Protein AF-A0A2M7N3G8-F1 (afdb_monomer)

pLDDT: mean 84.42, std 13.09, range [42.53, 98.12]

Solvent-accessible surface area (backbone atoms only — not comparable to full-atom values): 21810 Å² total; per-residue (Å²): 131,78,54,72,70,56,49,52,52,51,40,52,51,34,54,52,48,43,53,52,54,56,52,44,46,75,79,49,84,70,46,76,65,57,55,50,49,48,53,51,41,53,49,53,36,49,56,54,59,69,72,47,68,74,86,39,71,68,51,47,54,49,48,60,56,45,49,60,51,51,56,52,51,52,54,50,56,70,44,43,64,60,50,49,56,53,52,56,54,49,50,65,59,56,68,67,64,54,99,64,98,78,33,74,68,60,52,53,52,48,49,49,48,50,53,53,51,48,58,66,65,31,71,63,54,55,51,51,52,50,50,52,54,51,49,49,51,52,49,53,51,49,50,50,50,52,52,51,52,53,50,50,51,51,50,50,53,52,50,51,51,48,54,49,50,53,50,48,49,53,51,50,55,57,48,44,46,52,44,72,76,64,39,53,84,66,67,45,77,68,49,95,56,94,52,13,70,54,26,49,54,49,40,53,50,32,50,54,49,42,53,50,52,50,51,51,51,53,51,49,51,52,50,52,51,54,50,51,53,51,50,54,50,50,53,51,50,51,55,51,50,54,53,49,53,52,54,51,51,55,50,50,54,51,51,53,50,50,55,52,50,54,53,52,51,52,53,50,52,52,51,50,52,52,50,51,55,50,50,53,53,53,42,53,53,49,42,51,52,34,54,52,49,39,54,50,34,54,52,51,44,53,53,45,54,55,48,40,57,51,40,50,52,50,34,52,54,34,50,56,50,43,56,50,37,52,52,50,36,55,50,23,51,52,43,27,53,52,18,49,53,43,26,53,54,17,60,73,50,47,85,84,14,52,71,54,24,56,52,18,50,52,47,24,54,50,18,54,52,48,33,54,53,35,52,54,50,46,53,51,37,52,49,50,41,52,53,32,52,53,49,44,56,52,41,55,55,50,45,52,53,39,53,52,52,30,53,54,39,50,56,54,45,74,74,100

Mean predicted aligned error: 19.58 Å

Secondary structure (DSSP, 8-state):
---HHHHHHHHHHHHHHHHHHHHHHHHS---HHHHHHHHHHHHHHHHHHHTS-TTSHHHHHHHHHHHHHHHHHHHHHHHHHHHHHHHHHHHHHHGGG-SSS--HHHHHHHHHHHHHHHHHTSHHHHHHHHHHHHHHHHHHHHHHHHHHHHHHHHHHHHHHHHHHHHHHHHHHHHHTHHHHTT-TT------SSTTHHHHHHHHHHHHHHHHHHHHHHHHHHHHHHHHHHHHHHHHHHHHHHHHHHHHHHHHHHHHHHHHHHHHHHHHHHHHHHHHHHHHHHHHHHHHHHHHHHHHHHHHHHHHHHHHHHHHHHHHHHHHHHHHHHHHHHHHHHHHHHHHHHHHHHHHHTGGGGHHHHHHHHHHHHHHHHHHHHHHHHHHHHHHHHHHHHHHHHHHHHHHHHHHHHHHHHHHHHH--

Sequence (416 aa):
KMPGGERATHFALLVERIGKDANAMLGGTVSNEMVGALGSDTNEATDLLESFDQGDPAVAKVADLFEGYRNSVYAVISQAQALFGAKRGAGLYFDNVSVTKKGAFVTGSQELKTAYQGTLQNRWTAYVAVLAAVLLIVFVALLSRLYLVEARHRAALAEASNKQNQRAILRLMNELSDLADGDLTVRATVSEDITGAIADSVNYTAEELHKLVSRITEASGQMGAATKDAEQLSQHLLLATQKQVEEIRDAEMSVQLITRSVAEVDAAATKAADVGRHTLDVTAQGALAVRNTIAGMDSIREQIQDTSKRIKRLGESSQEIGEIVDMISDITEQTNVLALNAAIQAASAGEAGRGFSVVAEEVQRLAERSAEATKQIGALVKTIQSDTQDAVAAMEKSTLGVVEGAKLSEASGQSL

Structure (mmCIF, N/CA/C/O backbone):
data_AF-A0A2M7N3G8-F1
#
_entry.id   AF-A0A2M7N3G8-F1
#
loop_
_atom_site.group_PDB
_atom_site.id
_atom_site.type_symbol
_atom_site.label_atom_id
_atom_site.label_alt_id
_atom_site.label_comp_id
_atom_site.label_asym_id
_atom_site.label_entity_id
_atom_site.label_seq_id
_atom_site.pdbx_PDB_ins_code
_atom_site.Cartn_x
_atom_site.Cartn_y
_atom_site.Cartn_z
_atom_site.occupancy
_atom_site.B_iso_or_equiv
_atom_site.auth_seq_id
_atom_site.auth_comp_id
_atom_site.auth_asym_id
_atom_site.auth_atom_id
_atom_site.pdbx_PDB_model_num
ATOM 1 N N . LYS A 1 1 ? 68.136 71.622 -206.152 1.00 56.31 1 LYS A N 1
ATOM 2 C CA . LYS A 1 1 ? 66.958 72.419 -205.726 1.00 56.31 1 LYS A CA 1
ATOM 3 C C . LYS A 1 1 ? 65.754 71.523 -205.906 1.00 56.31 1 LYS A C 1
ATOM 5 O O . LYS A 1 1 ? 65.424 71.243 -207.049 1.00 56.31 1 LYS A O 1
ATOM 10 N N . MET A 1 2 ? 65.222 70.976 -204.816 1.00 48.62 2 MET A N 1
ATOM 11 C CA . MET A 1 2 ? 64.293 69.853 -204.923 1.00 48.62 2 MET A CA 1
ATOM 12 C C . MET A 1 2 ? 62.961 70.307 -205.563 1.00 48.62 2 MET A C 1
ATOM 14 O O . MET A 1 2 ? 62.324 71.229 -205.032 1.00 48.62 2 MET A O 1
ATOM 18 N N . PRO A 1 3 ? 62.546 69.741 -206.714 1.00 61.50 3 PRO A N 1
ATOM 19 C CA . PRO A 1 3 ? 61.221 69.958 -207.297 1.00 61.50 3 PRO A CA 1
ATOM 20 C C . PRO A 1 3 ? 60.108 69.611 -206.293 1.00 61.50 3 PRO A C 1
ATOM 22 O O . PRO A 1 3 ? 60.300 68.780 -205.409 1.00 61.50 3 PRO A O 1
ATOM 25 N N . GLY A 1 4 ? 58.940 70.261 -206.397 1.00 62.88 4 GLY A N 1
ATOM 26 C CA . GLY A 1 4 ? 57.864 70.164 -205.392 1.00 62.88 4 GLY A CA 1
ATOM 27 C C . GLY A 1 4 ? 57.422 68.730 -205.060 1.00 62.88 4 GLY A C 1
ATOM 28 O O . GLY A 1 4 ? 57.145 68.432 -203.902 1.00 62.88 4 GLY A O 1
ATOM 29 N N . GLY A 1 5 ? 57.461 67.818 -206.038 1.00 67.25 5 GLY A N 1
ATOM 30 C CA . GLY A 1 5 ? 57.170 66.394 -205.822 1.00 67.25 5 GLY A CA 1
ATOM 31 C C . GLY A 1 5 ? 58.229 65.641 -205.002 1.00 67.25 5 GLY A C 1
ATOM 32 O O . GLY A 1 5 ? 57.877 64.794 -204.183 1.00 67.25 5 GLY A O 1
ATOM 33 N N . GLU A 1 6 ? 59.518 65.974 -205.147 1.00 72.81 6 GLU A N 1
ATOM 34 C CA . GLU A 1 6 ? 60.579 65.388 -204.309 1.00 72.81 6 GLU A CA 1
ATOM 35 C C . GLU A 1 6 ? 60.475 65.878 -202.867 1.00 72.81 6 GLU A C 1
ATOM 37 O O . GLU A 1 6 ? 60.616 65.085 -201.941 1.00 72.81 6 GLU A O 1
ATOM 42 N N . ARG A 1 7 ? 60.150 67.162 -202.663 1.00 75.94 7 ARG A N 1
ATOM 43 C CA . ARG A 1 7 ? 59.942 67.714 -201.316 1.00 75.94 7 ARG A CA 1
ATOM 44 C C . ARG A 1 7 ? 58.759 67.055 -200.606 1.00 75.94 7 ARG A C 1
ATOM 46 O O . ARG A 1 7 ? 58.862 66.756 -199.422 1.00 75.94 7 ARG A O 1
ATOM 53 N N . ALA A 1 8 ? 57.662 66.790 -201.321 1.00 74.25 8 ALA A N 1
ATOM 54 C CA . ALA A 1 8 ? 56.489 66.132 -200.741 1.00 74.25 8 ALA A CA 1
ATOM 55 C C . ALA A 1 8 ? 56.797 64.675 -200.352 1.00 74.25 8 ALA A C 1
ATOM 57 O O . ALA A 1 8 ? 56.384 64.207 -199.293 1.00 74.25 8 ALA A O 1
ATOM 58 N N . THR A 1 9 ? 57.592 63.982 -201.173 1.00 80.50 9 THR A N 1
ATOM 59 C CA . THR A 1 9 ? 58.062 62.618 -200.881 1.00 80.50 9 THR A CA 1
ATOM 60 C C . THR A 1 9 ? 59.025 62.603 -199.689 1.00 80.50 9 THR A C 1
ATOM 62 O O . THR A 1 9 ? 58.934 61.727 -198.834 1.00 80.50 9 THR A O 1
ATOM 65 N N . HIS A 1 10 ? 59.915 63.596 -199.589 1.00 82.00 10 HIS A N 1
ATOM 66 C CA . HIS A 1 10 ? 60.839 63.731 -198.463 1.00 82.00 10 HIS A CA 1
ATOM 67 C C . HIS A 1 10 ? 60.105 64.022 -197.149 1.00 82.00 10 HIS A C 1
ATOM 69 O O . HIS A 1 10 ? 60.403 63.401 -196.133 1.00 82.00 10 HIS A O 1
ATOM 75 N N . PHE A 1 11 ? 59.093 64.896 -197.180 1.00 83.50 11 PHE A N 1
ATOM 76 C CA . PHE A 1 11 ? 58.222 65.133 -196.031 1.00 83.50 11 PHE A CA 1
ATOM 77 C C . PHE A 1 11 ? 57.510 63.844 -195.590 1.00 83.50 11 PHE A C 1
ATOM 79 O O . PHE A 1 11 ? 57.541 63.504 -194.412 1.00 83.50 11 PHE A O 1
ATOM 86 N N . ALA A 1 12 ? 56.941 63.076 -196.526 1.00 80.50 12 ALA A N 1
ATOM 87 C CA . ALA A 1 12 ? 56.287 61.805 -196.205 1.00 80.50 12 ALA A CA 1
ATOM 88 C C . ALA A 1 12 ? 57.248 60.786 -195.556 1.00 80.50 12 ALA A C 1
ATOM 90 O O . ALA A 1 12 ? 56.887 60.153 -194.565 1.00 80.50 12 ALA A O 1
ATOM 91 N N . LEU A 1 13 ? 58.483 60.673 -196.062 1.00 83.81 13 LEU A N 1
ATOM 92 C CA . LEU A 1 13 ? 59.514 59.801 -195.486 1.00 83.81 13 LEU A CA 1
ATOM 93 C C . LEU A 1 13 ? 59.949 60.248 -194.086 1.00 83.81 13 LEU A C 1
ATOM 95 O O . LEU A 1 13 ? 60.158 59.402 -193.218 1.00 83.81 13 LEU A O 1
ATOM 99 N N . LEU A 1 14 ? 60.072 61.558 -193.851 1.00 83.94 14 LEU A N 1
ATOM 100 C CA . LEU A 1 14 ? 60.383 62.094 -192.525 1.00 83.94 14 LEU A CA 1
ATOM 101 C C . LEU A 1 14 ? 59.259 61.785 -191.533 1.00 83.94 14 LEU A C 1
ATOM 103 O O . LEU A 1 14 ? 59.536 61.285 -190.450 1.00 83.94 14 LEU A O 1
ATOM 107 N N . VAL A 1 15 ? 57.993 61.985 -191.912 1.00 82.50 15 VAL A N 1
ATOM 108 C CA . VAL A 1 15 ? 56.836 61.645 -191.062 1.00 82.50 15 VAL A CA 1
ATOM 109 C C . VAL A 1 15 ? 56.800 60.148 -190.731 1.00 82.50 15 VAL A C 1
ATOM 111 O O . VAL A 1 15 ? 56.560 59.775 -189.582 1.00 82.50 15 VAL A O 1
ATOM 114 N N . GLU A 1 16 ? 57.082 59.278 -191.703 1.00 80.25 16 GLU A N 1
ATOM 115 C CA . GLU A 1 16 ? 57.157 57.831 -191.475 1.00 80.25 16 GLU A CA 1
ATOM 116 C C . GLU A 1 16 ? 58.314 57.456 -190.534 1.00 80.25 16 GLU A C 1
ATOM 118 O O . GLU A 1 16 ? 58.139 56.639 -189.623 1.00 80.25 16 GLU A O 1
ATOM 123 N N . ARG A 1 17 ? 59.485 58.085 -190.706 1.00 81.50 17 ARG A N 1
ATOM 124 C CA . ARG A 1 17 ? 60.657 57.862 -189.849 1.00 81.50 17 ARG A CA 1
ATOM 125 C C . ARG A 1 17 ? 60.402 58.321 -188.414 1.00 81.50 17 ARG A C 1
ATOM 127 O O . ARG A 1 17 ? 60.636 57.539 -187.496 1.00 81.50 17 ARG A O 1
ATOM 134 N N . ILE A 1 18 ? 59.809 59.503 -188.228 1.00 80.62 18 ILE A N 1
ATOM 135 C CA . ILE A 1 18 ? 59.400 60.016 -186.911 1.00 80.62 18 ILE A CA 1
ATOM 136 C C . ILE A 1 18 ? 58.445 59.026 -186.228 1.00 80.62 18 ILE A C 1
ATOM 138 O O . ILE A 1 18 ? 58.625 58.692 -185.056 1.00 80.62 18 ILE A O 1
ATOM 142 N N . GLY A 1 19 ? 57.463 58.491 -186.959 1.00 73.94 19 GLY A N 1
ATOM 143 C CA . GLY A 1 19 ? 56.517 57.512 -186.416 1.00 73.94 19 GLY A CA 1
ATOM 144 C C . GLY A 1 19 ? 57.175 56.199 -186.003 1.00 73.94 19 GLY A C 1
ATOM 145 O O . GLY A 1 19 ? 56.851 55.639 -184.952 1.00 73.94 19 GLY A O 1
ATOM 146 N N . LYS A 1 20 ? 58.132 55.719 -186.800 1.00 77.50 20 LYS A N 1
ATOM 147 C CA . LYS A 1 20 ? 58.891 54.502 -186.505 1.00 77.50 20 LYS A CA 1
ATOM 148 C C . LYS A 1 20 ? 59.786 54.671 -185.277 1.00 77.50 20 LYS A C 1
ATOM 150 O O . LYS A 1 20 ? 59.785 53.793 -184.411 1.00 77.50 20 LYS A O 1
ATOM 155 N N . ASP A 1 21 ? 60.490 55.793 -185.176 1.00 76.06 21 ASP A N 1
ATOM 156 C CA . ASP A 1 21 ? 61.419 56.066 -184.079 1.00 76.06 21 ASP A CA 1
ATOM 157 C C . ASP A 1 21 ? 60.671 56.322 -182.762 1.00 76.06 21 ASP A C 1
ATOM 159 O O . ASP A 1 21 ? 61.035 55.761 -181.725 1.00 76.06 21 ASP A O 1
ATOM 163 N N . ALA A 1 22 ? 59.542 57.040 -182.798 1.00 73.19 22 ALA A N 1
ATOM 164 C CA . ALA A 1 22 ? 58.668 57.207 -181.635 1.00 73.19 22 ALA A CA 1
ATOM 165 C C . ALA A 1 22 ? 58.116 55.861 -181.118 1.00 73.19 22 ALA A C 1
ATOM 167 O O . ALA A 1 22 ? 58.096 55.611 -179.910 1.00 73.19 22 ALA A O 1
ATOM 168 N N . ASN A 1 23 ? 57.714 54.952 -182.016 1.00 72.69 23 ASN A N 1
ATOM 169 C CA . ASN A 1 23 ? 57.232 53.621 -181.633 1.00 72.69 23 ASN A CA 1
ATOM 170 C C . ASN A 1 23 ? 58.359 52.724 -181.079 1.00 72.69 23 ASN A C 1
ATOM 172 O O . ASN A 1 23 ? 58.158 51.984 -180.111 1.00 72.69 23 ASN A O 1
ATOM 176 N N . ALA A 1 24 ? 59.570 52.821 -181.638 1.00 70.69 24 ALA A N 1
ATOM 177 C CA . ALA A 1 24 ? 60.743 52.110 -181.130 1.00 70.69 24 ALA A CA 1
ATOM 178 C C . ALA A 1 24 ? 61.102 52.532 -179.693 1.00 70.69 24 ALA A C 1
ATOM 180 O O . ALA A 1 24 ? 61.529 51.695 -178.894 1.00 70.69 24 ALA A O 1
ATOM 181 N N . MET A 1 25 ? 60.858 53.794 -179.322 1.00 70.12 25 MET A N 1
ATOM 182 C CA . MET A 1 25 ? 61.071 54.280 -177.955 1.00 70.12 25 MET A CA 1
ATOM 183 C C . MET A 1 25 ? 60.069 53.709 -176.941 1.00 70.12 25 MET A C 1
ATOM 185 O O . MET A 1 25 ? 60.436 53.470 -175.787 1.00 70.12 25 MET A O 1
ATOM 189 N N . LEU A 1 26 ? 58.827 53.441 -177.356 1.00 67.44 26 LEU A N 1
ATOM 190 C CA . LEU A 1 26 ? 57.812 52.828 -176.491 1.00 67.44 26 LEU A CA 1
ATOM 191 C C . LEU A 1 26 ? 58.104 51.341 -176.234 1.00 67.44 26 LEU A C 1
ATOM 193 O O . LEU A 1 26 ? 57.961 50.872 -175.104 1.00 67.44 26 LEU A O 1
ATOM 197 N N . GLY A 1 27 ? 58.562 50.607 -177.253 1.00 61.78 27 GLY A N 1
ATOM 198 C CA . GLY A 1 27 ? 58.825 49.165 -177.156 1.00 61.78 27 GLY A CA 1
ATOM 199 C C . GLY A 1 27 ? 60.241 48.773 -176.711 1.00 61.78 27 GLY A C 1
ATOM 200 O O . GLY A 1 27 ? 60.422 47.704 -176.131 1.00 61.78 27 GLY A O 1
ATOM 201 N N . GLY A 1 28 ? 61.252 49.611 -176.960 1.00 65.44 28 GLY A N 1
ATOM 202 C CA . GLY A 1 28 ? 62.665 49.223 -176.903 1.00 65.44 28 GLY A CA 1
ATOM 203 C C . GLY A 1 28 ? 63.540 50.018 -175.931 1.00 65.44 28 GLY A C 1
ATOM 204 O O . GLY A 1 28 ? 63.076 50.750 -175.051 1.00 65.44 28 GLY A O 1
ATOM 205 N N . THR A 1 29 ? 64.852 49.836 -176.059 1.00 59.53 29 THR A N 1
ATOM 206 C CA . THR A 1 29 ? 65.866 50.618 -175.343 1.00 59.53 29 THR A CA 1
ATOM 207 C C . THR A 1 29 ? 65.967 52.009 -175.961 1.00 59.53 29 THR A C 1
ATOM 209 O O . THR A 1 29 ? 66.506 52.172 -177.052 1.00 59.53 29 THR A O 1
ATOM 212 N N . VAL A 1 30 ? 65.448 53.008 -175.251 1.00 64.50 30 VAL A N 1
ATOM 213 C CA . VAL A 1 30 ? 65.551 54.423 -175.627 1.00 64.50 30 VAL A CA 1
ATOM 214 C C . VAL A 1 30 ? 67.022 54.854 -175.560 1.00 64.50 30 VAL A C 1
ATOM 216 O O . VAL A 1 30 ? 67.628 54.755 -174.493 1.00 64.50 30 VAL A O 1
ATOM 219 N N . SER A 1 31 ? 67.604 55.317 -176.672 1.00 68.38 31 SER A N 1
ATOM 220 C CA . SER A 1 31 ? 68.980 55.839 -176.734 1.00 68.38 31 SER A CA 1
ATOM 221 C C . SER A 1 31 ? 69.001 57.358 -176.933 1.00 68.38 31 SER A C 1
ATOM 223 O O . SER A 1 31 ? 68.048 57.941 -177.450 1.00 68.38 31 SER A O 1
ATOM 225 N N . ASN A 1 32 ? 70.101 58.006 -176.537 1.00 68.81 32 ASN A N 1
ATOM 226 C CA . ASN A 1 32 ? 70.269 59.454 -176.708 1.00 68.81 32 ASN A CA 1
ATOM 227 C C . ASN A 1 32 ? 70.294 59.863 -178.196 1.00 68.81 32 ASN A C 1
ATOM 229 O O . ASN A 1 32 ? 69.822 60.938 -178.548 1.00 68.81 32 ASN A O 1
ATOM 233 N N . GLU A 1 33 ? 70.786 58.980 -179.074 1.00 70.62 33 GLU A N 1
ATOM 234 C CA . GLU A 1 33 ? 70.732 59.171 -180.530 1.00 70.62 33 GLU A CA 1
ATOM 235 C C . GLU A 1 33 ? 69.298 59.148 -181.069 1.00 70.62 33 GLU A C 1
ATOM 237 O O . GLU A 1 33 ? 68.953 60.011 -181.869 1.00 70.62 33 GLU A O 1
ATOM 242 N N . MET A 1 34 ? 68.440 58.231 -180.599 1.00 70.69 34 MET A N 1
ATOM 243 C CA . MET A 1 34 ? 67.036 58.158 -181.036 1.00 70.69 34 MET A CA 1
ATOM 244 C C . MET A 1 34 ? 66.245 59.418 -180.663 1.00 70.69 34 MET A C 1
ATOM 246 O O . MET A 1 34 ? 65.477 59.922 -181.474 1.00 70.69 34 MET A O 1
ATOM 250 N N . VAL A 1 35 ? 66.456 59.961 -179.457 1.00 72.75 35 VAL A N 1
ATOM 251 C CA . VAL A 1 35 ? 65.812 61.217 -179.021 1.00 72.75 35 VAL A CA 1
ATOM 252 C C . VAL A 1 35 ? 66.255 62.392 -179.904 1.00 72.75 35 VAL A C 1
ATOM 254 O O . VAL A 1 35 ? 65.433 63.220 -180.294 1.00 72.75 35 VAL A O 1
ATOM 257 N N . GLY A 1 36 ? 67.555 62.465 -180.217 1.00 74.50 36 GLY A N 1
ATOM 258 C CA . GLY A 1 36 ? 68.127 63.519 -181.055 1.00 74.50 36 GLY A CA 1
ATOM 259 C C . GLY A 1 36 ? 67.644 63.460 -182.505 1.00 74.50 36 GLY A C 1
ATOM 260 O O . GLY A 1 36 ? 67.260 64.492 -183.055 1.00 74.50 36 GLY A O 1
ATOM 261 N N . ALA A 1 37 ? 67.604 62.262 -183.095 1.00 74.88 37 ALA A N 1
ATOM 262 C CA . ALA A 1 37 ? 67.085 62.038 -184.444 1.00 74.88 37 ALA A CA 1
ATOM 263 C C . ALA A 1 37 ? 65.606 62.440 -184.552 1.00 74.88 37 ALA A C 1
ATOM 265 O O . ALA A 1 37 ? 65.247 63.211 -185.435 1.00 74.88 37 ALA A O 1
ATOM 266 N N . LEU A 1 38 ? 64.774 62.040 -183.582 1.00 79.56 38 LEU A N 1
ATOM 267 C CA . LEU A 1 38 ? 63.350 62.384 -183.552 1.00 79.56 38 LEU A CA 1
ATOM 268 C C . LEU A 1 38 ? 63.109 63.906 -183.546 1.00 79.56 38 LEU A C 1
ATOM 270 O O . LEU A 1 38 ? 62.225 64.406 -184.242 1.00 79.56 38 LEU A O 1
ATOM 274 N N . GLY A 1 39 ? 63.911 64.653 -182.780 1.00 77.12 39 GLY A N 1
ATOM 275 C CA . GLY A 1 39 ? 63.849 66.117 -182.747 1.00 77.12 39 GLY A CA 1
ATOM 276 C C . GLY A 1 39 ? 64.332 66.769 -184.044 1.00 77.12 39 GLY A C 1
ATOM 277 O O . GLY A 1 39 ? 63.685 67.689 -184.542 1.00 77.12 39 GLY A O 1
ATOM 278 N N . SER A 1 40 ? 65.440 66.276 -184.607 1.00 81.62 40 SER A N 1
ATOM 279 C CA . SER A 1 40 ? 65.984 66.766 -185.881 1.00 81.62 40 SER A CA 1
ATOM 280 C C . SER A 1 40 ? 64.997 66.567 -187.030 1.00 81.62 40 SER A C 1
ATOM 282 O O . SER A 1 40 ? 64.728 67.505 -187.773 1.00 81.62 40 SER A O 1
ATOM 284 N N . ASP A 1 41 ? 64.404 65.380 -187.131 1.00 83.00 41 ASP A N 1
ATOM 285 C CA . ASP A 1 41 ? 63.492 65.014 -188.216 1.00 83.00 41 ASP A CA 1
ATOM 286 C C . ASP A 1 41 ? 62.186 65.798 -188.160 1.00 83.00 41 ASP A C 1
ATOM 288 O O . ASP A 1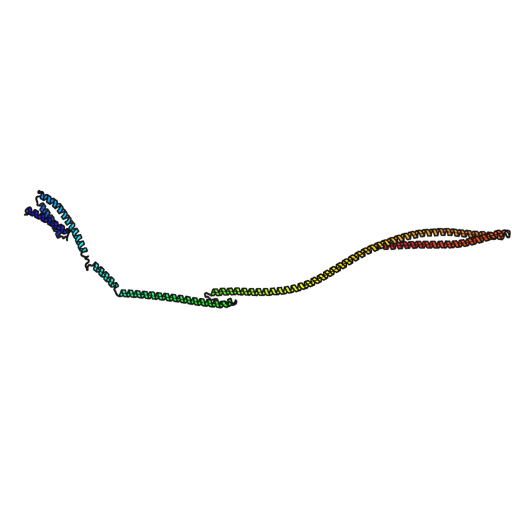 41 ? 61.640 66.190 -189.188 1.00 83.00 41 ASP A O 1
ATOM 292 N N . THR A 1 42 ? 61.693 66.058 -186.947 1.00 82.56 42 THR A N 1
ATOM 293 C CA . THR A 1 42 ? 60.482 66.858 -186.733 1.00 82.56 42 THR A CA 1
ATOM 294 C C . THR A 1 42 ? 60.707 68.316 -187.127 1.00 82.56 42 THR A C 1
ATOM 296 O O . THR A 1 42 ? 59.829 68.929 -187.740 1.00 82.56 42 THR A O 1
ATOM 299 N N . ASN A 1 43 ? 61.886 68.867 -186.826 1.00 82.44 43 ASN A N 1
ATOM 300 C CA . ASN A 1 43 ? 62.264 70.210 -187.264 1.00 82.44 43 ASN A CA 1
ATOM 301 C C . ASN A 1 43 ? 62.417 70.264 -188.789 1.00 82.44 43 ASN A C 1
ATOM 303 O O . ASN A 1 43 ? 61.820 71.120 -189.429 1.00 82.44 43 ASN A O 1
ATOM 307 N N . GLU A 1 44 ? 63.127 69.305 -189.385 1.00 83.06 44 GLU A N 1
ATOM 308 C CA . GLU A 1 44 ? 63.346 69.259 -190.834 1.00 83.06 44 GLU A CA 1
ATOM 309 C C . GLU A 1 44 ? 62.033 69.083 -191.614 1.00 83.06 44 GLU A C 1
ATOM 311 O O . GLU A 1 44 ? 61.829 69.716 -192.650 1.00 83.06 44 GLU A O 1
ATOM 316 N N . ALA A 1 45 ? 61.098 68.280 -191.097 1.00 80.94 45 ALA A N 1
ATOM 317 C CA . ALA A 1 45 ? 59.757 68.146 -191.657 1.00 80.94 45 ALA A CA 1
ATOM 318 C C . ALA A 1 45 ? 58.946 69.447 -191.532 1.00 80.94 45 ALA A C 1
ATOM 320 O O . ALA A 1 45 ? 58.220 69.797 -192.462 1.00 80.94 45 ALA A O 1
ATOM 321 N N . THR A 1 46 ? 59.094 70.181 -190.423 1.00 81.50 46 THR A N 1
ATOM 322 C CA . THR A 1 46 ? 58.457 71.495 -190.231 1.00 81.50 46 THR A CA 1
ATOM 323 C C . THR A 1 46 ? 58.981 72.504 -191.255 1.00 81.50 46 THR A C 1
ATOM 325 O O . THR A 1 46 ? 58.187 73.104 -191.977 1.00 81.50 46 THR A O 1
ATOM 328 N N . ASP A 1 47 ? 60.303 72.609 -191.399 1.00 82.12 47 ASP A N 1
ATOM 329 C CA . ASP A 1 47 ? 60.954 73.518 -192.349 1.00 82.12 47 ASP A CA 1
ATOM 330 C C . ASP A 1 47 ? 60.562 73.200 -193.803 1.00 82.12 47 ASP A C 1
ATOM 332 O O . ASP A 1 47 ? 60.310 74.091 -194.621 1.00 82.12 47 ASP A O 1
ATOM 336 N N . LEU A 1 48 ? 60.466 71.909 -194.144 1.00 82.31 48 LEU A N 1
ATOM 337 C CA . LEU A 1 48 ? 59.993 71.465 -195.454 1.00 82.31 48 LEU A CA 1
ATOM 338 C C . LEU A 1 48 ? 58.544 71.858 -195.700 1.00 82.31 48 LEU A C 1
ATOM 340 O O . LEU A 1 48 ? 58.225 72.289 -196.812 1.00 82.31 48 LEU A O 1
ATOM 344 N N . LEU A 1 49 ? 57.691 71.726 -194.685 1.00 80.69 49 LEU A N 1
ATOM 345 C CA . LEU A 1 49 ? 56.284 72.068 -194.792 1.00 80.69 49 LEU A CA 1
ATOM 346 C C . LEU A 1 49 ? 56.075 73.573 -194.994 1.00 80.69 49 LEU A C 1
ATOM 348 O O . LEU A 1 49 ? 55.300 73.978 -195.858 1.00 80.69 49 LEU A O 1
ATOM 352 N N . GLU A 1 50 ? 56.830 74.397 -194.269 1.00 78.19 50 GLU A N 1
ATOM 353 C CA . GLU A 1 50 ? 56.818 75.855 -194.421 1.00 78.19 50 GLU A CA 1
ATOM 354 C C . GLU A 1 50 ? 57.349 76.322 -195.786 1.00 78.19 50 GLU A C 1
ATOM 356 O O . GLU A 1 50 ? 56.999 77.406 -196.250 1.00 78.19 50 GLU A O 1
ATOM 361 N N . SER A 1 51 ? 58.153 75.494 -196.466 1.00 78.00 51 SER A N 1
ATOM 362 C CA . SER A 1 51 ? 58.692 75.786 -197.802 1.00 78.00 51 SER A CA 1
ATOM 363 C C . SER A 1 51 ? 57.698 75.593 -198.960 1.00 78.00 51 SER A C 1
ATOM 365 O O . SER A 1 51 ? 58.039 75.889 -200.117 1.00 78.00 51 SER A O 1
ATOM 367 N N . PHE A 1 52 ? 56.510 75.047 -198.686 1.00 79.75 52 PHE A N 1
ATOM 368 C CA . PHE A 1 52 ? 55.431 74.910 -199.664 1.00 79.75 52 PHE A CA 1
ATOM 369 C C . PHE A 1 52 ? 54.542 76.156 -199.707 1.00 79.75 52 PHE A C 1
ATOM 371 O O . PHE A 1 52 ? 54.546 76.979 -198.796 1.00 79.75 52 PHE A O 1
ATOM 378 N N . ASP A 1 53 ? 53.788 76.312 -200.796 1.00 77.00 53 ASP A N 1
ATOM 379 C CA . ASP A 1 53 ? 52.861 77.433 -200.937 1.00 77.00 53 ASP A CA 1
ATOM 380 C C . ASP A 1 53 ? 51.700 77.286 -199.944 1.00 77.00 53 ASP A C 1
ATOM 382 O O . ASP A 1 53 ? 50.837 76.419 -200.085 1.00 77.00 53 ASP A O 1
ATOM 386 N N . GLN A 1 54 ? 51.695 78.145 -198.928 1.00 71.44 54 GLN A N 1
ATOM 387 C CA . GLN A 1 54 ? 50.701 78.172 -197.851 1.00 71.44 54 GLN A CA 1
ATOM 388 C C . GLN A 1 54 ? 49.286 78.525 -198.357 1.00 71.44 54 GLN A C 1
ATOM 390 O O . GLN A 1 54 ? 48.314 78.351 -197.626 1.00 71.44 54 GLN A O 1
ATOM 395 N N . GLY A 1 55 ? 49.150 79.018 -199.596 1.00 66.50 55 GLY A N 1
ATOM 396 C CA . GLY A 1 55 ? 47.858 79.274 -200.238 1.00 66.50 55 GLY A CA 1
ATOM 397 C C . GLY A 1 55 ? 47.151 78.028 -200.793 1.00 66.50 55 GLY A C 1
ATOM 398 O O . GLY A 1 55 ? 45.970 78.115 -201.132 1.00 66.50 55 GLY A O 1
ATOM 399 N N . ASP A 1 56 ? 47.832 76.877 -200.892 1.00 77.06 56 ASP A N 1
ATOM 400 C CA . ASP A 1 56 ? 47.246 75.621 -201.379 1.00 77.06 56 ASP A CA 1
ATOM 401 C C . ASP A 1 56 ? 46.418 74.929 -200.268 1.00 77.06 56 ASP A C 1
ATOM 403 O O . ASP A 1 56 ? 46.967 74.578 -199.213 1.00 77.06 56 ASP A O 1
ATOM 407 N N . PRO A 1 57 ? 45.110 74.663 -200.481 1.00 77.50 57 PRO A N 1
ATOM 408 C CA . PRO A 1 57 ? 44.256 73.984 -199.503 1.00 77.50 57 PRO A CA 1
ATOM 409 C C . PRO A 1 57 ? 44.791 72.625 -199.030 1.00 77.50 57 PRO A C 1
ATOM 411 O O . PRO A 1 57 ? 44.511 72.213 -197.902 1.00 77.50 57 PRO A O 1
ATOM 414 N N . ALA A 1 58 ? 45.541 71.906 -199.872 1.00 76.56 58 ALA A N 1
ATOM 415 C CA . ALA A 1 58 ? 46.128 70.622 -199.502 1.00 76.56 58 ALA A CA 1
ATOM 416 C C . ALA A 1 58 ? 47.282 70.792 -198.503 1.00 76.56 58 ALA A C 1
ATOM 418 O O . ALA A 1 58 ? 47.365 70.036 -197.535 1.00 76.56 58 ALA A O 1
ATOM 419 N N . VAL A 1 59 ? 48.126 71.809 -198.693 1.00 80.44 59 VAL A N 1
ATOM 420 C CA . VAL A 1 59 ? 49.251 72.115 -197.796 1.00 80.44 59 VAL A CA 1
ATOM 421 C C . VAL A 1 59 ? 48.732 72.593 -196.441 1.00 80.44 59 VAL A C 1
ATOM 423 O O . VAL A 1 59 ? 49.182 72.088 -195.414 1.00 80.44 59 VAL A O 1
ATOM 426 N N . ALA A 1 60 ? 47.713 73.459 -196.424 1.00 75.81 60 ALA A N 1
ATOM 427 C CA . ALA A 1 60 ? 47.079 73.923 -195.187 1.00 75.81 60 ALA A CA 1
ATOM 428 C C . ALA A 1 60 ? 46.499 72.765 -194.353 1.00 75.81 60 ALA A C 1
ATOM 430 O O . ALA A 1 60 ? 46.653 72.723 -193.133 1.00 75.81 60 ALA A O 1
ATOM 431 N N . LYS A 1 61 ? 45.884 71.774 -195.011 1.00 79.50 61 LYS A N 1
ATOM 432 C CA . LYS A 1 61 ? 45.350 70.586 -194.332 1.00 79.50 61 LYS A CA 1
ATOM 433 C C . LYS A 1 61 ? 46.449 69.680 -193.769 1.00 79.50 61 LYS A C 1
ATOM 435 O O . LYS A 1 61 ? 46.270 69.100 -192.701 1.00 79.50 61 LYS A O 1
ATOM 440 N N . VAL A 1 62 ? 47.572 69.539 -194.476 1.00 81.19 62 VAL A N 1
ATOM 441 C CA . VAL A 1 62 ? 48.729 68.774 -193.983 1.00 81.19 62 VAL A CA 1
ATOM 442 C C . VAL A 1 62 ? 49.409 69.503 -192.822 1.00 81.19 62 VAL A C 1
ATOM 444 O O . VAL A 1 62 ? 49.819 68.840 -191.876 1.00 81.19 62 VAL A O 1
ATOM 447 N N . ALA A 1 63 ? 49.464 70.837 -192.839 1.00 79.19 63 ALA A N 1
ATOM 448 C CA . ALA A 1 63 ? 49.995 71.638 -191.735 1.00 79.19 63 ALA A CA 1
ATOM 449 C C . ALA A 1 63 ? 49.191 71.488 -190.448 1.00 79.19 63 ALA A C 1
ATOM 451 O O . ALA A 1 63 ? 49.781 71.205 -189.408 1.00 79.19 63 ALA A O 1
ATOM 452 N N . ASP A 1 64 ? 47.865 71.562 -190.533 1.00 80.00 64 ASP A N 1
ATOM 453 C CA . ASP A 1 64 ? 46.978 71.359 -189.382 1.00 80.00 64 ASP A CA 1
ATOM 454 C C . ASP A 1 64 ? 47.120 69.940 -188.790 1.00 80.00 64 ASP A C 1
ATOM 456 O O . ASP A 1 64 ? 47.290 69.754 -187.583 1.00 80.00 64 ASP A O 1
ATOM 460 N N . LEU A 1 65 ? 47.168 68.912 -189.650 1.00 80.75 65 LEU A N 1
ATOM 461 C CA . LEU A 1 65 ? 47.399 67.527 -189.218 1.00 80.75 65 LEU A CA 1
ATOM 462 C C . LEU A 1 65 ? 48.792 67.324 -188.603 1.00 80.75 65 LEU A C 1
ATOM 464 O O . LEU A 1 65 ? 48.941 66.597 -187.616 1.00 80.75 65 LEU A O 1
ATOM 468 N N . PHE A 1 66 ? 49.818 67.945 -189.183 1.00 82.75 66 PHE A N 1
ATOM 469 C CA . PHE A 1 66 ? 51.193 67.808 -188.720 1.00 82.75 66 PHE A CA 1
ATOM 470 C C . PHE A 1 66 ? 51.455 68.599 -187.434 1.00 82.75 66 PHE A C 1
ATOM 472 O O . PHE A 1 66 ? 52.273 68.176 -186.623 1.00 82.75 66 PHE A O 1
ATOM 479 N N . GLU A 1 67 ? 50.726 69.685 -187.173 1.00 78.12 67 GLU A N 1
ATOM 480 C CA . GLU A 1 67 ? 50.853 70.454 -185.933 1.00 78.12 67 GLU A CA 1
ATOM 481 C C . GLU A 1 67 ? 50.488 69.618 -184.694 1.00 78.12 67 GLU A C 1
ATOM 483 O O . GLU A 1 67 ? 51.245 69.584 -183.716 1.00 78.12 67 GLU A O 1
ATOM 488 N N . GLY A 1 68 ? 49.383 68.867 -184.751 1.00 75.88 68 GLY A N 1
ATOM 489 C CA . GLY A 1 68 ? 49.010 67.931 -183.683 1.00 75.88 68 GLY A CA 1
ATOM 490 C C . GLY A 1 68 ? 50.044 66.814 -183.485 1.00 75.88 68 GLY A C 1
ATOM 491 O O . GLY A 1 68 ? 50.352 66.421 -182.352 1.00 75.88 68 GLY A O 1
ATOM 492 N N . TYR A 1 69 ? 50.635 66.343 -184.584 1.00 77.00 69 TYR A N 1
ATOM 493 C CA . TYR A 1 69 ? 51.693 65.336 -184.569 1.00 77.00 69 TYR A CA 1
ATOM 494 C C . TYR A 1 69 ? 52.988 65.868 -183.932 1.00 77.00 69 TYR A C 1
ATOM 496 O O . TYR A 1 69 ? 53.527 65.255 -183.008 1.00 77.00 69 TYR A O 1
ATOM 504 N N . ARG A 1 70 ? 53.425 67.067 -184.330 1.00 80.31 70 ARG A N 1
ATOM 505 C CA . ARG A 1 70 ? 54.592 67.782 -183.793 1.00 80.31 70 ARG A CA 1
ATOM 506 C C . ARG A 1 70 ? 54.482 68.003 -182.286 1.00 80.31 70 ARG A C 1
ATOM 508 O O . ARG A 1 70 ? 55.426 67.720 -181.549 1.00 80.31 70 ARG A O 1
ATOM 515 N N . ASN A 1 71 ? 53.322 68.454 -181.810 1.00 79.81 71 ASN A N 1
ATOM 516 C CA . ASN A 1 71 ? 53.096 68.680 -180.379 1.00 79.81 71 ASN A CA 1
ATOM 517 C C . ASN A 1 71 ? 53.222 67.385 -179.560 1.00 79.81 71 ASN A C 1
ATOM 519 O O . ASN A 1 71 ? 53.795 67.386 -178.469 1.00 79.81 71 ASN A O 1
ATOM 523 N N . SER A 1 72 ? 52.750 66.265 -180.111 1.00 75.62 72 SER A N 1
ATOM 524 C CA . SER A 1 72 ? 52.879 64.945 -179.483 1.00 75.62 72 SER A CA 1
ATOM 525 C C . SER A 1 72 ? 54.339 64.483 -179.413 1.00 75.62 72 SER A C 1
ATOM 527 O O . SER A 1 72 ? 54.776 63.960 -178.388 1.00 75.62 72 SER A O 1
ATOM 529 N N . VAL A 1 73 ? 55.124 64.730 -180.466 1.00 76.19 73 VAL A N 1
ATOM 530 C CA . VAL A 1 73 ? 56.550 64.372 -180.510 1.00 76.19 73 VAL A CA 1
ATOM 531 C C . VAL A 1 73 ? 57.370 65.184 -179.502 1.00 76.19 73 VAL A C 1
ATOM 533 O O . VAL A 1 73 ? 58.170 64.607 -178.763 1.00 76.19 73 VAL A O 1
ATOM 536 N N . TYR A 1 74 ? 57.132 66.493 -179.371 1.00 77.88 74 TYR A N 1
ATOM 537 C CA . TYR A 1 74 ? 57.823 67.297 -178.352 1.00 77.88 74 TYR A CA 1
ATOM 538 C C . TYR A 1 74 ? 57.464 66.890 -176.922 1.00 77.88 74 TYR A C 1
ATOM 540 O O . TYR A 1 74 ? 58.337 66.899 -176.050 1.00 77.88 74 TYR A O 1
ATOM 548 N N . ALA A 1 75 ? 56.217 66.476 -176.671 1.00 74.94 75 ALA A N 1
ATOM 549 C CA . ALA A 1 75 ? 55.835 65.920 -175.376 1.00 74.94 75 ALA A CA 1
ATOM 550 C C . ALA A 1 75 ? 56.662 64.662 -175.044 1.00 74.94 75 ALA A C 1
ATOM 552 O O . ALA A 1 75 ? 57.200 64.563 -173.938 1.00 74.94 75 ALA A O 1
ATOM 553 N N . VAL A 1 76 ? 56.855 63.758 -176.015 1.00 72.50 76 VAL A N 1
ATOM 554 C CA . VAL A 1 76 ? 57.702 62.560 -175.864 1.00 72.50 76 VAL A CA 1
ATOM 555 C C . VAL A 1 76 ? 59.165 62.932 -175.612 1.00 72.50 76 VAL A C 1
ATOM 557 O O . VAL A 1 76 ? 59.769 62.400 -174.683 1.00 72.50 76 VAL A O 1
ATOM 560 N N . ILE A 1 77 ? 59.727 63.879 -176.369 1.00 75.25 77 ILE A N 1
ATOM 561 C CA . ILE A 1 77 ? 61.121 64.330 -176.199 1.00 75.25 77 ILE A CA 1
ATOM 562 C C . ILE A 1 77 ? 61.331 64.958 -174.813 1.00 75.25 77 ILE A C 1
ATOM 564 O O . 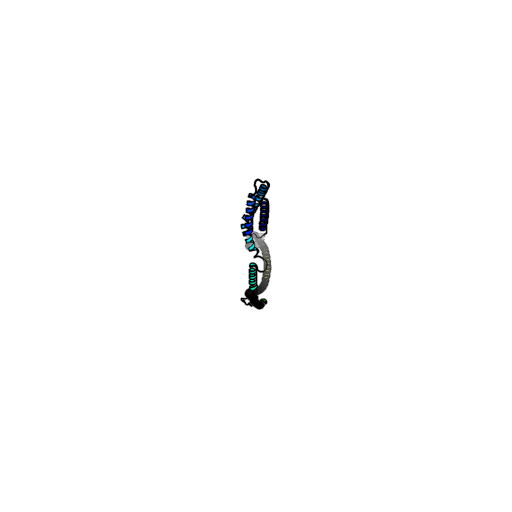ILE A 1 77 ? 62.307 64.631 -174.136 1.00 75.25 77 ILE A O 1
ATOM 568 N N . SER A 1 78 ? 60.399 65.798 -174.348 1.00 73.94 78 SER A N 1
ATOM 569 C CA . SER A 1 78 ? 60.497 66.444 -173.029 1.00 73.94 78 SER A CA 1
ATOM 570 C C . SER A 1 78 ? 60.470 65.441 -171.868 1.00 73.94 78 SER A C 1
ATOM 572 O O . SER A 1 78 ? 61.154 65.632 -170.863 1.00 73.94 78 SER A O 1
ATOM 574 N N . GLN A 1 79 ? 59.733 64.335 -172.017 1.00 71.12 79 GLN A N 1
ATOM 575 C CA . GLN A 1 79 ? 59.662 63.270 -171.015 1.00 71.12 79 GLN A CA 1
ATOM 576 C C . GLN A 1 79 ? 60.744 62.195 -171.195 1.00 71.12 79 GLN A C 1
ATOM 578 O O . GLN A 1 79 ? 60.970 61.402 -170.278 1.00 71.12 79 GLN A O 1
ATOM 583 N N . ALA A 1 80 ? 61.460 62.169 -172.323 1.00 66.50 80 ALA A N 1
ATOM 584 C CA . ALA A 1 80 ? 62.445 61.133 -172.626 1.00 66.50 80 ALA A CA 1
ATOM 585 C C . ALA A 1 80 ? 63.607 61.094 -171.619 1.00 66.50 80 ALA A C 1
ATOM 587 O O . ALA A 1 80 ? 64.069 60.009 -171.269 1.00 66.50 80 ALA A O 1
ATOM 588 N N . GLN A 1 81 ? 64.045 62.243 -171.086 1.00 66.00 81 GLN A N 1
ATOM 589 C CA . GLN A 1 81 ? 65.072 62.281 -170.033 1.00 66.00 81 GLN A CA 1
ATOM 590 C C . GLN A 1 81 ? 64.598 61.618 -168.731 1.00 66.00 81 GLN A C 1
ATOM 592 O O . GLN A 1 81 ? 65.347 60.849 -168.123 1.00 66.00 81 GLN A O 1
ATOM 597 N N . ALA A 1 82 ? 63.346 61.857 -168.329 1.00 65.12 82 ALA A N 1
ATOM 598 C CA . ALA A 1 82 ? 62.751 61.200 -167.167 1.00 65.12 82 ALA A CA 1
ATOM 599 C C . ALA A 1 82 ? 62.566 59.691 -167.414 1.00 65.12 82 ALA A C 1
ATOM 601 O O . ALA A 1 82 ? 62.868 58.875 -166.539 1.00 65.12 82 ALA A O 1
ATOM 602 N N . LEU A 1 83 ? 62.166 59.307 -168.632 1.00 64.06 83 LEU A N 1
ATOM 603 C CA . LEU A 1 83 ? 62.031 57.907 -169.036 1.00 64.06 83 LEU A CA 1
ATOM 604 C C . LEU A 1 83 ? 63.383 57.173 -169.031 1.00 64.06 83 LEU A C 1
ATOM 606 O O . LEU A 1 83 ? 63.459 56.025 -168.595 1.00 64.06 83 LEU A O 1
ATOM 610 N N . PHE A 1 84 ? 64.463 57.833 -169.458 1.00 64.25 84 PHE A N 1
ATOM 611 C CA . PHE A 1 84 ? 65.815 57.271 -169.454 1.00 64.25 84 PHE A CA 1
ATOM 612 C C . PHE A 1 84 ? 66.325 57.031 -168.026 1.00 64.25 84 PHE A C 1
ATOM 614 O O . PHE A 1 84 ? 66.878 55.967 -167.738 1.00 64.25 84 PHE A O 1
ATOM 621 N N . GLY A 1 85 ? 66.071 57.971 -167.108 1.00 63.22 85 GLY A N 1
ATOM 622 C CA . GLY A 1 85 ? 66.370 57.801 -165.684 1.00 63.22 85 GLY A CA 1
ATOM 623 C C . GLY A 1 85 ? 65.604 56.630 -165.060 1.00 63.22 85 GLY A C 1
ATOM 624 O O . GLY A 1 85 ? 66.202 55.779 -164.399 1.00 63.22 85 GLY A O 1
ATOM 625 N N . ALA A 1 86 ? 64.301 56.526 -165.340 1.00 60.78 86 ALA A N 1
ATOM 626 C CA . ALA A 1 86 ? 63.456 55.457 -164.812 1.00 60.78 86 ALA A CA 1
ATOM 627 C C . ALA A 1 86 ? 63.831 54.068 -165.369 1.00 60.78 86 ALA A C 1
ATOM 629 O O . ALA A 1 86 ? 63.933 53.103 -164.610 1.00 60.78 86 ALA A O 1
ATOM 630 N N . LYS A 1 87 ? 64.104 53.950 -166.678 1.00 57.59 87 LYS A N 1
ATOM 631 C CA . LYS A 1 87 ? 64.410 52.656 -167.321 1.00 57.59 87 LYS A CA 1
ATOM 632 C C . LYS A 1 87 ? 65.826 52.159 -166.996 1.00 57.59 87 LYS A C 1
ATOM 634 O O . LYS A 1 87 ? 66.021 50.957 -166.827 1.00 57.59 87 LYS A O 1
ATOM 639 N N . ARG A 1 88 ? 66.805 53.059 -166.816 1.00 61.53 88 ARG A N 1
ATOM 640 C CA . ARG A 1 88 ? 68.169 52.694 -166.378 1.00 61.53 88 ARG A CA 1
ATOM 641 C C . ARG A 1 88 ? 68.214 52.298 -164.895 1.00 61.53 88 ARG A C 1
ATOM 643 O O . ARG A 1 88 ? 68.971 51.401 -164.533 1.00 61.53 88 ARG A O 1
ATOM 650 N N . GLY A 1 89 ? 67.350 52.892 -164.067 1.00 56.41 89 GLY A N 1
ATOM 651 C CA . GLY A 1 89 ? 67.109 52.437 -162.694 1.00 56.41 89 GLY A CA 1
ATOM 652 C C . GLY A 1 89 ? 66.461 51.049 -162.632 1.00 56.41 89 GLY A C 1
ATOM 653 O O . GLY A 1 89 ? 66.889 50.208 -161.844 1.00 56.41 89 GLY A O 1
ATOM 654 N N . ALA A 1 90 ? 65.494 50.772 -163.514 1.00 52.28 90 ALA A N 1
ATOM 655 C CA . ALA A 1 90 ? 64.851 49.459 -163.600 1.00 52.28 90 ALA A CA 1
ATOM 656 C C . ALA A 1 90 ? 65.811 48.355 -164.091 1.00 52.28 90 ALA A C 1
ATOM 658 O O . ALA A 1 90 ? 65.794 47.253 -163.546 1.00 52.28 90 ALA A O 1
ATOM 659 N N . GLY A 1 91 ? 66.697 48.653 -165.052 1.00 52.00 91 GLY A N 1
ATOM 660 C CA . GLY A 1 91 ? 67.687 47.690 -165.554 1.00 52.00 91 GLY A CA 1
ATOM 661 C C . GLY A 1 91 ? 68.716 47.251 -164.505 1.00 52.00 91 GLY A C 1
ATOM 662 O O . GLY A 1 91 ? 69.031 46.070 -164.413 1.00 52.00 91 GLY A O 1
ATOM 663 N N . LEU A 1 92 ? 69.189 48.166 -163.651 1.00 54.22 92 LEU A N 1
ATOM 664 C CA . LEU A 1 92 ? 70.194 47.839 -162.627 1.00 54.22 92 LEU A CA 1
ATOM 665 C C . LEU A 1 92 ? 69.647 47.006 -161.456 1.00 54.22 92 LEU A C 1
ATOM 667 O O . LEU A 1 92 ? 70.414 46.278 -160.827 1.00 54.22 92 LEU A O 1
ATOM 671 N N . TYR A 1 93 ? 68.345 47.077 -161.168 1.00 48.56 93 TYR A N 1
ATOM 672 C CA . TYR A 1 93 ? 67.736 46.259 -160.113 1.00 48.56 93 TYR A CA 1
ATOM 673 C C . TYR A 1 93 ? 67.234 44.901 -160.613 1.00 48.56 93 TYR A C 1
ATOM 675 O O . TYR A 1 93 ? 67.324 43.924 -159.870 1.00 48.56 93 TYR A O 1
ATOM 683 N N . PHE A 1 94 ? 66.749 44.810 -161.857 1.00 50.78 94 PHE A N 1
ATOM 684 C CA . PHE A 1 94 ? 66.205 43.553 -162.380 1.00 50.78 94 PHE A CA 1
ATOM 685 C C . PHE A 1 94 ? 67.258 42.593 -162.963 1.00 50.78 94 PHE A C 1
ATOM 687 O O . PHE A 1 94 ? 67.043 41.387 -162.875 1.00 50.78 94 PHE A O 1
ATOM 694 N N . ASP A 1 95 ? 68.427 43.056 -163.434 1.00 51.81 95 ASP A N 1
ATOM 695 C CA . ASP A 1 95 ? 69.485 42.135 -163.907 1.00 51.81 95 ASP A CA 1
ATOM 696 C C . ASP A 1 95 ? 70.295 41.475 -162.773 1.00 51.81 95 ASP A C 1
ATOM 698 O O . ASP A 1 95 ? 70.796 40.360 -162.930 1.00 51.81 95 ASP A O 1
ATOM 702 N N . ASN A 1 96 ? 70.370 42.094 -161.588 1.00 45.88 96 ASN A N 1
ATOM 703 C CA . ASN A 1 96 ? 71.083 41.519 -160.435 1.00 45.88 96 ASN A CA 1
ATOM 704 C C . ASN A 1 96 ? 70.245 40.528 -159.603 1.00 45.88 96 ASN A C 1
ATOM 706 O O . ASN A 1 96 ? 70.736 39.981 -158.612 1.00 45.88 96 ASN A O 1
ATOM 710 N N . VAL A 1 97 ? 69.000 40.261 -160.009 1.00 43.25 97 VAL A N 1
ATOM 711 C CA . VAL A 1 97 ? 68.099 39.284 -159.375 1.00 43.25 97 VAL A CA 1
ATOM 712 C C . VAL A 1 97 ? 67.608 38.285 -160.427 1.00 43.25 97 VAL A C 1
ATOM 714 O O . VAL A 1 97 ? 66.423 38.000 -160.565 1.00 43.25 97 VAL A O 1
ATOM 717 N N . SER A 1 98 ? 68.538 37.708 -161.189 1.00 42.53 98 SER A N 1
ATOM 718 C CA . SER A 1 98 ? 68.269 36.459 -161.896 1.00 42.53 98 SER A CA 1
ATOM 719 C C . SER A 1 98 ? 68.476 35.292 -160.928 1.00 42.53 98 SER A C 1
ATOM 721 O O . SER A 1 98 ? 69.537 35.101 -160.330 1.00 42.53 98 SER A O 1
ATOM 723 N N . VAL A 1 99 ? 67.406 34.518 -160.749 1.00 46.81 99 VAL A N 1
ATOM 724 C CA . VAL A 1 99 ? 67.263 33.323 -159.901 1.00 46.81 99 VAL A CA 1
ATOM 725 C C . VAL A 1 99 ? 68.057 32.145 -160.503 1.00 46.81 99 VAL A C 1
ATOM 727 O O . VAL A 1 99 ? 67.571 31.031 -160.678 1.00 46.81 99 VAL A O 1
ATOM 730 N N . THR A 1 100 ? 69.330 32.395 -160.819 1.00 44.19 100 THR A N 1
ATOM 731 C CA . THR A 1 100 ? 70.235 31.470 -161.501 1.00 44.19 100 THR A CA 1
ATOM 732 C C . THR A 1 100 ? 71.610 31.505 -160.819 1.00 44.19 100 THR A C 1
ATOM 734 O O . THR A 1 100 ? 72.526 32.219 -161.204 1.00 44.19 100 THR A O 1
ATOM 737 N N . LYS A 1 101 ? 71.750 30.708 -159.755 1.00 44.06 101 LYS A N 1
ATOM 738 C CA . LYS A 1 101 ? 72.998 30.202 -159.138 1.00 44.06 101 LYS A CA 1
ATOM 739 C C . LYS A 1 101 ? 74.144 31.146 -158.698 1.00 44.06 101 LYS A C 1
ATOM 741 O O . LYS A 1 101 ? 75.045 30.605 -158.064 1.00 44.06 101 LYS A O 1
ATOM 746 N N . LYS A 1 102 ? 74.175 32.469 -158.928 1.00 47.44 102 LYS A N 1
ATOM 747 C CA . LYS A 1 102 ? 75.298 33.339 -158.468 1.00 47.44 102 LYS A CA 1
ATOM 748 C C . LYS A 1 102 ? 74.926 34.819 -158.212 1.00 47.44 102 LYS A C 1
ATOM 750 O O . LYS A 1 102 ? 75.515 35.710 -158.812 1.00 47.44 102 LYS A O 1
ATOM 755 N N . GLY A 1 103 ? 73.985 35.100 -157.306 1.00 46.81 103 GLY A N 1
ATOM 756 C CA . GLY A 1 103 ? 73.662 36.469 -156.856 1.00 46.81 103 GLY A CA 1
ATOM 757 C C . GLY A 1 103 ? 74.012 36.695 -155.379 1.00 46.81 103 GLY A C 1
ATOM 758 O O . GLY A 1 103 ? 73.747 35.822 -154.555 1.00 46.81 103 GLY A O 1
ATOM 759 N N . ALA A 1 104 ? 74.572 37.860 -155.028 1.00 56.72 104 ALA A N 1
ATOM 760 C CA . ALA A 1 104 ? 75.166 38.167 -153.714 1.00 56.72 104 ALA A CA 1
ATOM 761 C C . ALA A 1 104 ? 74.251 37.927 -152.491 1.00 56.72 104 ALA A C 1
ATOM 763 O O . ALA A 1 104 ? 74.740 37.589 -151.416 1.00 56.72 104 ALA A O 1
ATOM 764 N N . PHE A 1 105 ? 72.928 38.027 -152.644 1.00 55.06 105 PHE A N 1
ATOM 765 C CA . PHE A 1 105 ? 71.970 37.727 -151.572 1.00 55.06 105 PHE A CA 1
ATOM 766 C C . PHE A 1 105 ? 71.783 36.213 -151.342 1.00 55.06 105 PHE A C 1
ATOM 768 O O . PHE A 1 105 ? 71.638 35.756 -150.207 1.00 55.06 105 PHE A O 1
ATOM 775 N N . VAL A 1 106 ? 71.845 35.406 -152.408 1.00 55.94 106 VAL A N 1
ATOM 776 C CA . VAL A 1 106 ? 71.817 33.936 -152.319 1.00 55.94 106 VAL A CA 1
ATOM 777 C C . VAL A 1 106 ? 73.165 33.410 -151.829 1.00 55.94 106 VAL A C 1
ATOM 779 O O . VAL A 1 106 ? 73.179 32.511 -150.999 1.00 55.94 106 VAL A O 1
ATOM 782 N N . THR A 1 107 ? 74.282 34.022 -152.233 1.00 59.41 107 THR A N 1
ATOM 783 C CA . THR A 1 107 ? 75.613 33.679 -151.706 1.00 59.41 107 THR A CA 1
ATOM 784 C C . THR A 1 107 ? 75.743 34.042 -150.225 1.00 59.41 107 THR A C 1
ATOM 786 O O . THR A 1 107 ? 76.154 33.195 -149.445 1.00 59.41 107 THR A O 1
ATOM 789 N N . GLY A 1 108 ? 75.295 35.229 -149.797 1.00 61.75 108 GLY A N 1
ATOM 790 C CA . GLY A 1 108 ? 75.328 35.627 -148.383 1.00 61.75 108 GLY A CA 1
ATOM 791 C C . GLY A 1 108 ? 74.372 34.826 -147.490 1.00 61.75 108 GLY A C 1
ATOM 792 O O . GLY A 1 108 ? 74.712 34.493 -146.357 1.00 61.75 108 GLY A O 1
ATOM 793 N N . SER A 1 109 ? 73.192 34.444 -147.994 1.00 59.41 109 SER A N 1
ATOM 794 C CA . SER A 1 109 ? 72.263 33.579 -147.247 1.00 59.41 109 SER A CA 1
ATOM 795 C C . SER A 1 109 ? 72.680 32.105 -147.249 1.00 59.41 109 SER A C 1
ATOM 797 O O . SER A 1 109 ? 72.454 31.411 -146.255 1.00 59.41 109 SER A O 1
ATOM 799 N N . GLN A 1 110 ? 73.338 31.619 -148.309 1.00 59.53 110 GLN A N 1
ATOM 800 C CA . GLN A 1 110 ? 73.938 30.285 -148.323 1.00 59.53 110 GLN A CA 1
ATOM 801 C C . GLN A 1 110 ? 75.185 30.218 -147.449 1.00 59.53 110 GLN A C 1
ATOM 803 O O . GLN A 1 110 ? 75.272 29.255 -146.703 1.00 59.53 110 GLN A O 1
ATOM 808 N N . GLU A 1 111 ? 76.064 31.226 -147.443 1.00 62.28 111 GLU A N 1
ATOM 809 C CA . GLU A 1 111 ? 77.210 31.318 -146.522 1.00 62.28 111 GLU A CA 1
ATOM 810 C C . GLU A 1 111 ? 76.771 31.437 -145.063 1.00 62.28 111 GLU A C 1
ATOM 812 O O . GLU A 1 111 ? 77.354 30.784 -144.203 1.00 62.28 111 GLU A O 1
ATOM 817 N N . LEU A 1 112 ? 75.697 32.177 -144.764 1.00 69.06 112 LEU A N 1
ATOM 818 C CA . LEU A 1 112 ? 75.128 32.202 -143.417 1.00 69.06 112 LEU A CA 1
ATOM 819 C C . LEU A 1 112 ? 74.549 30.832 -143.032 1.00 69.06 112 LEU A C 1
ATOM 821 O O . LEU A 1 112 ? 74.754 30.373 -141.910 1.00 69.06 112 LEU A O 1
ATOM 825 N N . LYS A 1 113 ? 73.878 30.134 -143.959 1.00 64.88 113 LYS A N 1
ATOM 826 C CA . LYS A 1 113 ? 73.351 28.782 -143.722 1.00 64.88 113 LYS A CA 1
ATOM 827 C C . LYS A 1 113 ? 74.468 27.743 -143.566 1.00 64.88 113 LYS A C 1
ATOM 829 O O . LYS A 1 113 ? 74.359 26.918 -142.664 1.00 64.88 113 LYS A O 1
ATOM 834 N N . THR A 1 114 ? 75.546 27.778 -144.355 1.00 64.25 114 THR A N 1
ATOM 835 C CA . THR A 1 114 ? 76.708 26.886 -144.178 1.00 64.25 114 THR A CA 1
ATOM 836 C C . THR A 1 114 ? 77.567 27.264 -142.975 1.00 64.25 114 THR A C 1
ATOM 838 O O . THR A 1 114 ? 78.090 26.359 -142.336 1.00 64.25 114 THR A O 1
ATOM 841 N N . ALA A 1 115 ? 77.663 28.536 -142.582 1.00 64.06 115 ALA A N 1
ATOM 842 C CA . ALA A 1 115 ? 78.313 28.936 -141.331 1.00 64.06 115 ALA A CA 1
ATOM 843 C C . ALA A 1 115 ? 77.510 28.474 -140.102 1.00 64.06 115 ALA A C 1
ATOM 845 O O . ALA A 1 115 ? 78.085 27.957 -139.142 1.00 64.06 115 ALA A O 1
ATOM 846 N N . TYR A 1 116 ? 76.176 28.567 -140.143 1.00 60.47 116 TYR A N 1
ATOM 847 C CA . TYR A 1 116 ? 75.308 28.091 -139.061 1.00 60.47 116 TYR A CA 1
ATOM 848 C C . TYR A 1 116 ? 75.254 26.553 -139.000 1.00 60.47 116 TYR A C 1
ATOM 850 O O . TYR A 1 116 ? 75.391 25.967 -137.925 1.00 60.47 116 TYR A O 1
ATOM 858 N N . GLN A 1 117 ? 75.140 25.876 -140.150 1.00 60.91 117 GLN A N 1
ATOM 859 C CA . GLN A 1 117 ? 75.171 24.409 -140.225 1.00 60.91 117 GLN A CA 1
ATOM 860 C C . GLN A 1 117 ? 76.568 23.841 -139.929 1.00 60.91 117 GLN A C 1
ATOM 862 O O . GLN A 1 117 ? 76.658 22.823 -139.254 1.00 60.91 117 GLN A O 1
ATOM 867 N N . GLY A 1 118 ? 77.652 24.515 -140.321 1.00 59.53 118 GLY A N 1
ATOM 868 C CA . GLY A 1 118 ? 79.029 24.131 -139.992 1.00 59.53 118 GLY A CA 1
ATOM 869 C C . GLY A 1 118 ? 79.377 24.315 -138.512 1.00 59.53 118 GLY A C 1
ATOM 870 O O . GLY A 1 118 ? 80.090 23.492 -137.944 1.00 59.53 118 GLY A O 1
ATOM 871 N N . THR A 1 119 ? 78.814 25.331 -137.848 1.00 59.72 119 THR A N 1
ATOM 872 C CA . THR A 1 119 ? 78.987 25.527 -136.395 1.00 59.72 119 THR A CA 1
ATOM 873 C C . THR A 1 119 ? 78.197 24.491 -135.583 1.00 59.72 119 THR A C 1
ATOM 875 O O . THR A 1 119 ? 78.681 24.005 -134.563 1.00 59.72 119 THR A O 1
ATOM 878 N N . LEU A 1 120 ? 77.016 24.076 -136.057 1.00 54.47 120 LEU A N 1
ATOM 879 C CA . LEU A 1 120 ? 76.243 22.979 -135.455 1.00 54.47 120 LEU A CA 1
ATOM 880 C C . LEU A 1 120 ? 76.821 21.588 -135.775 1.00 54.47 120 LEU A C 1
ATOM 882 O O . LEU A 1 120 ? 76.700 20.684 -134.955 1.00 54.47 120 LEU A O 1
ATOM 886 N N . GLN A 1 121 ? 77.503 21.424 -136.912 1.00 55.12 121 GLN A N 1
ATOM 887 C CA . GLN A 1 121 ? 78.218 20.203 -137.310 1.00 55.12 121 GLN A CA 1
ATOM 888 C C . GLN A 1 121 ? 79.676 20.173 -136.807 1.00 55.12 121 GLN A C 1
ATOM 890 O O . GLN A 1 121 ? 80.467 19.305 -137.183 1.00 55.12 121 GLN A O 1
ATOM 895 N N . ASN A 1 122 ? 80.049 21.103 -135.928 1.00 53.94 122 ASN A N 1
ATOM 896 C CA . ASN A 1 122 ? 81.351 21.098 -135.286 1.00 53.94 122 ASN A CA 1
ATOM 897 C C . ASN A 1 122 ? 81.342 20.025 -134.185 1.00 53.94 122 ASN A C 1
ATOM 899 O O . ASN A 1 122 ? 80.554 20.109 -133.247 1.00 53.94 122 ASN A O 1
ATOM 903 N N . ARG A 1 123 ? 82.216 19.008 -134.268 1.00 60.84 123 ARG A N 1
ATOM 904 C CA . ARG A 1 123 ? 82.250 17.861 -133.324 1.00 60.84 123 ARG A CA 1
ATOM 905 C C . ARG A 1 123 ? 82.217 18.280 -131.843 1.00 60.84 123 ARG A C 1
ATOM 907 O O . ARG A 1 123 ? 81.705 17.537 -131.015 1.00 60.84 123 ARG A O 1
ATOM 914 N N . TRP A 1 124 ? 82.715 19.472 -131.510 1.00 62.69 124 TRP A N 1
ATOM 915 C CA . TRP A 1 124 ? 82.702 20.020 -130.153 1.00 62.69 124 TRP A CA 1
ATOM 916 C C . TRP A 1 124 ? 81.302 20.316 -129.588 1.00 62.69 124 TRP A C 1
ATOM 918 O O . TRP A 1 124 ? 81.082 20.052 -128.411 1.00 62.69 124 TRP A O 1
ATOM 928 N N . THR A 1 125 ? 80.326 20.779 -130.379 1.00 67.19 125 THR A N 1
ATOM 929 C CA . THR A 1 125 ? 78.957 21.029 -129.871 1.00 67.19 125 THR A CA 1
ATOM 930 C C . THR A 1 125 ? 78.229 19.723 -129.551 1.00 67.19 125 THR A C 1
ATOM 932 O O . THR A 1 125 ? 77.535 19.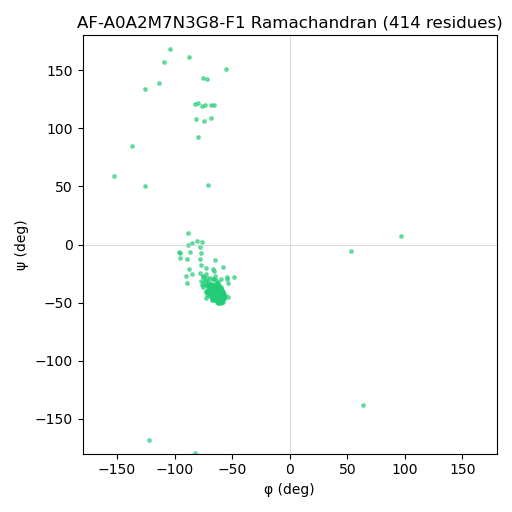641 -128.540 1.00 67.19 125 THR A O 1
ATOM 935 N N . ALA A 1 126 ? 78.466 18.668 -130.338 1.00 67.06 126 ALA A N 1
ATOM 936 C CA . ALA A 1 126 ? 78.000 17.318 -130.031 1.00 67.06 126 ALA A CA 1
ATOM 937 C C . ALA A 1 126 ? 78.647 16.765 -128.746 1.00 67.06 126 ALA A C 1
ATOM 939 O O . ALA A 1 126 ? 77.948 16.189 -127.915 1.00 67.06 126 ALA A O 1
ATOM 940 N N . TYR A 1 127 ? 79.951 16.992 -128.527 1.00 73.31 127 TYR A N 1
ATOM 941 C CA . TYR A 1 127 ? 80.610 16.607 -127.270 1.00 73.31 127 TYR A CA 1
ATOM 942 C C . TYR A 1 127 ? 80.072 17.382 -126.058 1.00 73.31 127 TYR A C 1
ATOM 944 O O . TYR A 1 127 ? 79.861 16.777 -125.011 1.00 73.31 127 TYR A O 1
ATOM 952 N N . VAL A 1 128 ? 79.776 18.680 -126.193 1.00 76.69 128 VAL A N 1
ATOM 953 C CA . VAL A 1 128 ? 79.169 19.491 -125.121 1.00 76.69 128 VAL A CA 1
ATOM 954 C C . VAL A 1 128 ? 77.733 19.049 -124.821 1.00 76.69 128 VAL A C 1
ATOM 956 O O . VAL A 1 128 ? 77.365 18.948 -123.654 1.00 76.69 128 VAL A O 1
ATOM 959 N N . ALA A 1 129 ? 76.932 18.717 -125.838 1.00 74.94 129 ALA A N 1
ATOM 960 C CA . ALA A 1 129 ? 75.574 18.203 -125.647 1.00 74.94 129 ALA A CA 1
ATOM 961 C C . ALA A 1 129 ? 75.561 16.826 -124.956 1.00 74.94 129 ALA A C 1
ATOM 963 O O . ALA A 1 129 ? 74.767 16.603 -124.042 1.00 74.94 129 ALA A O 1
ATOM 964 N N . VAL A 1 130 ? 76.474 15.920 -125.332 1.00 79.62 130 VAL A N 1
ATOM 965 C CA . VAL A 1 130 ? 76.643 14.621 -124.656 1.00 79.62 130 VAL A CA 1
ATOM 966 C C . VAL A 1 130 ? 77.139 14.813 -123.221 1.00 79.62 130 VAL A C 1
ATOM 968 O O . VAL A 1 130 ? 76.605 14.183 -122.313 1.00 79.62 130 VAL A O 1
ATOM 971 N N . LEU A 1 131 ? 78.096 15.716 -122.982 1.00 82.25 131 LEU A N 1
ATOM 972 C CA . LEU A 1 131 ? 78.570 16.042 -121.634 1.00 82.25 131 LEU A CA 1
ATOM 973 C C . LEU A 1 131 ? 77.440 16.612 -120.762 1.00 82.25 131 LEU A C 1
ATOM 975 O O . LEU A 1 131 ? 77.300 16.204 -119.614 1.00 82.25 131 LEU A O 1
ATOM 979 N N . ALA A 1 132 ? 76.602 17.501 -121.302 1.00 81.19 132 ALA A N 1
ATOM 980 C CA . ALA A 1 132 ? 75.447 18.054 -120.598 1.00 81.19 132 ALA A CA 1
ATOM 981 C C . ALA A 1 132 ? 74.393 16.981 -120.278 1.00 81.19 132 ALA A C 1
ATOM 983 O O . ALA A 1 132 ? 73.871 16.958 -119.166 1.00 81.19 132 ALA A O 1
ATOM 984 N N . ALA A 1 133 ? 74.121 16.053 -121.202 1.00 80.94 133 ALA A N 1
ATOM 985 C CA . ALA A 1 133 ? 73.224 14.923 -120.956 1.00 80.94 133 ALA A CA 1
ATOM 986 C C . ALA A 1 133 ? 73.782 13.964 -119.888 1.00 80.94 133 ALA A C 1
ATOM 988 O O . ALA A 1 133 ? 73.046 13.532 -119.003 1.00 80.94 133 ALA A O 1
ATOM 989 N N . VAL A 1 134 ? 75.088 13.677 -119.914 1.00 84.31 134 VAL A N 1
ATOM 990 C CA . VAL A 1 134 ? 75.756 12.862 -118.886 1.00 84.31 134 VAL A CA 1
ATOM 991 C C . VAL A 1 134 ? 75.735 13.572 -117.532 1.00 84.31 134 VAL A C 1
ATOM 993 O O . VAL A 1 134 ? 75.402 12.943 -116.533 1.00 84.31 134 VAL A O 1
ATOM 996 N N . LEU A 1 135 ? 76.011 14.878 -117.480 1.00 85.56 135 LEU A N 1
ATOM 997 C CA . LEU A 1 135 ? 75.916 15.671 -116.252 1.00 85.56 135 LEU A CA 1
ATOM 998 C C . LEU A 1 135 ? 74.484 15.721 -115.710 1.00 85.56 135 LEU A C 1
ATOM 1000 O O . LEU A 1 135 ? 74.307 15.619 -114.501 1.00 85.56 135 LEU A O 1
ATOM 1004 N N . LEU A 1 136 ? 73.466 15.801 -116.573 1.00 85.44 136 LEU A N 1
ATOM 1005 C CA . LEU A 1 136 ? 72.060 15.725 -116.171 1.00 85.44 136 LEU A CA 1
ATOM 1006 C C . LEU A 1 136 ? 71.725 14.353 -115.568 1.00 85.44 136 LEU A C 1
ATOM 1008 O O . LEU A 1 136 ? 71.100 14.284 -114.513 1.00 85.44 136 LEU A O 1
ATOM 1012 N N . ILE A 1 137 ? 72.179 13.260 -116.192 1.00 86.50 137 ILE A N 1
ATOM 1013 C CA . ILE A 1 137 ? 71.987 11.898 -115.670 1.00 86.50 137 ILE A CA 1
ATOM 1014 C C . ILE A 1 137 ? 72.705 11.731 -114.326 1.00 86.50 137 ILE A C 1
ATOM 1016 O O . ILE A 1 137 ? 72.120 11.201 -113.384 1.00 86.50 137 ILE A O 1
ATOM 1020 N N . VAL A 1 138 ? 73.941 12.221 -114.203 1.00 86.50 138 VAL A N 1
ATOM 1021 C CA . VAL A 1 138 ? 74.705 12.201 -112.945 1.00 86.50 138 VAL A CA 1
ATOM 1022 C C . VAL A 1 138 ? 74.019 13.050 -111.873 1.00 86.50 138 VAL A C 1
ATOM 1024 O O . VAL A 1 138 ? 73.949 12.624 -110.723 1.00 86.50 138 VAL A O 1
ATOM 1027 N N . PHE A 1 139 ? 73.457 14.204 -112.233 1.00 85.75 139 PHE A N 1
ATOM 1028 C CA . PHE A 1 139 ? 72.714 15.074 -111.323 1.00 85.75 139 PHE A CA 1
ATOM 1029 C C . PHE A 1 139 ? 71.422 14.413 -110.823 1.00 85.75 139 PHE A C 1
ATOM 1031 O O . PHE A 1 139 ? 71.174 14.384 -109.619 1.00 85.75 139 PHE A O 1
ATOM 1038 N N . VAL A 1 140 ? 70.640 13.793 -111.714 1.00 87.19 140 VAL A N 1
ATOM 1039 C CA . VAL A 1 140 ? 69.444 13.014 -111.345 1.00 87.19 140 VAL A CA 1
ATOM 1040 C C . VAL A 1 140 ? 69.820 11.802 -110.488 1.00 87.19 140 VAL A C 1
ATOM 1042 O O . VAL A 1 140 ? 69.149 11.525 -109.495 1.00 87.19 140 VAL A O 1
ATOM 1045 N N . ALA A 1 141 ? 70.913 11.104 -110.810 1.00 85.56 141 ALA A N 1
ATOM 1046 C CA . ALA A 1 141 ? 71.407 9.983 -110.014 1.00 85.56 141 ALA A CA 1
ATOM 1047 C C . ALA A 1 141 ? 71.866 10.426 -108.612 1.00 85.56 141 ALA A C 1
ATOM 1049 O O . ALA A 1 141 ? 71.570 9.748 -107.629 1.00 85.56 141 ALA A O 1
ATOM 1050 N N . LEU A 1 142 ? 72.532 11.580 -108.496 1.00 85.25 142 LEU A N 1
ATOM 1051 C CA . LEU A 1 142 ? 72.918 12.182 -107.216 1.00 85.25 142 LEU A CA 1
ATOM 1052 C C . LEU A 1 142 ? 71.700 12.590 -106.385 1.00 85.25 142 LEU A C 1
ATOM 1054 O O . LEU A 1 142 ? 71.649 12.259 -105.202 1.00 85.25 142 LEU A O 1
ATOM 1058 N N . LEU A 1 143 ? 70.703 13.238 -106.996 1.00 85.31 143 LEU A N 1
ATOM 1059 C CA . LEU A 1 143 ? 69.444 13.587 -106.331 1.00 85.31 143 LEU A CA 1
ATOM 1060 C C . LEU A 1 143 ? 68.673 12.343 -105.880 1.00 85.31 143 LEU A C 1
ATOM 1062 O O . LEU A 1 143 ? 68.187 12.302 -104.753 1.00 85.31 143 LEU A O 1
ATOM 1066 N N . SER A 1 144 ? 68.613 11.304 -106.717 1.00 84.88 144 SER A N 1
ATOM 1067 C CA . SER A 1 144 ? 68.009 10.018 -106.359 1.00 84.88 144 SER A CA 1
ATOM 1068 C C . SER A 1 144 ? 68.727 9.386 -105.167 1.00 84.88 144 SER A C 1
ATOM 1070 O O . SER A 1 144 ? 68.080 8.941 -104.219 1.00 84.88 144 SER A O 1
ATOM 1072 N N . ARG A 1 145 ? 70.065 9.410 -105.151 1.00 86.44 145 ARG A N 1
ATOM 1073 C CA . ARG A 1 145 ? 70.852 8.875 -104.035 1.00 86.44 145 ARG A CA 1
ATOM 1074 C C . ARG A 1 145 ? 70.646 9.680 -102.750 1.00 86.44 145 ARG A C 1
ATOM 1076 O O . ARG A 1 145 ? 70.450 9.068 -101.705 1.00 86.44 145 ARG A O 1
ATOM 1083 N N . LEU A 1 146 ? 70.639 11.013 -102.827 1.00 82.69 146 LEU A N 1
ATOM 1084 C CA . LEU A 1 146 ? 70.333 11.902 -101.699 1.00 82.69 146 LEU A CA 1
ATOM 1085 C C . LEU A 1 146 ? 68.933 11.627 -101.138 1.00 82.69 146 LEU A C 1
ATOM 1087 O O . LEU A 1 146 ? 68.786 11.422 -99.936 1.00 82.69 146 LEU A O 1
ATOM 1091 N N . TYR A 1 147 ? 67.921 11.524 -102.003 1.00 84.94 147 TYR A N 1
ATOM 1092 C CA . TYR A 1 147 ? 66.546 11.248 -101.588 1.00 84.94 147 TYR A CA 1
ATOM 1093 C C . TYR A 1 147 ? 66.394 9.855 -100.958 1.00 84.94 147 TYR A C 1
ATOM 1095 O O . TYR A 1 147 ? 65.720 9.704 -99.941 1.00 84.94 147 TYR A O 1
ATOM 1103 N N . LEU A 1 148 ? 67.050 8.832 -101.521 1.00 80.31 148 LEU A N 1
ATOM 1104 C CA . LEU A 1 148 ? 67.017 7.465 -100.991 1.00 80.31 148 LEU A CA 1
ATOM 1105 C C . LEU A 1 148 ? 67.748 7.332 -99.650 1.00 80.31 148 LEU A C 1
ATOM 1107 O O . LEU A 1 148 ? 67.290 6.584 -98.788 1.00 80.31 148 LEU A O 1
ATOM 1111 N N . VAL A 1 149 ? 68.869 8.032 -99.457 1.00 84.81 149 VAL A N 1
ATOM 1112 C CA . VAL A 1 149 ? 69.588 8.051 -98.173 1.00 84.81 149 VAL A CA 1
ATOM 1113 C C . VAL A 1 149 ? 68.746 8.743 -97.104 1.00 84.81 149 VAL A C 1
ATOM 1115 O O . VAL A 1 149 ? 68.566 8.180 -96.027 1.00 84.81 149 VAL A O 1
ATOM 1118 N N . GLU A 1 150 ? 68.149 9.891 -97.425 1.00 83.50 150 GLU A N 1
ATOM 1119 C CA . GLU A 1 150 ? 67.259 10.625 -96.519 1.00 83.50 150 GLU A CA 1
ATOM 1120 C C . GLU A 1 150 ? 66.007 9.808 -96.153 1.00 83.50 150 GLU A C 1
ATOM 1122 O O . GLU A 1 150 ? 65.581 9.762 -94.998 1.00 83.50 150 GLU A O 1
ATOM 1127 N N . ALA A 1 151 ? 65.417 9.107 -97.128 1.00 79.88 151 ALA A N 1
ATOM 1128 C CA . ALA A 1 151 ? 64.277 8.223 -96.897 1.00 79.88 151 ALA A CA 1
ATOM 1129 C C . ALA A 1 151 ? 64.645 7.029 -96.001 1.00 79.88 151 ALA A C 1
ATOM 1131 O O . ALA A 1 151 ? 63.894 6.695 -95.085 1.00 79.88 151 ALA A O 1
ATOM 1132 N N . ARG A 1 152 ? 65.815 6.411 -96.216 1.00 81.06 152 ARG A N 1
ATOM 1133 C CA . ARG A 1 152 ? 66.312 5.314 -95.370 1.00 81.06 152 ARG A CA 1
ATOM 1134 C C . ARG A 1 152 ? 66.646 5.779 -93.957 1.00 81.06 152 ARG A C 1
ATOM 1136 O O . ARG A 1 152 ? 66.363 5.045 -93.018 1.00 81.06 152 ARG A O 1
ATOM 1143 N N . HIS A 1 153 ? 67.204 6.977 -93.793 1.00 79.12 153 HIS A N 1
ATOM 1144 C CA . HIS A 1 153 ? 67.498 7.531 -92.474 1.00 79.12 153 HIS A CA 1
ATOM 1145 C C . HIS A 1 153 ? 66.213 7.799 -91.682 1.00 79.12 153 HIS A C 1
ATOM 1147 O O . HIS A 1 153 ? 66.095 7.354 -90.542 1.00 79.12 153 HIS A O 1
ATOM 1153 N N . ARG A 1 154 ? 65.198 8.407 -92.313 1.00 80.25 154 ARG A N 1
ATOM 1154 C CA . ARG A 1 154 ? 63.871 8.595 -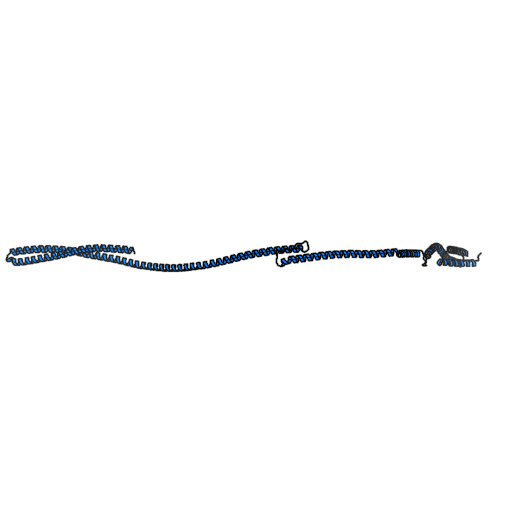91.701 1.00 80.25 154 ARG A CA 1
ATOM 1155 C C . ARG A 1 154 ? 63.184 7.273 -91.364 1.00 80.25 154 ARG A C 1
ATOM 1157 O O . ARG A 1 154 ? 62.625 7.149 -90.279 1.00 80.25 154 ARG A O 1
ATOM 1164 N N . ALA A 1 155 ? 63.264 6.277 -92.248 1.00 80.19 155 ALA A N 1
ATOM 1165 C CA . ALA A 1 155 ? 62.728 4.943 -91.981 1.00 80.19 155 ALA A CA 1
ATOM 1166 C C . ALA A 1 155 ? 63.446 4.254 -90.806 1.00 80.19 155 ALA A C 1
ATOM 1168 O O . ALA A 1 155 ? 62.785 3.690 -89.941 1.00 80.19 155 ALA A O 1
ATOM 1169 N N . ALA A 1 156 ? 64.777 4.355 -90.727 1.00 80.69 156 ALA A N 1
ATOM 1170 C CA . ALA A 1 156 ? 65.561 3.788 -89.631 1.00 80.69 156 ALA A CA 1
ATOM 1171 C C . ALA A 1 156 ? 65.277 4.478 -88.286 1.00 80.69 156 ALA A C 1
ATOM 1173 O O . ALA A 1 156 ? 65.149 3.795 -87.271 1.00 80.69 156 ALA A O 1
ATOM 1174 N N . LEU A 1 157 ? 65.128 5.809 -88.270 1.00 81.19 157 LEU A N 1
ATOM 1175 C CA . LEU A 1 157 ? 64.724 6.563 -87.076 1.00 81.19 157 LEU A CA 1
ATOM 1176 C C . LEU A 1 157 ? 63.303 6.193 -86.627 1.00 81.19 157 LEU A C 1
ATOM 1178 O O . LEU A 1 157 ? 63.073 5.981 -85.437 1.00 81.19 157 LEU A O 1
ATOM 1182 N N . ALA A 1 158 ? 62.366 6.052 -87.568 1.00 79.31 158 ALA A N 1
ATOM 1183 C CA . ALA A 1 158 ? 61.002 5.619 -87.276 1.00 79.31 158 ALA A CA 1
ATOM 1184 C C . ALA A 1 158 ? 60.956 4.178 -86.742 1.00 79.31 158 ALA A C 1
ATOM 1186 O O . ALA A 1 158 ? 60.253 3.904 -85.773 1.00 79.31 158 ALA A O 1
ATOM 1187 N N . GLU A 1 159 ? 61.730 3.256 -87.321 1.00 82.50 159 GLU A N 1
ATOM 1188 C CA . GLU A 1 159 ? 61.808 1.868 -86.856 1.00 82.50 159 GLU A CA 1
ATOM 1189 C C . GLU A 1 159 ? 62.474 1.766 -85.476 1.00 82.50 159 GLU A C 1
ATOM 1191 O O . GLU A 1 159 ? 62.006 1.012 -84.623 1.00 82.50 159 GLU A O 1
ATOM 1196 N N . ALA A 1 160 ? 63.532 2.543 -85.224 1.00 81.44 160 ALA A N 1
ATOM 1197 C CA . ALA A 1 160 ? 64.184 2.610 -83.919 1.00 81.44 160 ALA A CA 1
ATOM 1198 C C . ALA A 1 160 ? 63.239 3.163 -82.842 1.00 81.44 160 ALA A C 1
ATOM 1200 O O . ALA A 1 160 ? 63.112 2.553 -81.780 1.00 81.44 160 ALA A O 1
ATOM 1201 N N . SER A 1 161 ? 62.520 4.250 -83.142 1.00 80.69 161 SER A N 1
ATOM 1202 C CA . SER A 1 161 ? 61.494 4.810 -82.256 1.00 80.69 161 SER A CA 1
ATOM 1203 C C . SER A 1 161 ? 60.356 3.814 -82.013 1.00 80.69 161 SER A C 1
ATOM 1205 O O . SER A 1 161 ? 59.954 3.611 -80.872 1.00 80.69 161 SER A O 1
ATOM 1207 N N . ASN A 1 162 ? 59.894 3.100 -83.044 1.00 84.00 162 ASN A N 1
ATOM 1208 C CA . ASN A 1 162 ? 58.844 2.093 -82.891 1.00 84.00 162 ASN A CA 1
ATOM 1209 C C . ASN A 1 162 ? 59.308 0.904 -82.028 1.00 84.00 162 ASN A C 1
ATOM 1211 O O . ASN A 1 162 ? 58.599 0.487 -81.116 1.00 84.00 162 ASN A O 1
ATOM 1215 N N . LYS A 1 163 ? 60.534 0.401 -82.232 1.00 85.75 163 LYS A N 1
ATOM 1216 C CA . LYS A 1 163 ? 61.122 -0.647 -81.375 1.00 85.75 163 LYS A CA 1
ATOM 1217 C C . LYS A 1 163 ? 61.293 -0.180 -79.930 1.00 85.75 163 LYS A C 1
ATOM 1219 O O . LYS A 1 163 ? 61.076 -0.970 -79.013 1.00 85.75 163 LYS A O 1
ATOM 1224 N N . GLN A 1 164 ? 61.681 1.077 -79.717 1.00 84.62 164 GLN A N 1
ATOM 1225 C CA . GLN A 1 164 ? 61.769 1.671 -78.383 1.00 84.62 164 GLN A CA 1
ATOM 1226 C C . GLN A 1 164 ? 60.387 1.749 -77.725 1.00 84.62 164 GLN A C 1
ATOM 1228 O O . GLN A 1 164 ? 60.237 1.281 -76.600 1.00 84.62 164 GLN A O 1
ATOM 1233 N N . ASN A 1 165 ? 59.372 2.231 -78.447 1.00 85.75 165 ASN A N 1
ATOM 1234 C CA . ASN A 1 165 ? 57.997 2.316 -77.957 1.00 85.75 165 ASN A CA 1
ATOM 1235 C C . ASN A 1 165 ? 57.426 0.932 -77.622 1.00 85.75 165 ASN A C 1
ATOM 1237 O O . ASN A 1 165 ? 56.856 0.750 -76.554 1.00 85.75 165 ASN A O 1
ATOM 1241 N N . GLN A 1 166 ? 57.625 -0.071 -78.482 1.00 87.69 166 GLN A N 1
ATOM 1242 C CA . GLN A 1 166 ? 57.180 -1.444 -78.216 1.00 87.69 166 GLN A CA 1
ATOM 1243 C C . GLN A 1 166 ? 57.832 -2.032 -76.960 1.00 87.69 166 GLN A C 1
ATOM 1245 O O . GLN A 1 166 ? 57.159 -2.681 -76.166 1.00 87.69 166 GLN A O 1
ATOM 1250 N N . ARG A 1 167 ? 59.132 -1.792 -76.749 1.00 87.25 167 ARG A N 1
ATOM 1251 C CA . ARG A 1 167 ? 59.830 -2.242 -75.534 1.00 87.25 167 ARG A CA 1
ATOM 1252 C C . ARG A 1 167 ? 59.335 -1.521 -74.284 1.00 87.25 167 ARG A C 1
ATOM 1254 O O . ARG A 1 167 ? 59.164 -2.179 -73.263 1.00 87.25 167 ARG A O 1
ATOM 1261 N N . ALA A 1 168 ? 59.106 -0.212 -74.372 1.00 87.06 168 ALA A N 1
ATOM 1262 C CA . ALA A 1 168 ? 58.546 0.580 -73.281 1.00 87.06 168 ALA A CA 1
ATOM 1263 C C . ALA A 1 168 ? 57.146 0.074 -72.895 1.00 87.06 168 ALA A C 1
ATOM 1265 O O . ALA A 1 168 ? 56.894 -0.206 -71.728 1.00 87.06 168 ALA A O 1
ATOM 1266 N N . ILE A 1 169 ? 56.285 -0.185 -73.886 1.00 88.31 169 ILE A N 1
ATOM 1267 C CA . ILE A 1 169 ? 54.942 -0.744 -73.675 1.00 88.31 169 ILE A CA 1
ATOM 1268 C C . ILE A 1 169 ? 55.008 -2.141 -73.049 1.00 88.31 169 ILE A C 1
ATOM 1270 O O . ILE A 1 169 ? 54.300 -2.395 -72.083 1.00 88.31 169 ILE A O 1
ATOM 1274 N N . LEU A 1 170 ? 55.856 -3.045 -73.549 1.00 89.56 170 LEU A N 1
ATOM 1275 C CA . LEU A 1 170 ? 55.974 -4.397 -72.987 1.00 89.56 170 LEU A CA 1
ATOM 1276 C C . LEU A 1 170 ? 56.523 -4.394 -71.556 1.00 89.56 170 LEU A C 1
ATOM 1278 O O . LEU A 1 170 ? 56.072 -5.185 -70.733 1.00 89.56 170 LEU A O 1
ATOM 1282 N N . ARG A 1 171 ? 57.480 -3.508 -71.248 1.00 87.38 171 ARG A N 1
ATOM 1283 C CA . ARG A 1 171 ? 57.963 -3.328 -69.874 1.00 87.38 171 ARG A CA 1
ATOM 1284 C C . ARG A 1 171 ? 56.827 -2.853 -68.976 1.00 87.38 171 ARG A C 1
ATOM 1286 O O . ARG A 1 171 ? 56.596 -3.490 -67.957 1.00 87.38 171 ARG A O 1
ATOM 1293 N N . LEU A 1 172 ? 56.108 -1.805 -69.382 1.00 89.12 172 LEU A N 1
ATOM 1294 C CA . LEU A 1 172 ? 54.972 -1.295 -68.620 1.00 89.12 172 LEU A CA 1
ATOM 1295 C C . LEU A 1 172 ? 53.911 -2.386 -68.421 1.00 89.12 172 LEU A C 1
ATOM 1297 O O . LEU A 1 172 ? 53.475 -2.605 -67.305 1.00 89.12 172 LEU A O 1
ATOM 1301 N N . MET A 1 173 ? 53.537 -3.131 -69.465 1.00 88.56 173 MET A N 1
ATOM 1302 C CA . MET A 1 173 ? 52.574 -4.232 -69.343 1.00 88.56 173 MET A CA 1
ATOM 1303 C C . MET A 1 173 ? 53.014 -5.300 -68.336 1.00 88.56 173 MET A C 1
ATOM 1305 O O . MET A 1 173 ? 52.180 -5.781 -67.576 1.00 88.56 173 MET A O 1
ATOM 1309 N N . ASN A 1 174 ? 54.301 -5.656 -68.311 1.00 88.38 174 ASN A N 1
ATOM 1310 C CA . ASN A 1 174 ? 54.825 -6.612 -67.337 1.00 88.38 174 ASN A CA 1
ATOM 1311 C C . ASN A 1 174 ? 54.811 -6.038 -65.913 1.00 88.38 174 ASN A C 1
ATOM 1313 O O . ASN A 1 174 ? 54.396 -6.729 -64.994 1.00 88.38 174 ASN A O 1
ATOM 1317 N N . GLU A 1 175 ? 55.216 -4.778 -65.732 1.00 87.31 175 GLU A N 1
ATOM 1318 C CA . GLU A 1 175 ? 55.187 -4.095 -64.427 1.00 87.31 175 GLU A CA 1
ATOM 1319 C C . GLU A 1 175 ? 53.755 -3.904 -63.895 1.00 87.31 175 GLU A C 1
ATOM 1321 O O . GLU A 1 175 ? 53.543 -3.857 -62.687 1.00 87.31 175 GLU A O 1
ATOM 1326 N N . LEU A 1 176 ? 52.760 -3.827 -64.785 1.00 88.06 176 LEU A N 1
ATOM 1327 C CA . LEU A 1 176 ? 51.344 -3.743 -64.424 1.00 88.06 176 LEU A CA 1
ATOM 1328 C C . LEU A 1 176 ? 50.671 -5.104 -64.207 1.00 88.06 176 LEU A C 1
ATOM 1330 O O . LEU A 1 176 ? 49.519 -5.131 -63.775 1.00 88.06 176 LEU A O 1
ATOM 1334 N N . SER A 1 177 ? 51.350 -6.220 -64.489 1.00 88.25 177 SER A N 1
ATOM 1335 C CA . SER A 1 177 ? 50.782 -7.560 -64.300 1.00 88.25 177 SER A CA 1
ATOM 1336 C C . SER A 1 177 ? 50.458 -7.819 -62.829 1.00 88.25 177 SER A C 1
ATOM 1338 O O . SER A 1 177 ? 49.337 -8.196 -62.507 1.00 88.25 177 SER A O 1
ATOM 1340 N N . ASP A 1 178 ? 51.403 -7.526 -61.935 1.00 85.81 178 ASP A N 1
ATOM 1341 C CA . ASP A 1 178 ? 51.232 -7.747 -60.495 1.00 85.81 178 ASP A CA 1
ATOM 1342 C C . ASP A 1 178 ? 50.141 -6.829 -59.911 1.00 85.81 178 ASP A C 1
ATOM 1344 O O . ASP A 1 178 ? 49.361 -7.230 -59.045 1.00 85.81 178 ASP A O 1
ATOM 1348 N N . LEU A 1 179 ? 50.015 -5.610 -60.454 1.00 87.81 179 LEU A N 1
ATOM 1349 C CA . LEU A 1 179 ? 48.934 -4.691 -60.097 1.00 87.81 179 LEU A CA 1
ATOM 1350 C C . LEU A 1 179 ? 47.559 -5.244 -60.510 1.00 87.81 179 LEU A C 1
ATOM 1352 O O . LEU A 1 179 ? 46.587 -5.089 -59.770 1.00 87.81 179 LEU A O 1
ATOM 1356 N N . ALA A 1 180 ? 47.470 -5.891 -61.677 1.00 84.62 180 ALA A N 1
ATOM 1357 C CA . ALA A 1 180 ? 46.243 -6.534 -62.147 1.00 84.62 180 ALA A CA 1
ATOM 1358 C C . ALA A 1 180 ? 45.841 -7.742 -61.281 1.00 84.62 180 ALA A C 1
ATOM 1360 O O . ALA A 1 180 ? 44.647 -7.991 -61.114 1.00 84.62 180 ALA A O 1
ATOM 1361 N N . ASP A 1 181 ? 46.815 -8.425 -60.675 1.00 87.50 181 ASP A N 1
ATOM 1362 C CA . ASP A 1 181 ? 46.596 -9.503 -59.702 1.00 87.50 181 ASP A CA 1
ATOM 1363 C C . ASP A 1 181 ? 46.226 -8.986 -58.294 1.00 87.50 181 ASP A C 1
ATOM 1365 O O . ASP A 1 181 ? 45.915 -9.768 -57.393 1.00 87.50 181 ASP A O 1
ATOM 1369 N N . GLY A 1 182 ? 46.185 -7.661 -58.107 1.00 86.19 182 GLY A N 1
ATOM 1370 C CA . GLY A 1 182 ? 45.744 -7.004 -56.877 1.00 86.19 182 GLY A CA 1
ATOM 1371 C C . GLY A 1 182 ? 46.874 -6.598 -55.931 1.00 86.19 182 GLY A C 1
ATOM 1372 O O . GLY A 1 182 ? 46.587 -6.132 -54.824 1.00 86.19 182 GLY A O 1
ATOM 1373 N N . ASP A 1 183 ? 48.140 -6.725 -56.342 1.00 89.81 183 ASP A N 1
ATOM 1374 C CA . ASP A 1 183 ? 49.269 -6.209 -55.572 1.00 89.81 183 ASP A CA 1
ATOM 1375 C C . ASP A 1 183 ? 49.437 -4.698 -55.794 1.00 89.81 183 ASP A C 1
ATOM 1377 O O . ASP A 1 183 ? 50.113 -4.224 -56.707 1.00 89.81 183 ASP A O 1
ATOM 1381 N N . LEU A 1 184 ? 48.814 -3.919 -54.909 1.00 90.56 184 LEU A N 1
ATOM 1382 C CA . LEU A 1 184 ? 48.894 -2.456 -54.916 1.00 90.56 184 LEU A CA 1
ATOM 1383 C C . LEU A 1 184 ? 50.227 -1.912 -54.358 1.00 90.56 184 LEU A C 1
ATOM 1385 O O . LEU A 1 184 ? 50.377 -0.696 -54.229 1.00 90.56 184 LEU A O 1
ATOM 1389 N N . THR A 1 185 ? 51.179 -2.776 -53.976 1.00 88.12 185 THR A N 1
ATOM 1390 C CA . THR A 1 185 ? 52.505 -2.357 -53.485 1.00 88.12 185 THR A CA 1
ATOM 1391 C C . THR A 1 185 ? 53.518 -2.164 -54.613 1.00 88.12 185 THR A C 1
ATOM 1393 O O . THR A 1 185 ? 54.491 -1.420 -54.445 1.00 88.12 185 THR A O 1
ATOM 1396 N N . VAL A 1 186 ? 53.267 -2.770 -55.776 1.00 87.50 186 VAL A N 1
ATOM 1397 C CA . VAL A 1 186 ? 54.115 -2.662 -56.966 1.00 87.50 186 VAL A CA 1
ATOM 1398 C C . VAL A 1 186 ? 53.927 -1.302 -57.641 1.00 87.50 186 VAL A C 1
ATOM 1400 O O . VAL A 1 186 ? 52.830 -0.743 -57.682 1.00 87.50 186 VAL A O 1
ATOM 1403 N N . ARG A 1 187 ? 55.023 -0.746 -58.171 1.00 88.12 187 ARG A N 1
ATOM 1404 C CA . ARG A 1 187 ? 55.041 0.533 -58.894 1.00 88.12 187 ARG A CA 1
ATOM 1405 C C . ARG A 1 187 ? 55.661 0.361 -60.268 1.00 88.12 187 ARG A C 1
ATOM 1407 O O . ARG A 1 187 ? 56.743 -0.209 -60.386 1.00 88.12 187 ARG A O 1
ATOM 1414 N N . ALA A 1 188 ? 55.004 0.920 -61.277 1.00 90.44 188 ALA A N 1
ATOM 1415 C CA . ALA A 1 188 ? 55.559 1.023 -62.616 1.00 90.44 188 ALA A CA 1
ATOM 1416 C C . ALA A 1 188 ? 56.687 2.066 -62.647 1.00 90.44 188 ALA A C 1
ATOM 1418 O O . ALA A 1 188 ? 56.608 3.116 -62.000 1.00 90.44 188 ALA A O 1
ATOM 1419 N N . THR A 1 189 ? 57.738 1.797 -63.412 1.00 89.88 189 THR A N 1
ATOM 1420 C CA . THR A 1 189 ? 58.887 2.691 -63.555 1.00 89.88 189 THR A CA 1
ATOM 1421 C C . THR A 1 189 ? 58.506 3.891 -64.423 1.00 89.88 189 THR A C 1
ATOM 1423 O O . THR A 1 189 ? 58.171 3.736 -65.595 1.00 89.88 189 THR A O 1
ATOM 1426 N N . VAL A 1 190 ? 58.607 5.110 -63.885 1.00 90.94 190 VAL A N 1
ATOM 1427 C CA . VAL A 1 190 ? 58.354 6.340 -64.654 1.00 90.94 190 VAL A CA 1
ATOM 1428 C C . VAL A 1 190 ? 59.600 6.697 -65.470 1.00 90.94 190 VAL A C 1
ATOM 1430 O O . VAL A 1 190 ? 60.621 7.107 -64.919 1.00 90.94 190 VAL A O 1
ATOM 1433 N N . SER A 1 191 ? 59.532 6.512 -66.786 1.00 86.50 191 SER A N 1
ATOM 1434 C CA . SER A 1 191 ? 60.583 6.875 -67.745 1.00 86.50 191 SER A CA 1
ATOM 1435 C C . SER A 1 191 ? 60.231 8.154 -68.522 1.00 86.50 191 SER A C 1
ATOM 1437 O O . SER A 1 191 ? 59.097 8.615 -68.504 1.00 86.50 191 SER A O 1
ATOM 1439 N N . GLU A 1 192 ? 61.195 8.737 -69.243 1.00 85.94 192 GLU A N 1
ATOM 1440 C CA . GLU A 1 192 ? 60.960 9.894 -70.135 1.00 85.94 192 GLU A CA 1
ATOM 1441 C C . GLU A 1 192 ? 60.371 9.504 -71.508 1.00 85.94 192 GLU A C 1
ATOM 1443 O O . GLU A 1 192 ? 60.219 10.345 -72.394 1.00 85.94 192 GLU A O 1
ATOM 1448 N N . ASP A 1 193 ? 60.075 8.219 -71.724 1.00 84.75 193 ASP A N 1
ATOM 1449 C CA . ASP A 1 193 ? 59.486 7.740 -72.974 1.00 84.75 193 ASP A CA 1
ATOM 1450 C C . ASP A 1 193 ? 57.957 7.937 -73.014 1.00 84.75 193 ASP A C 1
ATOM 1452 O O . ASP A 1 193 ? 57.333 8.450 -72.085 1.00 84.75 193 ASP A O 1
ATOM 1456 N N . ILE A 1 194 ? 57.332 7.518 -74.118 1.00 81.69 194 ILE A N 1
ATOM 1457 C CA . ILE A 1 194 ? 55.893 7.689 -74.366 1.00 81.69 194 ILE A CA 1
ATOM 1458 C C . ILE A 1 194 ? 54.990 7.042 -73.296 1.00 81.69 194 ILE A C 1
ATOM 1460 O O . ILE A 1 194 ? 53.818 7.400 -73.189 1.00 81.69 194 ILE A O 1
ATOM 1464 N N . THR A 1 195 ? 55.509 6.094 -72.511 1.00 89.38 195 THR A N 1
ATOM 1465 C CA . THR A 1 195 ? 54.755 5.365 -71.483 1.00 89.38 195 THR A CA 1
ATOM 1466 C C . THR A 1 195 ? 54.895 5.955 -70.080 1.00 89.38 195 THR A C 1
ATOM 1468 O O . THR A 1 195 ? 54.088 5.624 -69.213 1.00 89.38 195 THR A O 1
ATOM 1471 N N . GLY A 1 196 ? 55.829 6.885 -69.856 1.00 89.00 196 GLY A N 1
ATOM 1472 C CA . GLY A 1 196 ? 56.092 7.480 -68.542 1.00 89.00 196 GLY A CA 1
ATOM 1473 C C . GLY A 1 196 ? 54.878 8.142 -67.891 1.00 89.00 196 GLY A C 1
ATOM 1474 O O . GLY A 1 196 ? 54.574 7.882 -66.731 1.00 89.00 196 GLY A O 1
ATOM 1475 N N . ALA A 1 197 ? 54.124 8.939 -68.654 1.00 89.19 197 ALA A N 1
ATOM 1476 C CA . ALA A 1 197 ? 52.908 9.590 -68.155 1.00 89.19 197 ALA A CA 1
ATOM 1477 C C . ALA A 1 197 ? 51.793 8.584 -67.797 1.00 89.19 197 ALA A C 1
ATOM 1479 O O . ALA A 1 197 ? 50.984 8.831 -66.899 1.00 89.19 197 ALA A O 1
ATOM 1480 N N . ILE A 1 198 ? 51.757 7.435 -68.485 1.00 90.69 198 ILE A N 1
ATOM 1481 C CA . ILE A 1 198 ? 50.824 6.344 -68.183 1.00 90.69 198 ILE A CA 1
ATOM 1482 C C . ILE A 1 198 ? 51.263 5.645 -66.895 1.00 90.69 198 ILE A C 1
ATOM 1484 O O . ILE A 1 198 ? 50.432 5.448 -66.013 1.00 90.69 198 ILE A O 1
ATOM 1488 N N . ALA A 1 199 ? 52.555 5.333 -66.754 1.00 92.00 199 ALA A N 1
ATOM 1489 C CA . ALA A 1 199 ? 53.115 4.744 -65.538 1.00 92.00 199 ALA A CA 1
ATOM 1490 C C . ALA A 1 199 ? 52.827 5.612 -64.301 1.00 92.00 199 ALA A C 1
ATOM 1492 O O . ALA A 1 199 ? 52.385 5.094 -63.278 1.00 92.00 199 ALA A O 1
ATOM 1493 N N . ASP A 1 200 ? 52.990 6.934 -64.413 1.00 92.62 200 ASP A N 1
ATOM 1494 C CA . ASP A 1 200 ? 52.694 7.883 -63.333 1.00 92.62 200 ASP A CA 1
ATOM 1495 C C . ASP A 1 200 ? 51.201 7.893 -62.950 1.00 92.62 200 ASP A C 1
ATOM 1497 O O . ASP A 1 200 ? 50.844 7.744 -61.781 1.00 92.62 200 ASP A O 1
ATOM 1501 N N . SER A 1 201 ? 50.306 7.947 -63.944 1.00 92.75 201 SER A N 1
ATOM 1502 C CA . SER A 1 201 ? 48.851 7.908 -63.716 1.00 92.75 201 SER A CA 1
ATOM 1503 C C . SER A 1 201 ? 48.389 6.589 -63.081 1.00 92.75 201 SER A C 1
ATOM 1505 O O . SER A 1 201 ? 47.505 6.572 -62.217 1.00 92.75 201 SER A O 1
ATOM 1507 N N . VAL A 1 202 ? 48.991 5.469 -63.492 1.00 91.75 202 VAL A N 1
ATOM 1508 C CA . VAL A 1 202 ? 48.693 4.150 -62.924 1.00 91.75 202 VAL A CA 1
ATOM 1509 C C . VAL A 1 202 ? 49.230 4.036 -61.499 1.00 91.75 202 VAL A C 1
ATOM 1511 O O . VAL A 1 202 ? 48.500 3.576 -60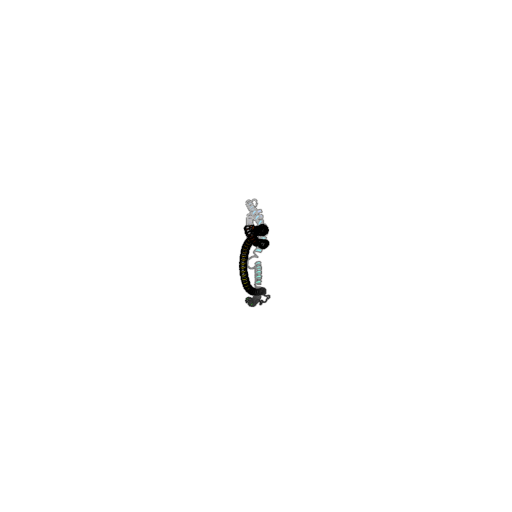.624 1.00 91.75 202 VAL A O 1
ATOM 1514 N N . ASN A 1 203 ? 50.439 4.533 -61.224 1.00 92.62 203 ASN A N 1
ATOM 1515 C CA . ASN A 1 203 ? 50.979 4.598 -59.866 1.00 92.62 203 ASN A CA 1
ATOM 1516 C C . ASN A 1 203 ? 50.091 5.434 -58.939 1.00 92.62 203 ASN A C 1
ATOM 1518 O O . ASN A 1 203 ? 49.801 4.999 -57.825 1.00 92.62 203 ASN A O 1
ATOM 1522 N N . TYR A 1 204 ? 49.616 6.597 -59.393 1.00 94.19 204 TYR A N 1
ATOM 1523 C CA . TYR A 1 204 ? 48.673 7.412 -58.627 1.00 94.19 204 TYR A CA 1
ATOM 1524 C C . TYR A 1 204 ? 47.376 6.646 -58.322 1.00 94.19 204 TYR A C 1
ATOM 1526 O O . TYR A 1 204 ? 46.914 6.620 -57.183 1.00 94.19 204 TYR A O 1
ATOM 1534 N N . THR A 1 205 ? 46.824 5.949 -59.317 1.00 92.25 205 THR A N 1
ATOM 1535 C CA . THR A 1 205 ? 45.612 5.135 -59.141 1.00 92.25 205 THR A CA 1
ATOM 1536 C C . THR A 1 205 ? 45.837 3.987 -58.152 1.00 92.25 205 THR A C 1
ATOM 1538 O O . THR A 1 205 ? 45.009 3.770 -57.270 1.00 92.25 205 THR A O 1
ATOM 1541 N N . ALA A 1 206 ? 46.968 3.282 -58.250 1.00 93.06 206 ALA A N 1
ATOM 1542 C CA . ALA A 1 206 ? 47.336 2.211 -57.328 1.00 93.06 206 ALA A CA 1
ATOM 1543 C C . ALA A 1 206 ? 47.470 2.719 -55.881 1.00 93.06 206 ALA A C 1
ATOM 1545 O O . ALA A 1 206 ? 47.009 2.059 -54.953 1.00 93.06 206 ALA A O 1
ATOM 1546 N N . GLU A 1 207 ? 48.028 3.920 -55.685 1.00 94.31 207 GLU A N 1
ATOM 1547 C CA . GLU A 1 207 ? 48.111 4.561 -54.366 1.00 94.31 207 GLU A CA 1
ATOM 1548 C C . GLU A 1 207 ? 46.727 4.880 -53.785 1.00 94.31 207 GLU A C 1
ATOM 1550 O O . GLU A 1 207 ? 46.454 4.575 -52.623 1.00 94.31 207 GLU A O 1
ATOM 1555 N N . GLU A 1 208 ? 45.825 5.462 -54.577 1.00 94.94 208 GLU A N 1
ATOM 1556 C CA . GLU A 1 208 ? 44.471 5.775 -54.107 1.00 94.94 208 GLU A CA 1
ATOM 1557 C C . GLU A 1 208 ? 43.654 4.506 -53.812 1.00 94.94 208 GLU A C 1
ATOM 1559 O O . GLU A 1 208 ? 42.936 4.453 -52.808 1.00 94.94 208 GLU A O 1
ATOM 1564 N N . LEU A 1 209 ? 43.822 3.445 -54.610 1.00 94.12 209 LEU A N 1
ATOM 1565 C CA . LEU A 1 209 ? 43.246 2.132 -54.313 1.00 94.12 209 LEU A CA 1
ATOM 1566 C C . LEU A 1 209 ? 43.830 1.539 -53.024 1.00 94.12 209 LEU A C 1
ATOM 1568 O O . LEU A 1 209 ? 43.075 1.011 -52.207 1.00 94.12 209 LEU A O 1
ATOM 1572 N N . HIS A 1 210 ? 45.140 1.665 -52.794 1.00 93.94 210 HIS A N 1
ATOM 1573 C CA . HIS A 1 210 ? 45.782 1.158 -51.581 1.00 93.94 210 HIS A CA 1
ATOM 1574 C C . HIS A 1 210 ? 45.227 1.854 -50.332 1.00 93.94 210 HIS A C 1
ATOM 1576 O O . HIS A 1 210 ? 44.843 1.196 -49.361 1.00 93.94 210 HIS A O 1
ATOM 1582 N N . LYS A 1 211 ? 45.082 3.186 -50.379 1.00 95.12 211 LYS A N 1
ATOM 1583 C CA . LYS A 1 211 ? 44.436 3.968 -49.312 1.00 95.12 211 LYS A CA 1
ATOM 1584 C C . LYS A 1 211 ? 42.989 3.538 -49.082 1.00 95.12 211 LYS A C 1
ATOM 1586 O O . LYS A 1 211 ? 42.568 3.440 -47.929 1.00 95.12 211 LYS A O 1
ATOM 1591 N N . LEU A 1 212 ? 42.226 3.284 -50.146 1.00 95.50 212 LEU A N 1
ATOM 1592 C CA . LEU A 1 212 ? 40.842 2.824 -50.039 1.00 95.50 212 LEU A CA 1
ATOM 1593 C C . LEU A 1 212 ? 40.756 1.453 -49.354 1.00 95.50 212 LEU A C 1
ATOM 1595 O O . LEU A 1 212 ? 39.988 1.301 -48.407 1.00 95.50 212 LEU A O 1
ATOM 1599 N N . VAL A 1 213 ? 41.569 0.481 -49.779 1.00 95.31 213 VAL A N 1
ATOM 1600 C CA . VAL A 1 213 ? 41.622 -0.864 -49.176 1.00 95.31 213 VAL A CA 1
ATOM 1601 C C . VAL A 1 213 ? 42.052 -0.795 -47.709 1.00 95.31 213 VAL A C 1
ATOM 1603 O O . VAL A 1 213 ? 41.458 -1.466 -46.862 1.00 95.31 213 VAL A O 1
ATOM 1606 N N . SER A 1 214 ? 43.023 0.062 -47.382 1.00 95.75 214 SER A N 1
ATOM 1607 C CA . SER A 1 214 ? 43.449 0.305 -46.001 1.00 95.75 214 SER A CA 1
ATOM 1608 C C . SER A 1 214 ? 42.296 0.831 -45.134 1.00 95.75 214 SER A C 1
ATOM 1610 O O . SER A 1 214 ? 41.985 0.244 -44.096 1.00 95.75 214 SER A O 1
ATOM 1612 N N . ARG A 1 215 ? 41.559 1.845 -45.611 1.00 97.00 215 ARG A N 1
ATOM 1613 C CA . ARG A 1 215 ? 40.365 2.371 -44.922 1.00 97.00 215 ARG A CA 1
ATOM 1614 C C . ARG A 1 215 ? 39.250 1.333 -44.785 1.00 97.00 215 ARG A C 1
ATOM 1616 O O . ARG A 1 215 ? 38.593 1.289 -43.751 1.00 97.00 215 ARG A O 1
ATOM 1623 N N . ILE A 1 216 ? 39.029 0.492 -45.798 1.00 97.25 216 ILE A N 1
ATOM 1624 C CA . ILE A 1 216 ? 38.041 -0.600 -45.737 1.00 97.25 216 ILE A CA 1
ATOM 1625 C C . ILE A 1 216 ? 38.438 -1.629 -44.676 1.00 97.25 216 ILE A C 1
ATOM 1627 O O . ILE A 1 216 ? 37.583 -2.102 -43.927 1.00 97.25 216 ILE A O 1
ATOM 1631 N N . THR A 1 217 ? 39.724 -1.963 -44.589 1.00 96.62 217 THR A N 1
ATOM 1632 C CA . THR A 1 217 ? 40.244 -2.914 -43.599 1.00 96.62 217 THR A CA 1
ATOM 1633 C C . THR A 1 217 ? 40.101 -2.355 -42.185 1.00 96.62 217 THR A C 1
ATOM 1635 O O . THR A 1 217 ? 39.617 -3.054 -41.296 1.00 96.62 217 THR A O 1
ATOM 1638 N N . GLU A 1 218 ? 40.433 -1.077 -41.986 1.00 97.81 218 GLU A N 1
ATOM 1639 C CA . GLU A 1 218 ? 40.225 -0.374 -40.717 1.00 97.81 218 GLU A CA 1
ATOM 1640 C C . GLU A 1 218 ? 38.739 -0.346 -40.323 1.00 97.81 218 GLU A C 1
ATOM 1642 O O . GLU A 1 218 ? 38.386 -0.759 -39.217 1.00 97.81 218 GLU A O 1
ATOM 1647 N N . ALA A 1 219 ? 37.855 0.056 -41.242 1.00 97.38 219 ALA A N 1
ATOM 1648 C CA . ALA A 1 219 ? 36.411 0.088 -41.011 1.00 97.38 219 ALA A CA 1
ATOM 1649 C C . ALA A 1 219 ? 35.842 -1.307 -40.69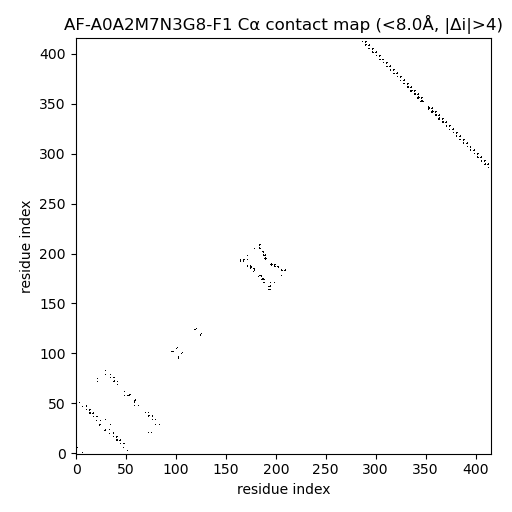7 1.00 97.38 219 ALA A C 1
ATOM 1651 O O . ALA A 1 219 ? 34.999 -1.449 -39.812 1.00 97.38 219 ALA A O 1
ATOM 1652 N N . SER A 1 220 ? 36.334 -2.351 -41.369 1.00 97.81 220 SER A N 1
ATOM 1653 C CA . SER A 1 220 ? 35.942 -3.741 -41.101 1.00 97.81 220 SER A CA 1
ATOM 1654 C C . SER A 1 220 ? 36.396 -4.200 -39.713 1.00 97.81 220 SER A C 1
ATOM 1656 O O . SER A 1 220 ? 35.637 -4.864 -39.008 1.00 97.81 220 SER A O 1
ATOM 1658 N N . GLY A 1 221 ? 37.599 -3.804 -39.284 1.00 97.75 221 GLY A N 1
ATOM 1659 C CA . GLY A 1 221 ? 38.100 -4.061 -37.933 1.00 97.75 221 GLY A CA 1
ATOM 1660 C C . GLY A 1 221 ? 37.264 -3.366 -36.856 1.00 97.75 221 GLY A C 1
ATOM 1661 O O . GLY A 1 221 ? 36.865 -4.002 -35.879 1.00 97.75 221 GLY A O 1
ATOM 1662 N N . GLN A 1 222 ? 36.927 -2.089 -37.064 1.00 97.44 222 GLN A N 1
ATOM 1663 C CA . GLN A 1 222 ? 36.043 -1.331 -36.170 1.00 97.44 222 GLN A CA 1
ATOM 1664 C C . GLN A 1 222 ? 34.640 -1.952 -36.099 1.00 97.44 222 GLN A C 1
ATOM 1666 O O . GLN A 1 222 ? 34.087 -2.102 -35.010 1.00 97.44 222 GLN A O 1
ATOM 1671 N N . MET A 1 223 ? 34.084 -2.380 -37.236 1.00 97.50 223 MET A N 1
ATOM 1672 C CA . MET A 1 223 ? 32.790 -3.066 -37.292 1.00 97.50 223 MET A CA 1
ATOM 1673 C C . MET A 1 223 ? 32.816 -4.411 -36.553 1.00 97.50 223 MET A C 1
ATOM 1675 O O . MET A 1 223 ? 31.867 -4.739 -35.838 1.00 97.50 223 MET A O 1
ATOM 1679 N N . GLY A 1 224 ? 33.907 -5.173 -36.670 1.00 97.75 224 GLY A N 1
ATOM 1680 C CA . GLY A 1 224 ? 34.106 -6.412 -35.917 1.00 97.75 224 GLY A CA 1
ATOM 1681 C C . GLY A 1 224 ? 34.150 -6.180 -34.403 1.00 97.75 224 GLY A C 1
ATOM 1682 O O . GLY A 1 224 ? 33.489 -6.901 -33.655 1.00 97.75 224 GLY A O 1
ATOM 1683 N N . ALA A 1 225 ? 34.864 -5.144 -33.952 1.00 97.62 225 ALA A N 1
ATOM 1684 C CA . ALA A 1 225 ? 34.902 -4.755 -32.542 1.00 97.62 225 ALA A CA 1
ATOM 1685 C C . ALA A 1 225 ? 33.514 -4.337 -32.026 1.00 97.62 225 ALA A C 1
ATOM 1687 O O . ALA A 1 225 ? 33.038 -4.895 -31.041 1.00 97.62 225 ALA A O 1
ATOM 1688 N N . ALA A 1 226 ? 32.817 -3.455 -32.748 1.00 97.69 226 ALA A N 1
ATOM 1689 C CA . ALA A 1 226 ? 31.472 -3.011 -32.382 1.00 97.69 226 ALA A CA 1
ATOM 1690 C C . ALA A 1 226 ? 30.460 -4.170 -32.320 1.00 97.69 226 ALA A C 1
ATOM 1692 O O . ALA A 1 226 ? 29.598 -4.200 -31.445 1.00 97.69 226 ALA A O 1
ATOM 1693 N N . THR A 1 227 ? 30.578 -5.151 -33.221 1.00 97.88 227 THR A N 1
ATOM 1694 C CA . THR A 1 227 ? 29.727 -6.353 -33.214 1.00 97.88 227 THR A CA 1
ATOM 1695 C C . THR A 1 227 ? 29.979 -7.207 -31.971 1.00 97.88 227 THR A C 1
ATOM 1697 O O . THR A 1 227 ? 29.031 -7.683 -31.351 1.00 97.88 227 THR A O 1
ATOM 1700 N N . LYS A 1 228 ? 31.245 -7.365 -31.569 1.00 97.31 228 LYS A N 1
ATOM 1701 C CA . LYS A 1 228 ? 31.614 -8.101 -30.354 1.00 97.31 228 LYS A CA 1
ATOM 1702 C C . LYS A 1 228 ? 31.114 -7.402 -29.088 1.00 97.31 228 LYS A C 1
ATOM 1704 O O . LYS A 1 228 ? 30.584 -8.064 -28.198 1.00 97.31 228 LYS A O 1
ATOM 1709 N N . ASP A 1 229 ? 31.226 -6.078 -29.030 1.00 97.94 229 ASP A N 1
ATOM 1710 C CA . ASP A 1 229 ? 30.694 -5.284 -27.919 1.00 97.94 229 ASP A CA 1
ATOM 1711 C C . ASP A 1 229 ? 29.162 -5.407 -27.842 1.00 97.94 229 ASP A C 1
ATOM 1713 O O . ASP A 1 229 ? 28.600 -5.588 -26.760 1.00 97.94 229 ASP A O 1
ATOM 1717 N N . ALA A 1 230 ? 28.476 -5.388 -28.991 1.00 97.12 230 ALA A N 1
ATOM 1718 C CA . ALA A 1 230 ? 27.030 -5.593 -29.069 1.00 97.12 230 ALA A CA 1
ATOM 1719 C C . ALA A 1 230 ? 26.605 -7.005 -28.624 1.00 97.12 230 ALA A C 1
ATOM 1721 O O . ALA A 1 230 ? 25.582 -7.157 -27.949 1.00 97.12 230 ALA A O 1
ATOM 1722 N N . GLU A 1 231 ? 27.385 -8.037 -28.956 1.00 97.69 231 GLU A N 1
ATOM 1723 C CA . GLU A 1 231 ? 27.160 -9.408 -28.487 1.00 97.69 231 GLU A CA 1
ATOM 1724 C C . GLU A 1 231 ? 27.288 -9.497 -26.959 1.00 97.69 231 GLU A C 1
ATOM 1726 O O . GLU A 1 231 ? 26.389 -10.016 -26.292 1.00 97.69 231 GLU A O 1
ATOM 1731 N N . GLN A 1 232 ? 28.355 -8.930 -26.388 1.00 97.75 232 GLN A N 1
ATOM 1732 C CA . GLN A 1 232 ? 28.559 -8.893 -24.937 1.00 97.75 232 GLN A CA 1
ATOM 1733 C C . GLN A 1 232 ? 27.436 -8.134 -24.227 1.00 97.75 232 GLN A C 1
ATOM 1735 O O . GLN A 1 232 ? 26.879 -8.624 -23.242 1.00 97.75 232 GLN A O 1
ATOM 1740 N N . LEU A 1 233 ? 27.049 -6.967 -24.749 1.00 97.94 233 LEU A N 1
ATOM 1741 C CA . LEU A 1 233 ? 25.935 -6.190 -24.213 1.00 97.94 233 LEU A CA 1
ATOM 1742 C C . LEU A 1 233 ? 24.624 -6.987 -24.250 1.00 97.94 233 LEU A C 1
ATOM 1744 O O . LEU A 1 233 ? 23.871 -6.972 -23.278 1.00 97.94 233 LEU A O 1
ATOM 1748 N N . SER A 1 234 ? 24.371 -7.723 -25.333 1.00 97.88 234 SER A N 1
ATOM 1749 C CA . SER A 1 234 ? 23.178 -8.565 -25.471 1.00 97.88 234 SER A CA 1
ATOM 1750 C C . SER A 1 234 ? 23.153 -9.698 -24.439 1.00 97.88 234 SER A C 1
ATOM 1752 O O . SER A 1 234 ? 22.106 -9.971 -23.852 1.00 97.88 234 SER A O 1
ATOM 1754 N N . GLN A 1 235 ? 24.300 -10.323 -24.156 1.00 97.75 235 GLN A N 1
ATOM 1755 C CA . GLN A 1 235 ? 24.420 -11.342 -23.106 1.00 97.75 235 GLN A CA 1
ATOM 1756 C C . GLN A 1 235 ? 24.178 -10.752 -21.709 1.00 97.75 235 GLN A C 1
ATOM 1758 O O . GLN A 1 235 ? 23.437 -11.330 -20.911 1.00 97.75 235 GLN A O 1
ATOM 1763 N N . HIS A 1 236 ? 24.742 -9.576 -21.422 1.00 97.56 236 HIS A N 1
ATOM 1764 C CA . HIS A 1 236 ? 24.479 -8.864 -20.170 1.00 97.56 236 HIS A CA 1
ATOM 1765 C C . HIS A 1 236 ? 23.000 -8.497 -20.017 1.00 97.56 236 HIS A C 1
ATOM 1767 O O . HIS A 1 236 ? 22.438 -8.673 -18.936 1.00 97.56 236 HIS A O 1
ATOM 1773 N N . LEU A 1 237 ? 22.356 -8.038 -21.092 1.00 97.81 237 LEU A N 1
ATOM 1774 C CA . LEU A 1 237 ? 20.938 -7.693 -21.087 1.00 97.81 237 LEU A CA 1
ATOM 1775 C C . LEU A 1 237 ? 20.053 -8.920 -20.835 1.00 97.81 237 LEU A C 1
ATOM 1777 O O . LEU A 1 237 ? 19.078 -8.825 -20.090 1.00 97.81 237 LEU A O 1
ATOM 1781 N N . LEU A 1 238 ? 20.410 -10.077 -21.402 1.00 97.75 238 LEU A N 1
ATOM 1782 C CA . LEU A 1 238 ? 19.715 -11.339 -21.153 1.00 97.75 238 LEU A CA 1
ATOM 1783 C C . LEU A 1 238 ? 19.782 -11.731 -19.670 1.00 97.75 238 LEU A C 1
ATOM 1785 O O . LEU A 1 238 ? 18.744 -12.012 -19.073 1.00 97.75 238 LEU A O 1
ATOM 1789 N N . LEU A 1 239 ? 20.974 -11.697 -19.064 1.00 97.69 239 LEU A N 1
ATOM 1790 C CA . LEU A 1 239 ? 21.154 -11.995 -17.637 1.00 97.69 239 LEU A CA 1
ATOM 1791 C C . LEU A 1 239 ? 20.403 -10.996 -16.745 1.00 97.69 239 LEU A C 1
ATOM 1793 O O . LEU A 1 239 ? 19.747 -11.393 -15.783 1.00 97.69 239 LEU A O 1
ATOM 1797 N N . ALA A 1 240 ? 20.454 -9.705 -17.081 1.00 97.94 240 ALA A N 1
ATOM 1798 C CA . ALA A 1 240 ? 19.724 -8.670 -16.354 1.00 97.94 240 ALA A CA 1
ATOM 1799 C C . ALA A 1 240 ? 18.205 -8.886 -16.436 1.00 97.94 240 ALA A C 1
ATOM 1801 O O . ALA A 1 240 ? 17.510 -8.768 -15.431 1.00 97.94 240 ALA A O 1
ATOM 1802 N N . THR A 1 241 ? 17.701 -9.275 -17.608 1.00 98.12 241 THR A N 1
ATOM 1803 C CA . THR A 1 241 ? 16.279 -9.566 -17.823 1.00 98.12 241 THR A CA 1
ATOM 1804 C C . THR A 1 241 ? 15.849 -10.822 -17.063 1.00 98.12 241 THR A C 1
ATOM 1806 O O . THR A 1 241 ? 14.770 -10.841 -16.479 1.00 98.12 241 THR A O 1
ATOM 1809 N N . GLN A 1 242 ? 16.689 -11.861 -17.005 1.00 97.75 242 GLN A N 1
ATOM 1810 C CA . GLN A 1 242 ? 16.423 -13.051 -16.187 1.00 97.75 242 GLN A CA 1
ATOM 1811 C C . GLN A 1 242 ? 16.305 -12.697 -14.701 1.00 97.75 242 GLN A C 1
ATOM 1813 O O . GLN A 1 242 ? 15.324 -13.078 -14.065 1.00 97.75 242 GLN A O 1
ATOM 1818 N N . LYS A 1 243 ? 17.241 -11.897 -14.175 1.00 97.62 243 LYS A N 1
ATOM 1819 C CA . LYS A 1 243 ? 17.174 -11.407 -12.793 1.00 97.62 243 LYS A CA 1
ATOM 1820 C C . LYS A 1 243 ? 15.926 -10.554 -12.549 1.00 97.62 243 LYS A C 1
ATOM 1822 O O . LYS A 1 243 ? 15.255 -10.715 -11.537 1.00 97.62 243 LYS A O 1
ATOM 1827 N N . GLN A 1 244 ? 15.572 -9.688 -13.496 1.00 97.81 244 GLN A N 1
ATOM 1828 C CA . GLN A 1 244 ? 14.364 -8.869 -13.406 1.00 97.81 244 GLN A CA 1
ATOM 1829 C C . GLN A 1 244 ? 13.091 -9.727 -13.341 1.00 97.81 244 GLN A C 1
ATOM 1831 O O . GLN A 1 244 ? 12.162 -9.391 -12.613 1.00 97.81 244 GLN A O 1
ATOM 1836 N N . VAL A 1 245 ? 13.036 -10.852 -14.063 1.00 98.12 245 VAL A N 1
ATOM 1837 C CA . VAL A 1 245 ? 11.912 -11.799 -13.976 1.00 98.12 245 VAL A CA 1
ATOM 1838 C C . VAL A 1 245 ? 11.817 -12.437 -12.586 1.00 98.12 245 VAL A C 1
ATOM 1840 O O . VAL A 1 245 ? 10.707 -12.623 -12.088 1.00 98.12 245 VAL A O 1
ATOM 1843 N N . GLU A 1 246 ? 12.942 -12.760 -11.946 1.00 97.81 246 GLU A N 1
ATOM 1844 C CA . GLU A 1 246 ? 12.959 -13.263 -10.563 1.00 97.81 246 GLU A CA 1
ATOM 1845 C C . GLU A 1 246 ? 12.460 -12.200 -9.575 1.00 97.81 246 GLU A C 1
ATOM 1847 O O . GLU A 1 246 ? 11.544 -12.472 -8.802 1.00 97.81 246 GLU A O 1
ATOM 1852 N N . GLU A 1 247 ? 12.957 -10.965 -9.678 1.00 97.88 247 GLU A N 1
ATOM 1853 C CA . GLU A 1 247 ? 12.511 -9.847 -8.834 1.00 97.88 247 GLU A CA 1
ATOM 1854 C C . GLU A 1 247 ? 11.008 -9.550 -9.008 1.00 97.88 247 GLU A C 1
ATOM 1856 O O . GLU A 1 247 ? 10.310 -9.265 -8.034 1.00 97.88 247 GLU A O 1
ATOM 1861 N N . ILE A 1 248 ? 10.471 -9.672 -10.231 1.00 97.88 248 ILE A N 1
ATOM 1862 C CA . ILE A 1 248 ? 9.029 -9.534 -10.495 1.00 97.88 248 ILE A CA 1
ATOM 1863 C C . ILE A 1 248 ? 8.225 -10.642 -9.803 1.00 97.88 248 ILE A C 1
ATOM 1865 O O . ILE A 1 248 ? 7.164 -10.358 -9.249 1.00 97.88 248 ILE A O 1
ATOM 1869 N N . ARG A 1 249 ? 8.711 -11.889 -9.797 1.00 97.69 249 ARG A N 1
ATOM 1870 C CA . ARG A 1 249 ? 8.039 -13.000 -9.098 1.00 97.69 249 ARG A CA 1
ATOM 1871 C C . ARG A 1 249 ? 8.028 -12.794 -7.585 1.00 97.69 249 ARG A C 1
ATOM 1873 O O . ARG A 1 249 ? 7.005 -13.037 -6.948 1.00 97.69 249 ARG A O 1
ATOM 1880 N N . ASP A 1 250 ? 9.123 -12.298 -7.018 1.00 97.44 250 ASP A N 1
ATOM 1881 C CA . ASP A 1 250 ? 9.198 -11.973 -5.589 1.00 97.44 250 ASP A CA 1
ATOM 1882 C C . ASP A 1 250 ? 8.250 -10.826 -5.216 1.00 97.44 250 ASP A C 1
ATOM 1884 O O . ASP A 1 250 ? 7.554 -10.878 -4.191 1.00 97.44 250 ASP A O 1
ATOM 1888 N N . ALA A 1 251 ? 8.158 -9.809 -6.077 1.00 97.06 251 ALA A N 1
ATOM 1889 C CA . ALA A 1 251 ? 7.185 -8.734 -5.930 1.00 97.06 251 ALA A CA 1
ATOM 1890 C C . ALA A 1 251 ? 5.742 -9.261 -6.013 1.00 97.06 251 ALA A C 1
ATOM 1892 O O . ALA A 1 251 ? 4.909 -8.881 -5.190 1.00 97.06 251 ALA A O 1
ATOM 1893 N N . GLU A 1 252 ? 5.443 -10.174 -6.941 1.00 98.06 252 GLU A N 1
ATOM 1894 C CA . GLU A 1 252 ? 4.125 -10.805 -7.066 1.00 98.06 252 GLU A CA 1
ATOM 1895 C C . GLU A 1 252 ? 3.742 -11.572 -5.791 1.00 98.06 252 GLU A C 1
ATOM 1897 O O . GLU A 1 252 ? 2.647 -11.379 -5.256 1.00 98.06 252 GLU A O 1
ATOM 1902 N N . MET A 1 253 ? 4.656 -12.383 -5.247 1.00 97.12 253 MET A N 1
ATOM 1903 C CA . MET A 1 253 ? 4.434 -13.097 -3.983 1.00 97.12 253 MET A CA 1
ATOM 1904 C C . MET A 1 253 ? 4.185 -12.133 -2.817 1.00 97.12 253 MET A C 1
ATOM 1906 O O . MET A 1 253 ? 3.294 -12.363 -1.994 1.00 97.12 253 MET A O 1
ATOM 1910 N N . SER A 1 254 ? 4.929 -11.027 -2.764 1.00 97.75 254 SER A N 1
ATOM 1911 C CA . SER A 1 254 ? 4.757 -9.992 -1.740 1.00 97.75 254 SER A CA 1
ATOM 1912 C C . SER A 1 254 ? 3.392 -9.308 -1.847 1.00 97.75 254 SER A C 1
ATOM 1914 O O . SER A 1 254 ? 2.715 -9.114 -0.838 1.00 97.75 254 SER A O 1
ATOM 1916 N N . VAL A 1 255 ? 2.939 -9.002 -3.067 1.00 97.62 255 VAL A N 1
ATOM 1917 C CA . VAL A 1 255 ? 1.601 -8.447 -3.313 1.00 97.62 255 VAL A CA 1
ATOM 1918 C C . VAL A 1 255 ? 0.516 -9.432 -2.879 1.00 97.62 255 VAL A C 1
ATOM 1920 O O . VAL A 1 255 ? -0.411 -9.029 -2.179 1.00 97.62 255 VAL A O 1
ATOM 1923 N N . GLN A 1 256 ? 0.644 -10.723 -3.202 1.00 97.38 256 GLN A N 1
ATOM 1924 C CA . GLN A 1 256 ? -0.309 -11.745 -2.754 1.00 97.38 256 GLN A CA 1
ATOM 1925 C C . GLN A 1 256 ? -0.381 -11.842 -1.221 1.00 97.38 256 GLN A C 1
ATOM 1927 O O . GLN A 1 256 ? -1.473 -11.976 -0.662 1.00 97.38 256 GLN A O 1
ATOM 1932 N N . LEU A 1 257 ? 0.762 -11.748 -0.532 1.00 97.44 257 LEU A N 1
ATOM 1933 C CA . LEU A 1 257 ? 0.813 -11.729 0.931 1.00 97.44 257 LEU A CA 1
ATOM 1934 C C . LEU A 1 257 ? 0.099 -10.495 1.501 1.00 97.44 257 LEU A C 1
ATOM 1936 O O . LEU A 1 257 ? -0.715 -10.631 2.415 1.00 97.44 257 LEU A O 1
ATOM 1940 N N . ILE A 1 258 ? 0.347 -9.313 0.928 1.00 97.06 258 ILE A N 1
ATOM 1941 C CA . ILE A 1 258 ? -0.329 -8.069 1.320 1.00 97.06 258 ILE A CA 1
ATOM 1942 C C . ILE A 1 258 ? -1.841 -8.196 1.114 1.00 97.06 258 ILE A C 1
ATOM 1944 O O . ILE A 1 258 ? -2.603 -7.855 2.013 1.00 97.06 258 ILE A O 1
ATOM 1948 N N . THR A 1 259 ? -2.297 -8.735 -0.020 1.00 97.75 259 THR A N 1
ATOM 1949 C CA . THR A 1 259 ? -3.731 -8.935 -0.281 1.00 97.75 259 THR A CA 1
ATOM 1950 C C . THR A 1 259 ? -4.387 -9.833 0.769 1.00 97.75 259 THR A C 1
ATOM 1952 O O . THR A 1 259 ? -5.472 -9.509 1.251 1.00 97.75 259 THR A O 1
ATOM 1955 N N . ARG A 1 260 ? -3.731 -10.932 1.170 1.00 97.44 260 ARG A N 1
ATOM 1956 C CA . ARG A 1 260 ? -4.242 -11.802 2.244 1.00 97.44 260 ARG A CA 1
ATOM 1957 C C . ARG A 1 260 ? -4.295 -11.075 3.584 1.00 97.44 260 ARG A C 1
ATOM 1959 O O . ARG A 1 260 ? -5.318 -11.133 4.255 1.00 97.44 260 ARG A O 1
ATOM 1966 N N . SER A 1 261 ? -3.238 -10.344 3.935 1.00 97.88 261 SER A N 1
ATOM 1967 C CA . SER A 1 261 ? -3.188 -9.573 5.180 1.00 97.88 261 SER A CA 1
ATOM 1968 C C . SER A 1 261 ? -4.281 -8.500 5.242 1.00 97.88 261 SER A C 1
ATOM 1970 O O . SER A 1 261 ? -4.932 -8.347 6.272 1.00 97.88 261 SER A O 1
ATOM 1972 N N . VAL A 1 262 ? -4.557 -7.807 4.133 1.00 97.81 262 VAL A N 1
ATOM 1973 C CA . VAL A 1 262 ? -5.658 -6.834 4.051 1.00 97.81 262 VAL A CA 1
ATOM 1974 C C . VAL A 1 262 ? -7.015 -7.507 4.279 1.00 97.81 262 VAL A C 1
ATOM 1976 O O . VAL A 1 262 ? -7.832 -6.971 5.023 1.00 97.81 262 VAL A O 1
ATOM 1979 N N . ALA A 1 263 ? -7.247 -8.691 3.704 1.00 96.94 263 ALA A N 1
ATOM 1980 C CA . ALA A 1 263 ? -8.484 -9.444 3.927 1.00 96.94 263 ALA A CA 1
ATOM 1981 C C . ALA A 1 263 ? -8.639 -9.905 5.391 1.00 96.94 263 ALA A C 1
ATOM 1983 O O . ALA A 1 263 ? -9.738 -9.867 5.942 1.00 96.94 263 ALA A O 1
ATOM 1984 N N . GLU A 1 264 ? -7.545 -10.303 6.046 1.00 97.50 264 GLU A N 1
ATOM 1985 C CA . GLU A 1 264 ? -7.549 -10.650 7.473 1.00 97.50 264 GLU A CA 1
ATOM 1986 C C . GLU A 1 264 ? -7.855 -9.436 8.361 1.00 97.50 264 GLU A C 1
ATOM 1988 O O . GLU A 1 264 ? -8.644 -9.544 9.303 1.00 97.50 264 GLU A O 1
ATOM 1993 N N . VAL A 1 265 ? -7.276 -8.272 8.049 1.00 97.94 265 VAL A N 1
ATOM 1994 C CA . VAL A 1 265 ? -7.551 -7.014 8.760 1.00 97.94 265 VAL A CA 1
ATOM 1995 C C . VAL A 1 265 ? -9.013 -6.593 8.592 1.00 97.94 265 VAL A C 1
ATOM 1997 O O . VAL A 1 265 ? -9.640 -6.205 9.576 1.00 97.94 265 VAL A O 1
ATOM 2000 N N . ASP A 1 266 ? -9.578 -6.713 7.390 1.00 97.88 266 ASP A N 1
ATOM 2001 C CA . ASP A 1 266 ? -10.992 -6.415 7.122 1.00 97.88 266 ASP A CA 1
ATOM 2002 C C . ASP A 1 266 ? -11.941 -7.328 7.923 1.00 97.88 266 ASP A C 1
ATOM 2004 O O . ASP A 1 266 ? -12.865 -6.859 8.599 1.00 97.88 266 ASP A O 1
ATOM 2008 N N . ALA A 1 267 ? -11.653 -8.633 7.953 1.00 97.06 267 ALA A N 1
ATOM 2009 C CA . ALA A 1 267 ? -12.407 -9.593 8.755 1.00 97.06 267 ALA A CA 1
ATOM 2010 C C . ALA A 1 267 ? -12.308 -9.291 10.263 1.00 97.06 267 ALA A C 1
ATOM 2012 O O . ALA A 1 267 ? -13.308 -9.354 10.986 1.00 97.06 267 ALA A O 1
ATOM 2013 N N . ALA A 1 268 ? -11.116 -8.929 10.748 1.00 97.19 268 ALA A N 1
ATOM 2014 C CA . ALA A 1 268 ? -10.903 -8.545 12.140 1.00 97.19 268 ALA A CA 1
ATOM 2015 C C . ALA A 1 268 ? -11.647 -7.250 12.503 1.00 97.19 268 ALA A C 1
ATOM 2017 O O . ALA A 1 268 ? -12.267 -7.184 13.565 1.00 97.19 268 ALA A O 1
ATOM 2018 N N . ALA A 1 269 ? -11.639 -6.249 11.618 1.00 97.56 269 ALA A N 1
ATOM 2019 C CA . ALA A 1 269 ? -12.361 -4.994 11.802 1.00 97.56 269 ALA A CA 1
ATOM 2020 C C . ALA A 1 269 ? -13.880 -5.212 11.845 1.00 97.56 269 ALA A C 1
ATOM 2022 O O . ALA A 1 269 ? -14.553 -4.682 12.730 1.00 97.56 269 ALA A O 1
ATOM 2023 N N . THR A 1 270 ? -14.412 -6.056 10.955 1.00 97.81 270 THR A N 1
ATOM 2024 C CA . THR A 1 270 ? -15.833 -6.437 10.953 1.00 97.81 270 THR A CA 1
ATOM 2025 C C . THR A 1 270 ? -16.218 -7.125 12.261 1.00 97.81 270 THR A C 1
ATOM 2027 O O . THR A 1 270 ? -17.183 -6.731 12.916 1.00 97.81 270 THR A O 1
ATOM 2030 N N . LYS A 1 271 ? -15.409 -8.089 12.717 1.00 97.50 271 LYS A N 1
ATOM 2031 C CA . LYS A 1 271 ? -15.636 -8.769 13.997 1.00 97.50 271 LYS A CA 1
ATOM 2032 C C . LYS A 1 271 ? -15.565 -7.808 15.186 1.00 97.50 271 LYS A C 1
ATOM 2034 O O . LYS A 1 271 ? -16.372 -7.920 16.104 1.00 97.50 271 LYS A O 1
ATOM 2039 N N . ALA A 1 272 ? -14.625 -6.863 15.184 1.00 97.88 272 ALA A N 1
ATOM 2040 C CA . ALA A 1 272 ? -14.520 -5.846 16.228 1.00 97.88 272 ALA A CA 1
ATOM 2041 C C . ALA A 1 272 ? -15.748 -4.922 16.248 1.00 97.88 272 ALA A C 1
ATOM 2043 O O . ALA A 1 272 ? -16.247 -4.597 17.325 1.00 97.88 272 ALA A O 1
ATOM 2044 N N . ALA A 1 273 ? -16.273 -4.548 15.078 1.00 97.62 273 ALA A N 1
ATOM 2045 C CA . ALA A 1 273 ? -17.501 -3.767 14.970 1.00 97.62 273 ALA A CA 1
ATOM 2046 C C . ALA A 1 273 ? -18.717 -4.531 15.519 1.00 97.62 273 ALA A C 1
ATOM 2048 O O . ALA A 1 273 ? -19.521 -3.954 16.252 1.00 97.62 273 ALA A O 1
ATOM 2049 N N . ASP A 1 274 ? -18.831 -5.828 15.225 1.00 97.38 274 ASP A N 1
ATOM 2050 C CA . ASP A 1 274 ? -19.913 -6.668 15.748 1.00 97.38 274 ASP A CA 1
ATOM 2051 C C . ASP A 1 274 ? -19.814 -6.864 17.264 1.00 97.38 274 ASP A C 1
ATOM 2053 O O . ASP A 1 274 ? -20.819 -6.732 17.966 1.00 97.38 274 ASP A O 1
ATOM 2057 N N . VAL A 1 275 ? -18.606 -7.091 17.793 1.00 97.94 275 VAL A N 1
ATOM 2058 C CA . VAL A 1 275 ? -18.370 -7.119 19.245 1.00 97.94 275 VAL A CA 1
ATOM 2059 C C . VAL A 1 275 ? -18.747 -5.777 19.869 1.00 97.94 275 VAL A C 1
ATOM 2061 O O . VAL A 1 275 ? -19.462 -5.765 20.864 1.00 97.94 275 VAL A O 1
ATOM 2064 N N . GLY A 1 276 ? -18.356 -4.653 19.263 1.00 97.75 276 GLY A N 1
ATOM 2065 C CA . GLY A 1 276 ? -18.724 -3.318 19.737 1.00 97.75 276 GLY A CA 1
ATOM 2066 C C . GLY A 1 276 ? -20.239 -3.097 19.786 1.00 97.75 276 GLY A C 1
ATOM 2067 O O . GLY A 1 276 ? -20.756 -2.602 20.787 1.00 97.75 276 GLY A O 1
ATOM 2068 N N . ARG A 1 277 ? -20.976 -3.522 18.749 1.00 96.88 277 ARG A N 1
ATOM 2069 C CA . ARG A 1 277 ? -22.451 -3.481 18.743 1.00 96.88 277 ARG A CA 1
ATOM 2070 C C . ARG A 1 277 ? -23.051 -4.354 19.840 1.00 96.88 277 ARG A C 1
ATOM 2072 O O . ARG A 1 277 ? -23.982 -3.919 20.510 1.00 96.88 277 ARG A O 1
ATOM 2079 N N . HIS A 1 278 ? -22.522 -5.559 20.035 1.00 97.06 278 HIS A N 1
ATOM 2080 C CA . HIS A 1 278 ? -23.004 -6.456 21.079 1.00 97.06 278 HIS A CA 1
ATOM 2081 C C . HIS A 1 278 ? -22.732 -5.899 22.481 1.00 97.06 278 HIS A C 1
ATOM 2083 O O . HIS A 1 278 ? -23.614 -5.937 23.333 1.00 97.06 278 HIS A O 1
ATOM 2089 N N . THR A 1 279 ? -21.556 -5.310 22.714 1.00 97.25 279 THR A N 1
ATOM 2090 C CA . THR A 1 279 ? -21.239 -4.629 23.974 1.00 97.25 279 THR A CA 1
ATOM 2091 C C . THR A 1 279 ? -22.211 -3.486 24.248 1.00 97.25 279 THR A C 1
ATOM 2093 O O . THR A 1 279 ? -22.700 -3.387 25.366 1.00 97.25 279 THR A O 1
ATOM 2096 N N . LEU A 1 280 ? -22.559 -2.671 23.244 1.00 95.94 280 LEU A N 1
ATOM 2097 C CA . LEU A 1 280 ? -23.554 -1.605 23.412 1.00 95.94 280 LEU A CA 1
ATOM 2098 C C . LEU A 1 280 ? -24.935 -2.144 23.815 1.00 95.94 280 LEU A C 1
ATOM 2100 O O . LEU A 1 280 ? -25.573 -1.565 24.693 1.00 95.94 280 LEU A O 1
ATOM 2104 N N . ASP A 1 281 ? -25.385 -3.249 23.214 1.00 95.81 281 ASP A N 1
ATOM 2105 C CA . ASP A 1 281 ? -26.659 -3.887 23.574 1.00 95.81 281 ASP A CA 1
ATOM 2106 C C . ASP A 1 281 ? -26.638 -4.424 25.015 1.00 95.81 281 ASP A C 1
ATOM 2108 O O . ASP A 1 281 ? -27.534 -4.133 25.809 1.00 95.81 281 ASP A O 1
ATOM 2112 N N . VAL A 1 282 ? -25.567 -5.127 25.398 1.00 95.12 282 VAL A N 1
ATOM 2113 C CA . VAL A 1 282 ? -25.394 -5.649 26.763 1.00 95.12 282 VAL A CA 1
ATOM 2114 C C . VAL A 1 282 ? -25.315 -4.516 27.789 1.00 95.12 282 VAL A C 1
ATOM 2116 O O . VAL A 1 282 ? -25.957 -4.597 28.836 1.00 95.12 282 VAL A O 1
ATOM 2119 N N . THR A 1 283 ? -24.590 -3.434 27.497 1.00 94.94 283 THR A N 1
ATOM 2120 C CA . THR A 1 283 ? -24.524 -2.253 28.369 1.00 94.94 283 THR A CA 1
ATOM 2121 C C . THR A 1 283 ? -25.893 -1.585 28.507 1.00 94.94 283 THR A C 1
ATOM 2123 O O . THR A 1 283 ? -26.290 -1.238 29.618 1.00 94.94 283 THR A O 1
ATOM 2126 N N . ALA A 1 284 ? -26.665 -1.464 27.420 1.00 92.56 284 ALA A N 1
ATOM 2127 C CA . ALA A 1 284 ? -28.021 -0.917 27.473 1.00 92.56 284 ALA A CA 1
ATOM 2128 C C . ALA A 1 284 ? -28.956 -1.777 28.342 1.00 92.56 284 ALA A C 1
ATOM 2130 O O . ALA A 1 284 ? -29.708 -1.242 29.163 1.00 92.56 284 ALA A O 1
ATOM 2131 N N . GLN A 1 285 ? -28.877 -3.105 28.221 1.00 94.44 285 GLN A N 1
ATOM 2132 C CA . GLN A 1 285 ? -29.611 -4.036 29.083 1.00 94.44 285 GLN A CA 1
ATOM 2133 C C . GLN A 1 285 ? -29.161 -3.933 30.549 1.00 94.44 285 GLN A C 1
ATOM 2135 O O . GLN A 1 285 ? -30.001 -3.906 31.450 1.00 94.44 285 GLN A O 1
ATOM 2140 N N . GLY A 1 286 ? -27.855 -3.800 30.799 1.00 94.62 286 GLY A N 1
ATOM 2141 C CA . GLY A 1 286 ? -27.292 -3.576 32.132 1.00 94.62 286 GLY A CA 1
ATOM 2142 C C . GLY A 1 286 ? -27.799 -2.282 32.774 1.00 94.62 286 GLY A C 1
ATOM 2143 O O . GLY A 1 286 ? -28.255 -2.295 33.917 1.00 94.62 286 GLY A O 1
ATOM 2144 N N . ALA A 1 287 ? -27.821 -1.179 32.022 1.00 92.06 287 ALA A N 1
ATOM 2145 C CA . ALA A 1 287 ? -28.351 0.101 32.486 1.00 92.06 287 ALA A CA 1
ATOM 2146 C C . ALA A 1 287 ? -29.848 0.016 32.840 1.00 92.06 287 ALA A C 1
ATOM 2148 O O . ALA A 1 287 ? -30.285 0.577 33.849 1.00 92.06 287 ALA A O 1
ATOM 2149 N N . LEU A 1 288 ? -30.642 -0.720 32.051 1.00 94.12 288 LEU A N 1
ATOM 2150 C CA . LEU A 1 288 ? -32.047 -0.994 32.372 1.00 94.12 288 LEU A CA 1
ATOM 2151 C C . LEU A 1 288 ? -32.191 -1.821 33.659 1.00 94.12 288 LEU A C 1
ATOM 2153 O O . LEU A 1 288 ? -33.016 -1.485 34.508 1.00 94.12 288 LEU A O 1
ATOM 2157 N N . ALA A 1 289 ? -31.375 -2.861 33.843 1.00 94.81 289 ALA A N 1
ATOM 2158 C CA . ALA A 1 289 ? -31.390 -3.684 35.053 1.00 94.81 289 ALA A CA 1
ATOM 2159 C C . ALA A 1 289 ? -31.030 -2.880 36.318 1.00 94.81 289 ALA A C 1
ATOM 2161 O O . ALA A 1 289 ? -31.674 -3.037 37.360 1.00 94.81 289 ALA A O 1
ATOM 2162 N N . VAL A 1 290 ? -30.057 -1.968 36.223 1.00 95.06 290 VAL A N 1
ATOM 2163 C CA . VAL A 1 290 ? -29.703 -1.059 37.323 1.00 95.06 290 VAL A CA 1
ATOM 2164 C C . VAL A 1 290 ? -30.856 -0.106 37.645 1.00 95.06 290 VAL A C 1
ATOM 2166 O O . VAL A 1 290 ? -31.221 0.023 38.813 1.00 95.06 290 VAL A O 1
ATOM 2169 N N . ARG A 1 291 ? -31.495 0.506 36.636 1.00 92.69 291 ARG A N 1
ATOM 2170 C CA . ARG A 1 291 ? -32.677 1.365 36.854 1.00 92.69 291 ARG A CA 1
ATOM 2171 C C . ARG A 1 291 ? -33.813 0.618 37.549 1.00 92.69 291 ARG A C 1
ATOM 2173 O O . ARG A 1 291 ? -34.402 1.150 38.486 1.00 92.69 291 ARG A O 1
ATOM 2180 N N . ASN A 1 292 ? -34.085 -0.618 37.132 1.00 94.44 292 ASN A N 1
ATOM 2181 C CA . ASN A 1 292 ? -35.100 -1.457 37.769 1.00 94.44 292 ASN A CA 1
ATOM 2182 C C . ASN A 1 292 ? -34.737 -1.775 39.229 1.00 94.44 292 ASN A C 1
ATOM 2184 O O . ASN A 1 292 ? -35.609 -1.752 40.094 1.00 94.44 292 ASN A O 1
ATOM 2188 N N . THR A 1 293 ? -33.455 -2.017 39.519 1.00 94.75 293 THR A N 1
ATOM 2189 C CA . THR A 1 293 ? -32.966 -2.222 40.893 1.00 94.75 293 THR A CA 1
ATOM 2190 C C . THR A 1 293 ? -33.175 -0.978 41.760 1.00 94.75 293 THR A C 1
ATOM 2192 O O . THR A 1 293 ? -33.671 -1.104 42.877 1.00 94.75 293 THR A O 1
ATOM 2195 N N . ILE A 1 294 ? -32.862 0.220 41.251 1.00 92.69 294 ILE A N 1
ATOM 2196 C CA . ILE A 1 294 ? -33.076 1.488 41.973 1.00 92.69 294 ILE A CA 1
ATOM 2197 C C . ILE A 1 294 ? -34.565 1.681 42.286 1.00 92.69 294 ILE A C 1
ATOM 2199 O O . ILE A 1 294 ? -34.918 1.914 43.440 1.00 92.69 294 ILE A O 1
ATOM 2203 N N . ALA A 1 295 ? -35.441 1.486 41.295 1.00 93.88 295 ALA A N 1
ATOM 2204 C CA . ALA A 1 295 ? -36.888 1.568 41.499 1.00 93.88 295 ALA A CA 1
ATOM 2205 C C . ALA A 1 295 ? -37.392 0.547 42.540 1.00 93.88 295 ALA A C 1
ATOM 2207 O O . ALA A 1 295 ? -38.246 0.863 43.368 1.00 93.88 295 ALA A O 1
ATOM 2208 N N . GLY A 1 296 ? -36.833 -0.668 42.540 1.00 95.50 296 GLY A N 1
ATOM 2209 C CA . GLY A 1 296 ? -37.114 -1.679 43.561 1.00 95.50 296 GLY A CA 1
ATOM 2210 C C . GLY A 1 296 ? -36.682 -1.245 44.965 1.00 95.50 296 GLY A C 1
ATOM 2211 O O . GLY A 1 296 ? -37.433 -1.436 45.920 1.00 95.50 296 GLY A O 1
ATOM 2212 N N . MET A 1 297 ? -35.511 -0.616 45.101 1.00 94.75 297 MET A N 1
ATOM 2213 C CA . MET A 1 297 ? -35.029 -0.084 46.383 1.00 94.75 297 MET A CA 1
ATOM 2214 C C . MET A 1 297 ? -35.921 1.044 46.910 1.00 94.75 297 MET A C 1
ATOM 2216 O O . MET A 1 297 ? -36.219 1.073 48.104 1.00 94.75 297 MET A O 1
ATOM 2220 N N . ASP A 1 298 ? -36.405 1.930 46.040 1.00 92.81 298 ASP A N 1
ATOM 2221 C CA . ASP A 1 298 ? -37.347 2.982 46.435 1.00 92.81 298 ASP A CA 1
ATOM 2222 C C . ASP A 1 298 ? -38.675 2.397 46.940 1.00 92.81 298 ASP A C 1
ATOM 2224 O O . ASP A 1 298 ? -39.179 2.819 47.983 1.00 92.81 298 ASP A O 1
ATOM 2228 N N . SER A 1 299 ? -39.193 1.357 46.276 1.00 95.94 299 SER A N 1
ATOM 2229 C CA . SER A 1 299 ? -40.395 0.644 46.732 1.00 95.94 299 SER A CA 1
ATOM 2230 C C . SER A 1 299 ? -40.190 -0.033 48.095 1.00 95.94 299 SER A C 1
ATOM 2232 O O . SER A 1 299 ? -41.038 0.085 48.982 1.00 95.94 299 SER A O 1
ATOM 2234 N N . ILE A 1 300 ? -39.039 -0.682 48.316 1.00 95.50 300 ILE A N 1
ATOM 2235 C CA . ILE A 1 300 ? -38.700 -1.276 49.620 1.00 95.50 300 ILE A CA 1
ATOM 2236 C C . ILE A 1 300 ? -38.619 -0.190 50.701 1.00 95.50 300 ILE A C 1
ATOM 2238 O O . ILE A 1 300 ? -39.116 -0.393 51.811 1.00 95.50 300 ILE A O 1
ATOM 2242 N N . ARG A 1 301 ? -38.025 0.971 50.396 1.00 93.62 301 ARG A N 1
ATOM 2243 C CA . ARG A 1 301 ? -37.943 2.098 51.336 1.00 93.62 301 ARG A CA 1
ATOM 2244 C C . ARG A 1 301 ? -39.332 2.559 51.771 1.00 93.62 301 ARG A C 1
ATOM 2246 O O . ARG A 1 301 ? -39.552 2.740 52.969 1.00 93.62 301 ARG A O 1
ATOM 2253 N N . GLU A 1 302 ? -40.255 2.736 50.829 1.00 94.69 302 GLU A N 1
ATOM 2254 C CA . GLU A 1 302 ? -41.640 3.125 51.125 1.00 94.69 302 GLU A CA 1
ATOM 2255 C C . GLU A 1 302 ? -42.319 2.096 52.043 1.00 94.69 302 GLU A C 1
ATOM 2257 O O . GLU A 1 302 ? -42.909 2.447 53.068 1.00 94.69 302 GLU A O 1
ATOM 2262 N N . GLN A 1 303 ? -42.137 0.806 51.754 1.00 95.69 303 GLN A N 1
ATOM 2263 C CA . GLN A 1 303 ? -42.732 -0.271 52.540 1.00 95.69 303 GLN A CA 1
ATOM 2264 C C . GLN A 1 303 ? -42.144 -0.384 53.959 1.00 95.69 303 GLN A C 1
ATOM 2266 O O . GLN A 1 303 ? -42.881 -0.656 54.914 1.00 95.69 303 GLN A O 1
ATOM 2271 N N . ILE A 1 304 ? -40.845 -0.115 54.135 1.00 95.62 304 ILE A N 1
ATOM 2272 C CA . ILE A 1 304 ? -40.205 -0.013 55.458 1.00 95.62 304 ILE A CA 1
ATOM 2273 C C . ILE A 1 304 ? -40.784 1.168 56.245 1.00 95.62 304 ILE A C 1
ATOM 2275 O O . ILE A 1 304 ? -41.131 1.006 57.417 1.00 95.62 304 ILE A O 1
ATOM 2279 N N . GLN A 1 305 ? -40.939 2.340 55.619 1.00 92.69 305 GLN A N 1
ATOM 2280 C CA . GLN A 1 305 ? -41.509 3.520 56.279 1.00 92.69 305 GLN A CA 1
ATOM 2281 C C . GLN A 1 305 ? -42.941 3.271 56.757 1.00 92.69 305 GLN A C 1
ATOM 2283 O O . GLN A 1 305 ? -43.285 3.601 57.894 1.00 92.69 305 GLN A O 1
ATOM 2288 N N . ASP A 1 306 ? -43.771 2.650 55.924 1.00 95.69 306 ASP A N 1
ATOM 2289 C CA . ASP A 1 306 ? -45.140 2.307 56.298 1.00 95.69 306 ASP A CA 1
ATOM 2290 C C . ASP A 1 306 ? -45.209 1.243 57.394 1.00 95.69 306 ASP A C 1
ATOM 2292 O O . ASP A 1 306 ? -46.056 1.329 58.292 1.00 95.69 306 ASP A O 1
ATOM 2296 N N . THR A 1 307 ? -44.293 0.276 57.382 1.00 95.62 307 THR A N 1
ATOM 2297 C CA . THR A 1 307 ? -44.190 -0.722 58.452 1.00 95.62 307 THR A CA 1
ATOM 2298 C C . THR A 1 307 ? -43.741 -0.078 59.767 1.00 95.62 307 THR A C 1
ATOM 2300 O O . THR A 1 307 ? -44.354 -0.325 60.804 1.00 95.62 307 THR A O 1
ATOM 2303 N N . SER A 1 308 ? -42.763 0.831 59.729 1.00 94.31 308 SER A N 1
ATOM 2304 C CA . SER A 1 308 ? -42.299 1.591 60.898 1.00 94.31 308 SER A CA 1
ATOM 2305 C C . SER A 1 308 ? -43.425 2.422 61.530 1.00 94.31 308 SER A C 1
ATOM 2307 O O . SER A 1 308 ? -43.639 2.355 62.740 1.00 94.31 308 SER A O 1
ATOM 2309 N N . LYS A 1 309 ? -44.256 3.105 60.723 1.00 94.62 309 LYS A N 1
ATOM 2310 C CA . LYS A 1 309 ? -45.459 3.814 61.218 1.00 94.62 309 LYS A CA 1
ATOM 2311 C C . LYS A 1 309 ? -46.446 2.878 61.925 1.00 94.62 309 LYS A C 1
ATOM 2313 O O . LYS A 1 309 ? -47.086 3.274 62.898 1.00 94.62 309 LYS A O 1
ATOM 2318 N N . ARG A 1 310 ? -46.634 1.652 61.422 1.00 95.88 310 ARG A N 1
ATOM 2319 C CA . ARG A 1 310 ? -47.530 0.653 62.037 1.00 95.88 310 ARG A CA 1
ATOM 2320 C C . ARG A 1 310 ? -46.975 0.151 63.368 1.00 95.88 310 ARG A C 1
ATOM 2322 O O . ARG A 1 310 ? -47.733 0.093 64.329 1.00 95.88 310 ARG A O 1
ATOM 2329 N N . ILE A 1 311 ? -45.679 -0.150 63.432 1.00 95.62 311 ILE A N 1
ATOM 2330 C CA . ILE A 1 311 ? -45.014 -0.595 64.666 1.00 95.62 311 ILE A CA 1
ATOM 2331 C C . ILE A 1 311 ? -45.015 0.521 65.711 1.00 95.62 311 ILE A C 1
ATOM 2333 O O . ILE A 1 311 ? -45.318 0.262 66.868 1.00 95.62 311 ILE A O 1
ATOM 2337 N N . LYS A 1 312 ? -44.763 1.773 65.314 1.00 93.25 312 LYS A N 1
ATOM 2338 C CA . LYS A 1 312 ? -44.814 2.914 66.235 1.00 93.25 312 LYS A CA 1
ATOM 2339 C C . LYS A 1 312 ? -46.194 3.069 66.879 1.00 93.25 312 LYS A C 1
ATOM 2341 O O . LYS A 1 312 ? -46.278 3.185 68.095 1.00 93.25 312 LYS A O 1
ATOM 2346 N N . ARG A 1 313 ? -47.267 2.974 66.084 1.00 95.31 313 ARG A N 1
ATOM 2347 C CA . ARG A 1 313 ? -48.643 2.956 66.612 1.00 95.31 313 ARG A CA 1
ATOM 2348 C C . ARG A 1 313 ? -48.891 1.774 67.551 1.00 95.31 313 ARG A C 1
ATOM 2350 O O . ARG A 1 313 ? -49.577 1.938 68.548 1.00 95.31 313 ARG A O 1
ATOM 2357 N N . LEU A 1 314 ? -48.330 0.597 67.260 1.00 95.25 314 LEU A N 1
ATOM 2358 C CA . LEU A 1 314 ? -48.420 -0.561 68.157 1.00 95.25 314 LEU A CA 1
ATOM 2359 C C . LEU A 1 314 ? -47.695 -0.310 69.489 1.00 95.25 314 LEU A C 1
ATOM 2361 O O . LEU A 1 314 ? -48.213 -0.694 70.535 1.00 95.25 314 LEU A O 1
ATOM 2365 N N . GLY A 1 315 ? -46.536 0.352 69.460 1.00 94.19 315 GLY A N 1
ATOM 2366 C CA . GLY A 1 315 ? -45.813 0.782 70.658 1.00 94.19 315 GLY A CA 1
ATOM 2367 C C . GLY A 1 315 ? -46.618 1.785 71.491 1.00 94.19 315 GLY A C 1
ATOM 2368 O O . GLY A 1 315 ? -46.760 1.593 72.693 1.00 94.19 315 GLY A O 1
ATOM 2369 N N . GLU A 1 316 ? -47.222 2.790 70.846 1.00 94.00 316 GLU A N 1
ATOM 2370 C CA . GLU A 1 316 ? -48.128 3.760 71.487 1.00 94.00 316 GLU A CA 1
ATOM 2371 C C . GLU A 1 316 ? -49.334 3.056 72.138 1.00 94.00 316 GLU A C 1
ATOM 2373 O O . GLU A 1 316 ? -49.579 3.233 73.328 1.00 94.00 316 GLU A O 1
ATOM 2378 N N . SER A 1 317 ? -50.022 2.160 71.418 1.00 95.06 317 SER A N 1
ATOM 2379 C CA . SER A 1 317 ? -51.123 1.369 71.990 1.00 95.06 317 SER A CA 1
ATOM 2380 C C . SER A 1 317 ? -50.672 0.443 73.126 1.00 95.06 317 SER A C 1
ATOM 2382 O O . SER A 1 317 ? -51.415 0.228 74.077 1.00 95.06 317 SER A O 1
ATOM 2384 N N . SER A 1 318 ? -49.457 -0.109 73.062 1.00 95.38 318 SER A N 1
ATOM 2385 C CA . SER A 1 318 ? -48.912 -0.953 74.137 1.00 95.38 318 SER A CA 1
ATOM 2386 C C . SER A 1 318 ? -48.539 -0.136 75.376 1.00 95.38 318 SER A C 1
ATOM 2388 O O . SER A 1 318 ? -48.601 -0.656 76.488 1.00 95.38 318 SER A O 1
ATOM 2390 N N . GLN A 1 319 ? -48.170 1.136 75.212 1.00 93.31 319 GLN A N 1
ATOM 2391 C CA . GLN A 1 319 ? -47.972 2.070 76.321 1.00 93.31 319 GLN A CA 1
ATOM 2392 C C . GLN A 1 319 ? -49.302 2.382 77.017 1.00 93.31 319 GLN A C 1
ATOM 2394 O O . GLN A 1 319 ? -49.387 2.235 78.233 1.00 93.31 319 GLN A O 1
ATOM 2399 N N . GLU A 1 320 ? -50.350 2.701 76.250 1.00 95.31 320 GLU A N 1
ATOM 2400 C CA . GLU A 1 320 ? -51.705 2.921 76.782 1.00 95.31 320 GLU A CA 1
ATOM 2401 C C . GLU A 1 320 ? -52.231 1.685 77.533 1.00 95.31 320 GLU A C 1
ATOM 2403 O O . GLU A 1 320 ? -52.782 1.801 78.627 1.00 95.31 320 GLU A O 1
ATOM 2408 N N . ILE A 1 321 ? -52.019 0.478 76.991 1.00 94.50 321 ILE A N 1
ATOM 2409 C CA . ILE A 1 321 ? -52.385 -0.769 77.683 1.00 94.50 321 ILE A CA 1
ATOM 2410 C C . ILE A 1 321 ? -51.580 -0.932 78.979 1.00 94.50 321 ILE A C 1
ATOM 2412 O O . ILE A 1 321 ? -52.141 -1.371 79.979 1.00 94.50 321 ILE A O 1
ATOM 2416 N N . GLY A 1 322 ? -50.293 -0.574 78.988 1.00 94.44 322 GLY A N 1
ATOM 2417 C CA . GLY A 1 322 ? -49.458 -0.607 80.192 1.00 94.44 322 GLY A CA 1
ATOM 2418 C C . GLY A 1 322 ? -50.019 0.265 81.316 1.00 94.44 322 GLY A C 1
ATOM 2419 O O . GLY A 1 322 ? -50.164 -0.213 82.437 1.00 94.44 322 GLY A O 1
ATOM 2420 N N . GLU A 1 323 ? -50.437 1.491 80.996 1.00 94.38 323 GLU A N 1
ATOM 2421 C CA . GLU A 1 323 ? -51.072 2.408 81.955 1.00 94.38 323 GLU A CA 1
ATOM 2422 C C . GLU A 1 323 ? -52.391 1.845 82.513 1.00 94.38 323 GLU A C 1
ATOM 2424 O O . GLU A 1 323 ? -52.676 1.971 83.706 1.00 94.38 323 GLU A O 1
ATOM 2429 N N . ILE A 1 324 ? -53.184 1.170 81.673 1.00 94.56 324 ILE A N 1
ATOM 2430 C CA . ILE A 1 324 ? -54.413 0.485 82.105 1.00 94.56 324 ILE A CA 1
ATOM 2431 C C . ILE A 1 324 ? -54.087 -0.688 83.039 1.00 94.56 324 ILE A C 1
ATOM 2433 O O . ILE A 1 324 ? -54.773 -0.883 84.040 1.00 94.56 324 ILE A O 1
ATOM 2437 N N . VAL A 1 325 ? -53.057 -1.477 82.729 1.00 95.19 325 VAL A N 1
ATOM 2438 C CA . VAL A 1 325 ? -52.628 -2.620 83.550 1.00 95.19 325 VAL A CA 1
ATOM 2439 C C . VAL A 1 325 ? -52.130 -2.156 84.920 1.00 95.19 325 VAL A C 1
ATOM 2441 O O . VAL A 1 325 ? -52.519 -2.752 85.924 1.00 95.19 325 VAL A O 1
ATOM 2444 N N . ASP A 1 326 ? -51.348 -1.076 84.979 1.00 92.25 326 ASP A N 1
ATOM 2445 C CA . ASP A 1 326 ? -50.895 -0.479 86.240 1.00 92.25 326 ASP A CA 1
ATOM 2446 C C . ASP A 1 326 ? -52.091 0.014 87.076 1.00 92.25 326 ASP A C 1
ATOM 2448 O O . ASP A 1 326 ? -52.208 -0.321 88.254 1.00 92.25 326 ASP A O 1
ATOM 2452 N N . MET A 1 327 ? -53.061 0.691 86.449 1.00 95.31 327 MET A N 1
ATOM 2453 C CA . MET A 1 327 ? -54.301 1.108 87.115 1.00 95.31 327 MET A CA 1
ATOM 2454 C C . MET A 1 327 ? -55.119 -0.081 87.648 1.00 95.31 327 MET A C 1
ATOM 2456 O O . MET A 1 327 ? -55.668 -0.015 88.748 1.00 95.31 327 MET A O 1
ATOM 2460 N N . ILE A 1 328 ? -55.217 -1.181 86.893 1.00 93.12 328 ILE A N 1
ATOM 2461 C CA . ILE A 1 328 ? -55.892 -2.401 87.360 1.00 93.12 328 ILE A CA 1
ATOM 2462 C C . ILE A 1 328 ? -55.133 -2.999 88.547 1.00 93.12 328 ILE A C 1
ATOM 2464 O O . ILE A 1 328 ? -55.774 -3.428 89.506 1.00 93.12 328 ILE A O 1
ATOM 2468 N N . SER A 1 329 ? -53.797 -2.997 88.519 1.00 92.50 329 SER A N 1
ATOM 2469 C CA . SER A 1 329 ? -52.972 -3.475 89.631 1.00 92.50 329 SER A CA 1
ATOM 2470 C C . SER A 1 329 ? -53.289 -2.692 90.906 1.00 92.50 329 SER A C 1
ATOM 2472 O O . SER A 1 329 ? -53.635 -3.307 91.918 1.00 92.50 329 SER A O 1
ATOM 2474 N N . ASP A 1 330 ? -53.313 -1.358 90.829 1.00 93.44 330 ASP A N 1
ATOM 2475 C CA . ASP A 1 330 ? -53.681 -0.476 91.944 1.00 93.44 330 ASP A CA 1
ATOM 2476 C C . ASP A 1 330 ? -55.099 -0.769 92.470 1.00 93.44 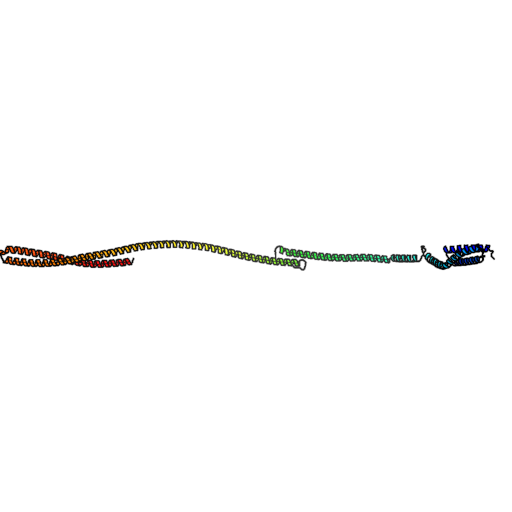330 ASP A C 1
ATOM 2478 O O . ASP A 1 330 ? -55.322 -0.850 93.681 1.00 93.44 330 ASP A O 1
ATOM 2482 N N . ILE A 1 331 ? -56.072 -0.986 91.573 1.00 92.31 331 ILE A N 1
ATOM 2483 C CA . ILE A 1 331 ? -57.449 -1.354 91.947 1.00 92.31 331 ILE A CA 1
ATOM 2484 C C . ILE A 1 331 ? -57.477 -2.715 92.650 1.00 92.31 331 ILE A C 1
ATOM 2486 O O . ILE A 1 331 ? -58.173 -2.869 93.658 1.00 92.31 331 ILE A O 1
ATOM 2490 N N . THR A 1 332 ? -56.746 -3.714 92.149 1.00 91.88 332 THR A N 1
ATOM 2491 C CA . THR A 1 33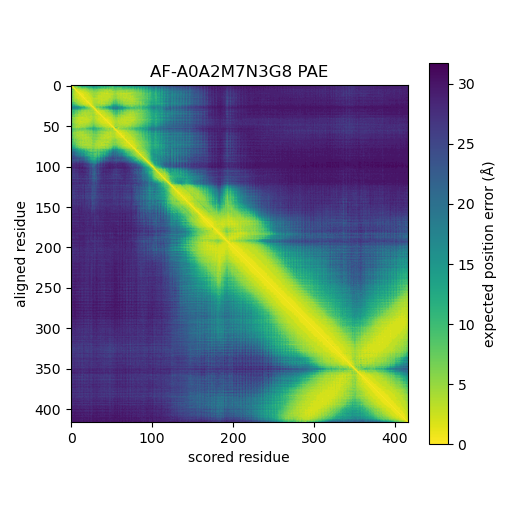2 ? -56.700 -5.050 92.763 1.00 91.88 332 THR A CA 1
ATOM 2492 C C . THR A 1 332 ? -56.027 -5.024 94.131 1.00 91.88 332 THR A C 1
ATOM 2494 O O . THR A 1 332 ? -56.516 -5.683 95.047 1.00 91.88 332 THR A O 1
ATOM 2497 N N . GLU A 1 333 ? -54.987 -4.209 94.319 1.00 90.38 333 GLU A N 1
ATOM 2498 C CA . GLU A 1 333 ? -54.327 -4.015 95.611 1.00 90.38 333 GLU A CA 1
ATOM 2499 C C . GLU A 1 333 ? -55.252 -3.309 96.612 1.00 90.38 333 GLU A C 1
ATOM 2501 O O . GLU A 1 333 ? -55.441 -3.798 97.728 1.00 90.38 333 GLU A O 1
ATOM 2506 N N . GLN A 1 334 ? -55.931 -2.232 96.199 1.00 91.62 334 GLN A N 1
ATOM 2507 C CA . GLN A 1 334 ? -56.954 -1.580 97.026 1.00 91.62 334 GLN A CA 1
ATOM 2508 C C . GLN A 1 334 ? -58.092 -2.540 97.387 1.00 91.62 334 GLN A C 1
ATOM 2510 O O . GLN A 1 334 ? -58.534 -2.572 98.536 1.00 91.62 334 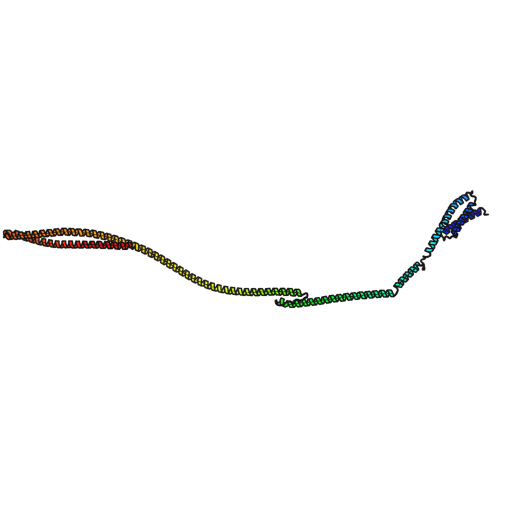GLN A O 1
ATOM 2515 N N . THR A 1 335 ? -58.549 -3.353 96.431 1.00 92.81 335 THR A N 1
ATOM 2516 C CA . THR A 1 335 ? -59.604 -4.353 96.654 1.00 92.81 335 THR A CA 1
ATOM 2517 C C . THR A 1 335 ? -59.147 -5.424 97.643 1.00 92.81 335 THR A C 1
ATOM 2519 O O . THR A 1 335 ? -59.917 -5.801 98.523 1.00 92.81 335 THR A O 1
ATOM 2522 N N . ASN A 1 336 ? -57.890 -5.865 97.559 1.00 89.81 336 ASN A N 1
ATOM 2523 C CA . ASN A 1 336 ? -57.298 -6.821 98.492 1.00 89.81 336 ASN A CA 1
ATOM 2524 C C . ASN A 1 336 ? -57.239 -6.255 99.922 1.00 89.81 336 ASN A C 1
ATOM 2526 O O . ASN A 1 336 ? -57.655 -6.914 100.874 1.00 89.81 336 ASN A O 1
ATOM 2530 N N . VAL A 1 337 ? -56.808 -4.997 100.076 1.00 90.69 337 VAL A N 1
ATOM 2531 C CA . VAL A 1 337 ? -56.782 -4.300 101.375 1.00 90.69 337 VAL A CA 1
ATOM 2532 C C . VAL A 1 337 ? -58.196 -4.108 101.938 1.00 90.69 337 VAL A C 1
ATOM 2534 O O . VAL A 1 337 ? -58.424 -4.325 103.129 1.00 90.69 337 VAL A O 1
ATOM 2537 N N . LEU A 1 338 ? -59.167 -3.732 101.099 1.00 89.94 338 LEU A N 1
ATOM 2538 C CA . LEU A 1 338 ? -60.574 -3.603 101.495 1.00 89.94 338 LEU A CA 1
ATOM 2539 C C . LEU A 1 338 ? -61.166 -4.946 101.942 1.00 89.94 338 LEU A C 1
ATOM 2541 O O . LEU A 1 338 ? -61.846 -4.998 102.967 1.00 89.94 338 LEU A O 1
ATOM 2545 N N . ALA A 1 339 ? -60.881 -6.024 101.209 1.00 90.19 339 ALA A N 1
ATOM 2546 C CA . ALA A 1 339 ? -61.336 -7.372 101.530 1.00 90.19 339 ALA A CA 1
ATOM 2547 C C . ALA A 1 339 ? -60.715 -7.892 102.834 1.00 90.19 339 ALA A C 1
ATOM 2549 O O . ALA A 1 339 ? -61.437 -8.413 103.682 1.00 90.19 339 ALA A O 1
ATOM 2550 N N . LEU A 1 340 ? -59.416 -7.661 103.052 1.00 87.06 340 LEU A N 1
ATOM 2551 C CA . LEU A 1 340 ? -58.731 -8.004 104.299 1.00 87.06 340 LEU A CA 1
ATOM 2552 C C . LEU A 1 340 ? -59.317 -7.241 105.497 1.00 87.06 340 LEU A C 1
ATOM 2554 O O . LEU A 1 340 ? -59.609 -7.837 106.533 1.00 87.06 340 LEU A O 1
ATOM 2558 N N . ASN A 1 341 ? -59.553 -5.933 105.352 1.00 86.44 341 ASN A N 1
ATOM 2559 C CA . ASN A 1 341 ? -60.195 -5.127 106.393 1.00 86.44 341 ASN A CA 1
ATOM 2560 C C . ASN A 1 341 ? -61.617 -5.625 106.702 1.00 86.44 341 ASN A C 1
ATOM 2562 O O . ASN A 1 341 ? -62.005 -5.690 107.870 1.00 86.44 341 ASN A O 1
ATOM 2566 N N . ALA A 1 342 ? -62.380 -6.017 105.677 1.00 86.38 342 ALA A N 1
ATOM 2567 C CA . ALA A 1 342 ? -63.706 -6.606 105.844 1.00 86.38 342 ALA A CA 1
ATOM 2568 C C . ALA A 1 342 ? -63.651 -7.979 106.540 1.00 86.38 342 ALA A C 1
ATOM 2570 O O . ALA A 1 342 ? -64.466 -8.234 107.424 1.00 86.38 342 ALA A O 1
ATOM 2571 N N . ALA A 1 343 ? -62.673 -8.829 106.209 1.00 84.06 343 ALA A N 1
ATOM 2572 C CA . ALA A 1 343 ? -62.462 -10.127 106.851 1.00 84.06 343 ALA A CA 1
ATOM 2573 C C . ALA A 1 343 ? -62.090 -9.977 108.338 1.00 84.06 343 ALA A C 1
ATOM 2575 O O . ALA A 1 343 ? -62.660 -10.662 109.188 1.00 84.06 343 ALA A O 1
ATOM 2576 N N . ILE A 1 344 ? -61.216 -9.018 108.679 1.00 82.94 344 ILE A N 1
ATOM 2577 C CA . ILE A 1 344 ? -60.857 -8.690 110.071 1.00 82.94 344 ILE A CA 1
ATOM 2578 C C . ILE A 1 344 ? -62.090 -8.222 110.861 1.00 82.94 344 ILE A C 1
ATOM 2580 O O . ILE A 1 344 ? -62.339 -8.702 111.969 1.00 82.94 344 ILE A O 1
ATOM 2584 N N . GLN A 1 345 ? -62.884 -7.305 110.297 1.00 84.31 345 GLN A N 1
ATOM 2585 C CA . GLN A 1 345 ? -64.103 -6.804 110.946 1.00 84.31 345 GLN A CA 1
ATOM 2586 C C . GLN A 1 345 ? -65.165 -7.903 111.102 1.00 84.31 345 GLN A C 1
ATOM 2588 O O . GLN A 1 345 ? -65.815 -7.990 112.145 1.00 84.31 345 GLN A O 1
ATOM 2593 N N . ALA A 1 346 ? -65.306 -8.788 110.112 1.00 82.81 346 ALA A N 1
ATOM 2594 C CA . ALA A 1 346 ? -66.210 -9.931 110.181 1.00 82.81 346 ALA A CA 1
ATOM 2595 C C . ALA A 1 346 ? -65.782 -10.949 111.257 1.00 82.81 346 ALA A C 1
ATOM 2597 O O . ALA A 1 346 ? -66.633 -11.434 112.003 1.00 82.81 346 ALA A O 1
ATOM 2598 N N . ALA A 1 347 ? -64.478 -11.211 111.406 1.00 78.69 347 ALA A N 1
ATOM 2599 C CA . ALA A 1 347 ? -63.933 -12.047 112.479 1.00 78.69 347 ALA A CA 1
ATOM 2600 C C . ALA A 1 347 ? -64.154 -11.432 113.875 1.00 78.69 347 ALA A C 1
ATOM 2602 O O . ALA A 1 347 ? -64.477 -12.145 114.827 1.00 78.69 347 ALA A O 1
ATOM 2603 N N . SER A 1 348 ? -64.062 -10.102 113.994 1.00 79.56 348 SER A N 1
ATOM 2604 C CA . SER A 1 348 ? -64.338 -9.366 115.236 1.00 79.56 348 SER A CA 1
ATOM 2605 C C . SER A 1 348 ? -65.813 -9.415 115.677 1.00 79.56 348 SER A C 1
ATOM 2607 O O . SER A 1 348 ? -66.094 -9.192 116.855 1.00 79.56 348 SER A O 1
ATOM 2609 N N . ALA A 1 349 ? -66.755 -9.699 114.771 1.00 81.62 349 ALA A N 1
ATOM 2610 C CA . ALA A 1 349 ? -68.196 -9.768 115.049 1.00 81.62 349 ALA A CA 1
ATOM 2611 C C . ALA A 1 349 ? -68.685 -11.163 115.512 1.00 81.62 349 ALA A C 1
ATOM 2613 O O . ALA A 1 349 ? -69.875 -11.345 115.784 1.00 81.62 349 ALA A O 1
ATOM 2614 N N . GLY A 1 350 ? -67.790 -12.155 115.618 1.00 76.81 350 GLY A N 1
ATOM 2615 C CA . GLY A 1 350 ? -68.106 -13.501 116.113 1.00 76.81 350 GLY A CA 1
ATOM 2616 C C . GLY A 1 350 ? -69.107 -14.266 115.232 1.00 76.81 350 GLY A C 1
ATOM 2617 O O . GLY A 1 350 ? -69.034 -14.224 114.006 1.00 76.81 350 GLY A O 1
ATOM 2618 N N . GLU A 1 351 ? -70.066 -14.974 115.844 1.00 73.56 351 GLU A N 1
ATOM 2619 C CA . GLU A 1 351 ? -71.065 -15.805 115.135 1.00 73.56 351 GLU A CA 1
ATOM 2620 C C . GLU A 1 351 ? -71.947 -15.005 114.152 1.00 73.56 351 GLU A C 1
ATOM 2622 O O . GLU A 1 351 ? -72.339 -15.536 113.114 1.00 73.56 351 GLU A O 1
ATOM 2627 N N . ALA A 1 352 ? -72.200 -13.713 114.409 1.00 71.94 352 ALA A N 1
ATOM 2628 C CA . ALA A 1 352 ? -72.979 -12.849 113.511 1.00 71.94 352 ALA A CA 1
ATOM 2629 C C . ALA A 1 352 ? -72.222 -12.465 112.220 1.00 71.94 352 ALA A C 1
ATOM 2631 O O . ALA A 1 352 ? -72.846 -12.097 111.225 1.00 71.94 352 ALA A O 1
ATOM 2632 N N . GLY A 1 353 ? -70.885 -12.564 112.219 1.00 78.06 353 GLY A N 1
ATOM 2633 C CA . GLY A 1 353 ? -70.012 -12.169 111.109 1.00 78.06 353 GLY A CA 1
ATOM 2634 C C . GLY A 1 353 ? -69.611 -13.297 110.153 1.00 78.06 353 GLY A C 1
ATOM 2635 O O . GLY A 1 353 ? -69.032 -13.010 109.106 1.00 78.06 353 GLY A O 1
ATOM 2636 N N . ARG A 1 354 ? -69.936 -14.570 110.443 1.00 77.31 354 ARG A N 1
ATOM 2637 C CA . ARG A 1 354 ? -69.480 -15.731 109.641 1.00 77.31 354 ARG A CA 1
ATOM 2638 C C . ARG A 1 354 ? -69.805 -15.621 108.150 1.00 77.31 354 ARG A C 1
ATOM 2640 O O . ARG A 1 354 ? -68.940 -15.896 107.327 1.00 77.31 354 ARG A O 1
ATOM 2647 N N . GLY A 1 355 ? -71.028 -15.219 107.798 1.00 79.81 355 GLY A N 1
ATOM 2648 C CA . GLY A 1 355 ? -71.443 -15.083 106.395 1.00 79.81 355 GLY A CA 1
ATOM 2649 C C . GLY A 1 355 ? -70.670 -13.992 105.646 1.00 79.81 355 GLY A C 1
ATOM 2650 O O . GLY A 1 355 ? -70.269 -14.196 104.505 1.00 79.81 355 GLY A O 1
ATOM 2651 N N . PHE A 1 356 ? -70.395 -12.867 106.313 1.00 83.31 356 PHE A N 1
ATOM 2652 C CA . PHE A 1 356 ? -69.591 -11.775 105.756 1.00 83.31 356 PHE A CA 1
ATOM 2653 C C . PHE A 1 356 ? -68.104 -12.128 105.663 1.00 83.31 356 PHE A C 1
ATOM 2655 O O . PHE A 1 356 ? -67.460 -11.742 104.694 1.00 83.31 356 PHE A O 1
ATOM 2662 N N . SER A 1 357 ? -67.575 -12.907 106.612 1.00 83.69 357 SER A N 1
ATOM 2663 C CA . SER A 1 357 ? -66.183 -13.373 106.595 1.00 83.69 357 SER A CA 1
ATOM 2664 C C . SER A 1 357 ? -65.892 -14.241 105.371 1.00 83.69 357 SER A C 1
ATOM 2666 O O . SER A 1 357 ? -64.874 -14.044 104.720 1.00 83.69 357 SER A O 1
ATOM 2668 N N . VAL A 1 358 ? -66.810 -15.150 105.017 1.00 84.88 358 VAL A N 1
ATOM 2669 C CA . VAL A 1 358 ? -66.662 -16.024 103.836 1.00 84.88 358 VAL A CA 1
ATOM 2670 C C . VAL A 1 358 ? -66.684 -15.216 102.536 1.00 84.88 358 VAL A C 1
ATOM 2672 O O . VAL A 1 358 ? -65.903 -15.483 101.626 1.00 84.88 358 VAL A O 1
ATOM 2675 N N . VAL A 1 359 ? -67.557 -14.207 102.437 1.00 87.00 359 VAL A N 1
ATOM 2676 C CA . VAL A 1 359 ? -67.599 -13.322 101.261 1.00 87.00 359 VAL A CA 1
ATOM 2677 C C . VAL A 1 359 ? -66.329 -12.473 101.176 1.00 87.00 359 VAL A C 1
ATOM 2679 O O . VAL A 1 359 ? -65.774 -12.330 100.092 1.00 87.00 359 VAL A O 1
ATOM 2682 N N . ALA A 1 360 ? -65.841 -11.945 102.301 1.00 87.94 360 ALA A N 1
ATOM 2683 C CA . ALA A 1 360 ? -64.609 -11.164 102.345 1.00 87.94 360 ALA A CA 1
ATOM 2684 C C . ALA A 1 360 ? -63.374 -11.995 101.945 1.00 87.94 360 ALA A C 1
ATOM 2686 O O . ALA A 1 360 ? -62.577 -11.519 101.140 1.00 87.94 360 ALA A O 1
ATOM 2687 N N . GLU A 1 361 ? -63.253 -13.244 102.411 1.00 87.00 361 GLU A N 1
ATOM 2688 C CA . GLU A 1 361 ? -62.194 -14.172 101.976 1.00 87.00 361 GLU A CA 1
ATOM 2689 C C . GLU A 1 361 ? -62.273 -14.490 100.474 1.00 87.00 361 GLU A C 1
ATOM 2691 O O . GLU A 1 361 ? -61.243 -14.514 99.801 1.00 87.00 361 GLU A O 1
ATOM 2696 N N . GLU A 1 362 ? -63.468 -14.689 99.903 1.00 90.50 362 GLU A N 1
ATOM 2697 C CA . GLU A 1 362 ? -63.594 -14.960 98.461 1.00 90.50 362 GLU A CA 1
ATOM 2698 C C . GLU A 1 362 ? -63.288 -13.715 97.608 1.00 90.50 362 GLU A C 1
ATOM 2700 O O . GLU A 1 362 ? -62.668 -13.839 96.550 1.00 90.50 362 GLU A O 1
ATOM 2705 N N . VAL A 1 363 ? -63.644 -12.509 98.075 1.00 91.75 363 VAL A N 1
ATOM 2706 C CA . VAL A 1 363 ? -63.247 -11.244 97.427 1.00 91.75 363 VAL A CA 1
ATOM 2707 C C . VAL A 1 363 ? -61.733 -11.043 97.516 1.00 91.75 363 VAL A C 1
ATOM 2709 O O . VAL A 1 363 ? -61.123 -10.666 96.517 1.00 91.75 363 VAL A O 1
ATOM 2712 N N . GLN A 1 364 ? -61.112 -11.350 98.659 1.00 87.75 364 GLN A N 1
ATOM 2713 C CA . GLN A 1 364 ? -59.658 -11.302 98.824 1.00 87.75 364 GLN A CA 1
ATOM 2714 C C . GLN A 1 364 ? -58.970 -12.261 97.844 1.00 87.75 364 GLN A C 1
ATOM 2716 O O . GLN A 1 364 ? -58.093 -11.864 97.080 1.00 87.75 364 GLN A O 1
ATOM 2721 N N . ARG A 1 365 ? -59.441 -13.511 97.777 1.00 89.56 365 ARG A N 1
ATOM 2722 C CA . ARG A 1 365 ? -58.916 -14.530 96.861 1.00 89.56 365 ARG A CA 1
ATOM 2723 C C . ARG A 1 365 ? -59.086 -14.136 95.391 1.00 89.56 365 ARG A C 1
ATOM 2725 O O . ARG A 1 365 ? -58.216 -14.420 94.566 1.00 89.56 365 ARG A O 1
ATOM 2732 N N . LEU A 1 366 ? -60.197 -13.485 95.039 1.00 91.62 366 LEU A N 1
ATOM 2733 C CA . LEU A 1 366 ? -60.428 -12.963 93.691 1.00 91.62 366 LEU A CA 1
ATOM 2734 C C . LEU A 1 366 ? -59.501 -11.781 93.369 1.00 91.62 366 LEU A C 1
ATOM 2736 O O . LEU A 1 366 ? -58.994 -11.707 92.247 1.00 91.62 366 LEU A O 1
ATOM 2740 N N . ALA A 1 367 ? -59.247 -10.898 94.338 1.00 90.75 367 ALA A N 1
ATOM 2741 C CA . ALA A 1 367 ? -58.312 -9.785 94.207 1.00 90.75 367 ALA A CA 1
ATOM 2742 C C . ALA A 1 367 ? -56.871 -10.283 94.023 1.00 90.75 367 ALA A C 1
ATOM 2744 O O . ALA A 1 367 ? -56.208 -9.856 93.083 1.00 90.75 367 ALA A O 1
ATOM 2745 N N . GLU A 1 368 ? -56.420 -11.258 94.820 1.00 90.00 368 GLU A N 1
ATOM 2746 C CA . GLU A 1 368 ? -55.100 -11.895 94.679 1.00 90.00 368 GLU A CA 1
ATOM 2747 C C . GLU A 1 368 ? -54.930 -12.568 93.307 1.00 90.00 368 GLU A C 1
ATOM 2749 O O . GLU A 1 368 ? -53.920 -12.371 92.629 1.00 90.00 368 GLU A O 1
ATOM 2754 N N . ARG A 1 369 ? -55.944 -13.311 92.838 1.00 92.19 369 ARG A N 1
ATOM 2755 C CA . ARG A 1 369 ? -55.930 -13.908 91.489 1.00 92.19 369 ARG A CA 1
ATOM 2756 C C . ARG A 1 369 ? -55.916 -12.860 90.377 1.00 92.19 369 ARG A C 1
ATOM 2758 O O . ARG A 1 369 ? -55.266 -13.077 89.356 1.00 92.19 369 ARG A O 1
ATOM 2765 N N . SER A 1 370 ? -56.636 -11.753 90.554 1.00 93.25 370 SER A N 1
ATOM 2766 C CA . SER A 1 370 ? -56.672 -10.658 89.577 1.00 93.25 370 SER A CA 1
ATOM 2767 C C . SER A 1 370 ? -55.347 -9.898 89.547 1.00 93.25 370 SER A C 1
ATOM 2769 O O . SER A 1 370 ? -54.872 -9.575 88.462 1.00 93.25 370 SER A O 1
ATOM 2771 N N . ALA A 1 371 ? -54.706 -9.687 90.699 1.00 91.00 371 ALA A N 1
ATOM 2772 C CA . ALA A 1 371 ? -53.379 -9.085 90.796 1.00 91.00 371 ALA A CA 1
ATOM 2773 C C . ALA A 1 371 ? -52.320 -9.951 90.095 1.00 91.00 371 ALA A C 1
ATOM 2775 O O . ALA A 1 371 ? -51.538 -9.446 89.292 1.00 91.00 371 ALA A O 1
ATOM 2776 N N . GLU A 1 372 ? -52.338 -11.271 90.312 1.00 92.62 372 GLU A N 1
ATOM 2777 C CA . GLU A 1 372 ? -51.416 -12.192 89.635 1.00 92.62 372 GLU A CA 1
ATOM 2778 C C . GLU A 1 372 ? -51.639 -12.217 88.112 1.00 92.62 372 GLU A C 1
ATOM 2780 O O . GLU A 1 372 ? -50.679 -12.138 87.344 1.00 92.62 372 GLU A O 1
ATOM 2785 N N . ALA A 1 373 ? -52.894 -12.243 87.647 1.00 93.00 373 ALA A N 1
ATOM 2786 C CA . ALA A 1 373 ? -53.202 -12.149 86.217 1.00 93.00 373 ALA A CA 1
ATOM 2787 C C . ALA A 1 373 ? -52.744 -10.808 85.613 1.00 93.00 373 ALA A C 1
ATOM 2789 O O . ALA A 1 373 ? -52.153 -10.782 84.534 1.00 93.00 373 ALA A O 1
ATOM 2790 N N . THR A 1 374 ? -52.958 -9.700 86.326 1.00 93.19 374 THR A N 1
ATOM 2791 C CA . THR A 1 374 ? -52.539 -8.353 85.906 1.00 93.19 374 THR A CA 1
ATOM 2792 C C . THR A 1 374 ? -51.019 -8.251 85.820 1.00 93.19 374 THR A C 1
ATOM 2794 O O . THR A 1 374 ? -50.493 -7.725 84.844 1.00 93.19 374 THR A O 1
ATOM 2797 N N . LYS A 1 375 ? -50.290 -8.856 86.763 1.00 92.56 375 LYS A N 1
ATOM 2798 C CA . LYS A 1 375 ? -48.825 -8.952 86.733 1.00 92.56 375 LYS A CA 1
ATOM 2799 C C . LYS A 1 375 ? -48.314 -9.736 85.520 1.00 92.56 375 LYS A C 1
ATOM 2801 O O . LYS A 1 375 ? -47.337 -9.324 84.894 1.00 92.56 375 LYS A O 1
ATOM 2806 N N . GLN A 1 376 ? -48.973 -10.840 85.163 1.00 93.50 376 GLN A N 1
ATOM 2807 C CA . GLN A 1 376 ? -48.638 -11.614 83.961 1.00 93.50 376 GLN A CA 1
ATOM 2808 C C . GLN A 1 376 ? -48.910 -10.817 82.678 1.00 93.50 376 GLN A C 1
ATOM 2810 O O . GLN A 1 376 ? -48.067 -10.801 81.781 1.00 93.50 376 GLN A O 1
ATOM 2815 N N . ILE A 1 377 ? -50.039 -10.104 82.606 1.00 94.81 377 ILE A N 1
ATOM 2816 C CA . ILE A 1 377 ? -50.347 -9.204 81.484 1.00 94.81 377 ILE A CA 1
ATOM 2817 C C . ILE A 1 377 ? -49.313 -8.072 81.408 1.00 94.81 377 ILE A C 1
ATOM 2819 O O . ILE A 1 377 ? -48.805 -7.794 80.327 1.00 94.81 377 ILE A O 1
ATOM 2823 N N . GLY A 1 378 ? -48.931 -7.468 82.533 1.00 93.44 378 GLY A N 1
ATOM 2824 C CA . GLY A 1 378 ? -47.913 -6.416 82.579 1.00 93.44 378 GLY A CA 1
ATOM 2825 C C . GLY A 1 378 ? -46.543 -6.889 82.098 1.00 93.44 378 GLY A C 1
ATOM 2826 O O . GLY A 1 378 ? -45.859 -6.166 81.374 1.00 93.44 378 GLY A O 1
ATOM 2827 N N . ALA A 1 379 ? -46.159 -8.127 82.425 1.00 94.81 379 ALA A N 1
ATOM 2828 C CA . ALA A 1 379 ? -44.952 -8.738 81.876 1.00 94.81 379 ALA A CA 1
ATOM 2829 C C . ALA A 1 379 ? -45.032 -8.884 80.345 1.00 94.81 379 ALA A C 1
ATOM 2831 O O . ALA A 1 379 ? -44.092 -8.495 79.656 1.00 94.81 379 ALA A O 1
ATOM 2832 N N . LEU A 1 380 ? -46.163 -9.362 79.808 1.00 94.69 380 LEU A N 1
ATOM 2833 C CA . LEU A 1 380 ? -46.383 -9.471 78.359 1.00 94.69 380 LEU A CA 1
ATOM 2834 C C . LEU A 1 380 ? -46.353 -8.106 77.662 1.00 94.69 380 LEU A C 1
ATOM 2836 O O . LEU A 1 380 ? -45.724 -7.969 76.616 1.00 94.69 380 LEU A O 1
ATOM 2840 N N . VAL A 1 381 ? -46.991 -7.089 78.243 1.00 95.75 381 VAL A N 1
ATOM 2841 C CA . VAL A 1 381 ? -47.001 -5.723 77.699 1.00 95.75 381 VAL A CA 1
ATOM 2842 C C . VAL A 1 381 ? -45.590 -5.142 77.669 1.00 95.75 381 VAL A C 1
ATOM 2844 O O . VAL A 1 381 ? -45.194 -4.594 76.644 1.00 95.75 381 VAL A O 1
ATOM 2847 N N . LYS A 1 382 ? -44.789 -5.327 78.729 1.00 93.62 382 LYS A N 1
ATOM 2848 C CA . LYS A 1 382 ? -43.372 -4.922 78.731 1.00 93.62 382 LYS A CA 1
ATOM 2849 C C . LYS A 1 382 ? -42.559 -5.630 77.651 1.00 93.62 382 LYS A C 1
ATOM 2851 O O . LYS A 1 382 ? -41.729 -4.989 77.011 1.00 93.62 382 LYS A O 1
ATOM 2856 N N . THR A 1 383 ? -42.796 -6.921 77.421 1.00 96.19 383 THR A N 1
ATOM 2857 C CA . THR A 1 383 ? -42.158 -7.645 76.312 1.00 96.19 383 THR A CA 1
ATOM 2858 C C . THR A 1 383 ? -42.557 -7.047 74.963 1.00 96.19 383 THR A C 1
ATOM 2860 O O . THR A 1 383 ? -41.679 -6.740 74.169 1.00 96.19 383 THR A O 1
ATOM 2863 N N . ILE A 1 384 ? -43.846 -6.777 74.729 1.00 95.31 384 ILE A N 1
ATOM 2864 C CA . ILE A 1 384 ? -44.318 -6.146 73.483 1.00 95.31 384 ILE A CA 1
ATOM 2865 C C . ILE A 1 384 ? -43.706 -4.746 73.298 1.00 95.31 384 ILE A C 1
ATOM 2867 O O . ILE A 1 384 ? -43.289 -4.395 72.196 1.00 95.31 384 ILE A O 1
ATOM 2871 N N . GLN A 1 385 ? -43.614 -3.939 74.357 1.00 92.00 385 GLN A N 1
ATOM 2872 C CA . GLN A 1 385 ? -42.964 -2.624 74.313 1.00 92.00 385 GLN A CA 1
ATOM 2873 C C . GLN A 1 385 ? -41.482 -2.741 73.923 1.00 92.00 385 GLN A C 1
ATOM 2875 O O . GLN A 1 385 ? -41.032 -2.024 73.033 1.00 92.00 385 GLN A O 1
ATOM 2880 N N . SER A 1 386 ? -40.743 -3.681 74.522 1.00 96.06 386 SER A N 1
ATOM 2881 C CA . SER A 1 386 ? -39.344 -3.946 74.157 1.00 96.06 386 SER A CA 1
ATOM 2882 C C . SER A 1 386 ? -39.217 -4.399 72.699 1.00 96.06 386 SER A C 1
ATOM 2884 O O . SER A 1 386 ? -38.459 -3.806 71.935 1.00 96.06 386 SER A O 1
ATOM 2886 N N . ASP A 1 387 ? -40.010 -5.389 72.283 1.00 95.75 387 ASP A N 1
ATOM 2887 C CA . ASP A 1 387 ? -39.969 -5.955 70.930 1.00 95.75 387 ASP A CA 1
ATOM 2888 C C . ASP A 1 387 ? -40.340 -4.913 69.864 1.00 95.75 387 ASP A C 1
ATOM 2890 O O . ASP A 1 387 ? -39.745 -4.870 68.786 1.00 95.75 387 ASP A O 1
ATOM 2894 N N . THR A 1 388 ? -41.314 -4.040 70.146 1.00 94.94 388 THR A N 1
ATOM 2895 C CA . THR A 1 388 ? -41.681 -2.944 69.234 1.00 94.94 388 THR A CA 1
ATOM 2896 C C . THR A 1 388 ? -40.569 -1.906 69.116 1.00 94.94 388 THR A C 1
ATOM 2898 O O . THR A 1 388 ? -40.318 -1.420 68.013 1.00 94.94 388 THR A O 1
ATOM 2901 N N . GLN A 1 389 ? -39.868 -1.594 70.207 1.00 92.75 389 GLN A N 1
ATOM 2902 C CA . GLN A 1 389 ? -38.747 -0.656 70.201 1.00 92.75 389 GLN A CA 1
ATOM 2903 C C . GLN A 1 389 ? -37.548 -1.213 69.417 1.00 92.75 389 GLN A C 1
ATOM 2905 O O . GLN A 1 389 ? -36.993 -0.515 68.561 1.00 92.75 389 GLN A O 1
ATOM 2910 N N . ASP A 1 390 ? -37.235 -2.496 69.607 1.00 95.50 390 ASP A N 1
ATOM 2911 C CA . ASP A 1 390 ? -36.223 -3.214 68.827 1.00 95.50 390 ASP A CA 1
ATOM 2912 C C . ASP A 1 390 ? -36.602 -3.292 67.339 1.00 95.50 390 ASP A C 1
ATOM 2914 O O . ASP A 1 390 ? -35.766 -3.071 66.456 1.00 95.50 390 ASP A O 1
ATOM 2918 N N . ALA A 1 391 ? -37.880 -3.536 67.033 1.00 95.12 391 ALA A N 1
ATOM 2919 C CA . ALA A 1 391 ? -38.370 -3.575 65.660 1.00 95.12 391 ALA A CA 1
ATOM 2920 C C . ALA A 1 391 ? -38.283 -2.204 64.964 1.00 95.12 391 ALA A C 1
ATOM 2922 O O . ALA A 1 391 ? -37.929 -2.147 63.785 1.00 95.12 391 ALA A O 1
ATOM 2923 N N . VAL A 1 392 ? -38.538 -1.091 65.666 1.00 92.81 392 VAL A N 1
ATOM 2924 C CA . VAL A 1 392 ? -38.326 0.265 65.120 1.00 92.81 392 VAL A CA 1
ATOM 2925 C C . VAL A 1 392 ? -36.846 0.503 64.814 1.00 92.81 392 VAL A C 1
ATOM 2927 O O . VAL A 1 392 ? -36.523 0.929 63.703 1.00 92.81 392 VAL A O 1
ATOM 2930 N N . ALA A 1 393 ? -35.941 0.161 65.735 1.00 93.25 393 ALA A N 1
ATOM 2931 C CA . ALA A 1 393 ? -34.500 0.297 65.512 1.00 93.25 393 ALA A CA 1
ATOM 2932 C C . ALA A 1 393 ? -34.018 -0.542 64.308 1.00 93.25 393 ALA A C 1
ATOM 2934 O O . ALA A 1 393 ? -33.215 -0.084 63.487 1.00 93.25 393 ALA A O 1
ATOM 2935 N N . ALA A 1 394 ? -34.553 -1.757 64.141 1.00 94.88 394 ALA A N 1
ATOM 2936 C CA . ALA A 1 394 ? -34.273 -2.602 62.981 1.00 94.88 394 ALA A CA 1
ATOM 2937 C C . ALA A 1 394 ? -34.788 -1.991 61.660 1.00 94.88 394 ALA A C 1
ATOM 2939 O O . ALA A 1 394 ? -34.110 -2.085 60.630 1.00 94.88 394 ALA A O 1
ATOM 2940 N N . MET A 1 395 ? -35.951 -1.331 61.677 1.00 94.88 395 MET A N 1
ATOM 2941 C CA . MET A 1 395 ? -36.506 -0.629 60.510 1.00 94.88 395 MET A CA 1
ATOM 2942 C C . MET A 1 395 ? -35.677 0.603 60.122 1.00 94.88 395 MET A C 1
ATOM 2944 O O . MET A 1 395 ? -35.439 0.832 58.934 1.00 94.88 395 MET A O 1
ATOM 2948 N N . GLU A 1 396 ? -35.175 1.372 61.091 1.00 91.25 396 GLU A N 1
ATOM 2949 C CA . GLU A 1 396 ? -34.271 2.503 60.829 1.00 91.25 396 GLU A CA 1
ATOM 2950 C C . GLU A 1 396 ? -32.961 2.037 60.188 1.00 91.25 396 GLU A C 1
ATOM 2952 O O . GLU A 1 396 ? -32.545 2.562 59.150 1.00 91.25 396 GLU A O 1
ATOM 2957 N N . LYS A 1 397 ? -32.353 0.978 60.736 1.00 94.38 397 LYS A N 1
ATOM 2958 C CA . LYS A 1 397 ? -31.152 0.367 60.154 1.00 94.38 397 LYS A CA 1
ATOM 2959 C C . LYS A 1 397 ? -31.403 -0.152 58.735 1.00 94.38 397 LYS A C 1
ATOM 2961 O O . LYS A 1 397 ? -30.568 0.043 57.854 1.00 94.38 397 LYS A O 1
ATOM 2966 N N . SER A 1 398 ? -32.556 -0.775 58.498 1.00 94.94 398 SER A N 1
ATOM 2967 C CA . SER A 1 398 ? -32.942 -1.257 57.165 1.00 94.94 398 SER A CA 1
ATOM 2968 C C . SER A 1 398 ? -33.139 -0.103 56.178 1.00 94.94 398 SER A C 1
ATOM 2970 O O . SER A 1 398 ? -32.720 -0.201 55.028 1.00 94.94 398 SER A O 1
ATOM 2972 N N . THR A 1 399 ? -33.692 1.026 56.634 1.00 92.44 399 THR A N 1
ATOM 2973 C CA . THR A 1 399 ? -33.835 2.242 55.817 1.00 92.44 399 THR A CA 1
ATOM 2974 C C . THR A 1 399 ? -32.473 2.759 55.355 1.00 92.44 399 THR A C 1
ATOM 2976 O O . THR A 1 399 ? -32.301 3.040 54.170 1.00 92.44 399 THR A O 1
ATOM 2979 N N . LEU A 1 400 ? -31.492 2.836 56.262 1.00 93.25 400 LEU A N 1
ATOM 2980 C CA . LEU A 1 400 ? -30.121 3.229 55.918 1.00 93.25 400 LEU A CA 1
ATOM 2981 C C . LEU A 1 400 ? -29.500 2.272 54.891 1.00 93.25 400 LEU A C 1
ATOM 2983 O O . LEU A 1 400 ? -28.958 2.732 53.888 1.00 93.25 400 LEU A O 1
ATOM 2987 N N . GLY A 1 401 ? -29.649 0.959 55.092 1.00 93.62 401 GLY A N 1
ATOM 2988 C CA . GLY A 1 401 ? -29.127 -0.051 54.166 1.00 93.62 401 GLY A CA 1
ATOM 2989 C C . GLY A 1 401 ? -29.717 0.053 52.755 1.00 93.62 401 GLY A C 1
ATOM 2990 O O . GLY A 1 401 ? -28.992 -0.053 51.770 1.00 93.62 401 GLY A O 1
ATOM 2991 N N . VAL A 1 402 ? -31.018 0.332 52.637 1.00 94.94 402 VAL A N 1
ATOM 2992 C CA . VAL A 1 402 ? -31.682 0.531 51.336 1.00 94.94 402 VAL A CA 1
ATOM 2993 C C . VAL A 1 402 ? -31.235 1.832 50.664 1.00 94.94 402 VAL A C 1
ATOM 2995 O O . VAL A 1 402 ? -31.045 1.862 49.451 1.00 94.94 402 VAL A O 1
ATOM 2998 N N . VAL A 1 403 ? -31.029 2.915 51.424 1.00 92.06 403 VAL A N 1
ATOM 2999 C CA . VAL A 1 403 ? -30.487 4.180 50.889 1.00 92.06 403 VAL A CA 1
ATOM 3000 C C . VAL A 1 403 ? -29.080 3.987 50.335 1.00 92.06 403 VAL A C 1
ATOM 3002 O O . VAL A 1 403 ? -28.784 4.445 49.232 1.00 92.06 403 VAL A O 1
ATOM 3005 N N . GLU A 1 404 ? -28.224 3.292 51.078 1.00 93.62 404 GLU A N 1
ATOM 3006 C CA . GLU A 1 404 ? -26.860 3.000 50.649 1.00 93.62 404 GLU A CA 1
ATOM 3007 C C . GLU A 1 404 ? -26.842 2.077 49.421 1.00 93.62 404 GLU A C 1
ATOM 3009 O O . GLU A 1 404 ? -26.146 2.365 48.446 1.00 93.62 404 GLU A O 1
ATOM 3014 N N . GLY A 1 405 ? -27.687 1.040 49.406 1.00 93.25 405 GLY A N 1
ATOM 3015 C CA . GLY A 1 405 ? -27.855 0.144 48.260 1.00 93.25 405 GLY A CA 1
ATOM 3016 C C . GLY A 1 405 ? -28.356 0.854 46.997 1.00 93.25 405 GLY A C 1
ATOM 3017 O O . GLY A 1 405 ? -27.838 0.608 45.904 1.00 93.25 405 GLY A O 1
ATOM 3018 N N . ALA A 1 406 ? -29.306 1.785 47.136 1.00 91.44 406 ALA A N 1
ATOM 3019 C CA . ALA A 1 406 ? -29.783 2.613 46.030 1.00 91.44 406 ALA A CA 1
ATOM 3020 C C . ALA A 1 406 ? -28.665 3.514 45.479 1.00 91.44 406 ALA A C 1
ATOM 3022 O O . ALA A 1 406 ? -28.455 3.559 44.269 1.00 91.44 406 ALA A O 1
ATOM 3023 N N . LYS A 1 407 ? -27.890 4.159 46.359 1.00 91.62 407 LYS A N 1
ATOM 3024 C CA . LYS A 1 407 ? -26.777 5.039 45.971 1.00 91.62 407 LYS A CA 1
ATOM 3025 C C . LYS A 1 407 ? -25.643 4.280 45.273 1.00 91.62 407 LYS A C 1
ATOM 3027 O O . LYS A 1 407 ? -25.082 4.772 44.297 1.00 91.62 407 LYS A O 1
ATOM 3032 N N . LEU A 1 408 ? -25.314 3.075 45.742 1.00 92.25 408 LEU A N 1
ATOM 3033 C CA . LEU A 1 408 ? -24.316 2.214 45.100 1.00 92.25 408 LEU A CA 1
ATOM 3034 C C . LEU A 1 408 ? -24.785 1.741 43.716 1.00 92.25 408 LEU A C 1
ATOM 3036 O O . LEU A 1 408 ? -24.001 1.709 42.764 1.00 92.25 408 LEU A O 1
ATOM 3040 N N . SER A 1 409 ? -26.075 1.416 43.594 1.00 92.56 409 SER A N 1
ATOM 3041 C CA . SER A 1 409 ? -26.691 1.045 42.317 1.00 92.56 409 SER A CA 1
ATOM 3042 C C . SER A 1 409 ? -26.685 2.222 41.339 1.00 92.56 409 SER A C 1
ATOM 3044 O O . SER A 1 409 ? -26.318 2.050 40.183 1.00 92.56 409 SER A O 1
ATOM 3046 N N . GLU A 1 410 ? -26.999 3.433 41.800 1.00 89.31 410 GLU A N 1
ATOM 3047 C CA . GLU A 1 410 ? -26.937 4.657 40.995 1.00 89.31 410 GLU A CA 1
ATOM 3048 C C . GLU A 1 410 ? -25.517 4.954 40.497 1.00 89.31 410 GLU A C 1
ATOM 3050 O O . GLU A 1 410 ? -25.323 5.195 39.306 1.00 89.31 410 GLU A O 1
ATOM 3055 N N . ALA A 1 411 ? -24.509 4.849 41.368 1.00 89.06 411 ALA A N 1
ATOM 3056 C CA . ALA A 1 411 ? -23.107 5.008 40.979 1.00 89.06 411 ALA A CA 1
ATOM 3057 C C . ALA A 1 411 ? -22.666 3.963 39.934 1.00 89.06 411 ALA A C 1
ATOM 3059 O O . ALA A 1 411 ? -21.944 4.285 38.987 1.00 89.06 411 ALA A O 1
ATOM 3060 N N . SER A 1 412 ? -23.145 2.722 40.071 1.00 87.88 412 SER A N 1
ATOM 3061 C CA . SER A 1 412 ? -22.908 1.655 39.091 1.00 87.88 412 SER A CA 1
ATOM 3062 C C . SER A 1 412 ? -23.587 1.962 37.753 1.00 87.88 412 SER A C 1
ATOM 3064 O O . SER A 1 412 ? -22.996 1.749 36.700 1.00 87.88 412 SER A O 1
ATOM 3066 N N . GLY A 1 413 ? -24.797 2.528 37.784 1.00 86.06 413 GLY A N 1
ATOM 3067 C CA . GLY A 1 413 ? -25.547 2.929 36.592 1.00 86.06 413 GLY A CA 1
ATOM 3068 C C . GLY A 1 413 ? -24.956 4.124 35.846 1.00 86.06 413 GLY A C 1
ATOM 3069 O O . GLY A 1 413 ? -25.123 4.206 34.638 1.00 86.06 413 GLY A O 1
ATOM 3070 N N . GLN A 1 414 ? -24.258 5.030 36.536 1.00 83.56 414 GLN A N 1
ATOM 3071 C CA . GLN A 1 414 ? -23.526 6.138 35.904 1.00 83.56 414 GLN A CA 1
ATOM 3072 C C . GLN A 1 414 ? -22.197 5.704 35.265 1.00 83.56 414 GLN A C 1
ATOM 3074 O O . GLN A 1 414 ? -21.637 6.451 34.467 1.00 83.56 414 GLN A O 1
ATOM 3079 N N . SER A 1 415 ? -21.677 4.532 35.644 1.00 80.12 415 SER A N 1
ATOM 3080 C CA . SER A 1 415 ? -20.386 4.007 35.171 1.00 80.12 415 SER A CA 1
ATOM 3081 C C . SER A 1 415 ? -20.514 3.029 33.991 1.00 80.12 415 SER A C 1
ATOM 3083 O O . SER A 1 415 ? -19.491 2.594 33.461 1.00 80.12 415 SER A O 1
ATOM 3085 N N . LEU A 1 416 ? -21.747 2.667 33.620 1.00 73.12 416 LEU A N 1
ATOM 3086 C CA . LEU A 1 416 ? -22.125 1.867 32.446 1.00 73.12 416 LEU A CA 1
ATOM 3087 C C . LEU A 1 416 ? -22.390 2.790 31.256 1.00 73.12 416 LEU A C 1
ATOM 3089 O O . LEU A 1 416 ? -21.938 2.434 30.144 1.00 73.12 416 LEU A O 1
#

Foldseek 3Di:
DDDPVRLVVLLVVLLVLLVVLLVCLVVHDDDPVSLVSNVVSLVVSVVSLVPDDCPDPVSVVVVVVSVVVSVVSVVCSVCVVVVNVVVVVVVVVVVLPDPPDDHPVCVVVVVVVCVVVVVVVPVVVVVVVVVVVVVVVVVVVVVVVVVVVVVVVVVVVVVVLVVVVVVLVVLQVVQCPVVVVVPLVGARDQDPHPCNVVSVVVNVVSVVVVVVVVVVVVVVVVVVVVVVVVVVVVVVVVVVVVVVVVVVVVVVVVVVVVVVVVVVVVVVVVVVVVVVVVVVVVLVVLLVVLVVLLVVLVVVLVVLVVVLVVLVVQLVVLVVVLVVLVVQLVVLVVQLVVLVVQLVVLVVVPPVSPVSNVVSVVSNVVSVVSNVVSVVVNVVSVVSNVVSVVSSVVSVVVSVVSVVVSVVSVVVSVVD

Nearest PDB structures (foldseek):
  3ja6-assembly1_I  TM=7.263E-01  e=6.144E-06  Escherichia coli
  3ja6-assembly1_H  TM=7.750E-01  e=1.535E-05  Escherichia coli
  3zx6-assembly1_B  TM=5.726E-01  e=2.221E-06  Archaeoglobus fulgidus DSM 4304
  8c5v-assembly1_I  TM=2.434E-01  e=9.002E-08  Escherichia coli

Radius of gyration: 118.06 Å; Cα contacts (8 Å, |Δi|>4): 196; chains: 1; bounding box: 156×95×323 Å